Protein AF-0000000066778545 (afdb_homodimer)

Secondary structure (DSSP, 8-state):
-----------------HHHHHHHHHHHHHHH-GGG--HHHHHHHHT--HHHHHHHHSSHHHHHHHHHHHHHHHTS--HHHH--TTS-HHHHHHHHHHHHHHHHTS-GGG-S-HHHHHTTSS-HHHHHHHHHHHHHHHHHHHHHHHHH-GGGHHHHHHHHHHHHHHHHHHHHTT--HHHHHHHHHHHHHHHHHHS--/-----------------HHHHHHHHHHHHHHH-GGG--HHHHHHHHT--HHHHHHHHSSHHHHHHHHHHHHHHHTS--HHHH--TTS-HHHHHHHHHHHHHHHHTS-GGG-S-HHHHHTTSS-HHHHHHHHHHHHHHHHHHHHHHHHH-GGGHHHHHHHHHHHHHHHHHHHHTT--HHHHHHHHHHHHHHHHHHS--

Organism: Klebsiella pneumoniae subsp. pneumoniae (strain HS11286) (NCBI:txid1125630)

Sequence (394 aa):
MTTTKPGRTPGRPRQFDAEQAIETAQRLFHARGYDAVSVADLTHAFGINPPSFYAAFGNKLGLYTRVLQRYSQTGAIPIDALLRDDQPVAASLIAVLQEAARRYVADPAAAGCLVLEGVHCQDADARVAAGEWHAAARAKIQQYIARHRPQDALRVTDYMDTLMLGLSAKAREGDSLPRLLETVRLAGLALERILPAMTTTKPGRTPGRPRQFDAEQAIETAQRLFHARGYDAVSVADLTHAFGINPPSFYAAFGNKLGLYTRVLQRYSQTGAIPIDALLRDDQPVAASLIAVLQEAARRYVADPAAAGCLVLEGVHCQDADARVAAGEWHAAARAKIQQYIARHRPQDALRVTDYMDTLMLGLSAKAREGDSLPRLLETVRLAGLALERILPA

Radius of gyration: 25.62 Å; Cα contacts (8 Å, |Δi|>4): 502; chains: 2; bounding box: 105×80×67 Å

InterPro domains:
  IPR001647 DNA-binding HTH domain, TetR-type [PF00440] (22-65)
  IPR001647 DNA-binding HTH domain, TetR-type [PS50977] (15-75)
  IPR009057 Homedomain-like superfamily [SSF46689] (8-89)
  IPR023772 DNA-binding HTH domain, TetR-type, conserved site [PS01081] (33-63)
  IPR036271 Tetracyclin repressor-like, C-terminal domain superfamily [SSF48498] (88-188)

Foldseek 3Di:
DDPPPPPPPPPDDPPQDLVVLLVQVLLVCLQQNLVRADLVNSCVSSVHDSVVVCVRQVDSLSSLLVNLVVCCVPQDQPLVVLLDPVDFRLNSLLVSQLSLLCSQQVDLSRHADSLLRQCPDDDPSSNVSSVVVVVVSLVSQLVSCCVVPVVCSPVVSVLSSVLSSVSRVVSNVPDDSVVSNVVSVVSSVVSCVVRPD/DPPPPPPPPPPDPPPQDLVVLLVQVLLVCLQQNLVRADLVNSCVSSVHDSVVVCVRQVDSLSSLLVNLVVCCVPQDQPLVVLLDPVDFRLNSLLVSLLSLLCSQQVDLSRHADSLLRQCPDDDPSSNVSSVVVVVVSLVSQLVSCCVVPVVCSVVVSVLSSVLSSVSRVVSNVPDDSVVSNVVSVVSSVVSCVVRPD

Structure (mmCIF, N/CA/C/O backbone):
data_AF-0000000066778545-model_v1
#
loop_
_entity.id
_entity.type
_entity.pdbx_description
1 polymer 'Regulatory protein TetR'
#
loop_
_atom_site.group_PDB
_atom_site.id
_atom_site.type_symbol
_atom_site.label_atom_id
_atom_site.label_alt_id
_atom_site.label_comp_id
_atom_site.label_asym_id
_atom_site.label_entity_id
_atom_site.label_seq_id
_atom_site.pdbx_PDB_ins_code
_atom_site.Cartn_x
_atom_site.Cartn_y
_atom_site.Cartn_z
_atom_site.occupancy
_atom_site.B_iso_or_equiv
_atom_site.auth_seq_id
_atom_site.auth_comp_id
_atom_site.auth_asym_id
_atom_site.auth_atom_id
_atom_site.pdbx_PDB_model_num
ATOM 1 N N . MET A 1 1 ? 56.344 24.266 42.688 1 31.77 1 MET A N 1
ATOM 2 C CA . MET A 1 1 ? 54.906 24.375 42.562 1 31.77 1 MET A CA 1
ATOM 3 C C . MET A 1 1 ? 54.438 23.625 41.312 1 31.77 1 MET A C 1
ATOM 5 O O . MET A 1 1 ? 55.25 23.125 40.531 1 31.77 1 MET A O 1
ATOM 9 N N . THR A 1 2 ? 53.531 24.125 40.344 1 39.28 2 THR A N 1
ATOM 10 C CA . THR A 1 2 ? 52.312 23.766 39.625 1 39.28 2 THR A CA 1
ATOM 11 C C . THR A 1 2 ? 52.625 22.969 38.375 1 39.28 2 THR A C 1
ATOM 13 O O . THR A 1 2 ? 53.344 23.453 37.469 1 39.28 2 THR A O 1
ATOM 16 N N . THR A 1 3 ? 52.719 21.594 38.438 1 51.97 3 THR A N 1
ATOM 17 C CA . THR A 1 3 ? 52.75 20.719 37.25 1 51.97 3 THR A CA 1
ATOM 18 C C . THR A 1 3 ? 51.656 21.094 36.281 1 51.97 3 THR A C 1
ATOM 20 O O . THR A 1 3 ? 50.469 21.062 36.625 1 51.97 3 THR A O 1
ATOM 23 N N . THR A 1 4 ? 51.906 22.016 35.344 1 47.91 4 THR A N 1
ATOM 24 C CA . THR A 1 4 ? 50.969 22.391 34.281 1 47.91 4 THR A CA 1
ATOM 25 C C . THR A 1 4 ? 50.438 21.141 33.594 1 47.91 4 THR A C 1
ATOM 27 O O . THR A 1 4 ? 51.188 20.359 33 1 47.91 4 THR A O 1
ATOM 30 N N . LYS A 1 5 ? 49.219 20.625 34.031 1 51.81 5 LYS A N 1
ATOM 31 C CA . LYS A 1 5 ? 48.531 19.562 33.281 1 51.81 5 LYS A CA 1
ATOM 32 C C . LYS A 1 5 ? 48.5 19.859 31.797 1 51.81 5 LYS A C 1
ATOM 34 O O . LYS A 1 5 ? 48.156 20.969 31.375 1 51.81 5 LYS A O 1
ATOM 39 N N . PRO A 1 6 ? 49.312 19.188 30.953 1 48.88 6 PRO A N 1
ATOM 40 C CA . PRO A 1 6 ? 49.188 19.484 29.516 1 48.88 6 PRO A CA 1
ATOM 41 C C . PRO A 1 6 ? 47.719 19.594 29.062 1 48.88 6 PRO A C 1
ATOM 43 O O . PRO A 1 6 ? 46.875 18.844 29.516 1 48.88 6 PRO A O 1
ATOM 46 N N . GLY A 1 7 ? 47.188 20.781 28.859 1 47.47 7 GLY A N 1
ATOM 47 C CA . GLY A 1 7 ? 45.844 21.016 28.359 1 47.47 7 GLY A CA 1
ATOM 48 C C . GLY A 1 7 ? 45.438 20.062 27.234 1 47.47 7 GLY A C 1
ATOM 49 O O . GLY A 1 7 ? 46.281 19.734 26.391 1 47.47 7 GLY A O 1
ATOM 50 N N . ARG A 1 8 ? 44.562 19.078 27.453 1 50.25 8 ARG A N 1
ATOM 51 C CA . ARG A 1 8 ? 43.969 18.281 26.391 1 50.25 8 ARG A CA 1
ATOM 52 C C . ARG A 1 8 ? 43.75 19.109 25.141 1 50.25 8 ARG A C 1
ATOM 54 O O . ARG A 1 8 ? 43.125 20.172 25.203 1 50.25 8 ARG A O 1
ATOM 61 N N . THR A 1 9 ? 44.656 19.25 24.234 1 49.97 9 THR A N 1
ATOM 62 C CA . THR A 1 9 ? 44.344 19.875 22.953 1 49.97 9 THR A CA 1
ATOM 63 C C . THR A 1 9 ? 42.969 19.453 22.484 1 49.97 9 THR A C 1
ATOM 65 O O . THR A 1 9 ? 42.625 18.281 22.469 1 49.97 9 THR A O 1
ATOM 68 N N . PRO A 1 10 ? 41.938 20.281 22.609 1 47.59 10 PRO A N 1
ATOM 69 C CA . PRO A 1 10 ? 40.625 19.891 22.094 1 47.59 10 PRO A CA 1
ATOM 70 C C . PRO A 1 10 ? 40.719 19.156 20.75 1 47.59 10 PRO A C 1
ATOM 72 O O . PRO A 1 10 ? 41.438 19.578 19.859 1 47.59 10 PRO A O 1
ATOM 75 N N . GLY A 1 11 ? 40.75 17.906 20.719 1 45.66 11 GLY A N 1
ATOM 76 C CA . GLY A 1 11 ? 40.688 17.188 19.453 1 45.66 11 GLY A CA 1
ATOM 77 C C . GLY A 1 11 ? 39.781 17.875 18.422 1 45.66 11 GLY A C 1
ATOM 78 O O . GLY A 1 11 ? 39 18.75 18.781 1 45.66 11 GLY A O 1
ATOM 79 N N . ARG A 1 12 ? 40.25 18.047 17.109 1 50.31 12 ARG A N 1
ATOM 80 C CA . ARG A 1 12 ? 39.469 18.625 16.016 1 50.31 12 ARG A CA 1
ATOM 81 C C . ARG A 1 12 ? 38 18.219 16.141 1 50.31 12 ARG A C 1
ATOM 83 O O . ARG A 1 12 ? 37.688 17.062 16.391 1 50.31 12 ARG A O 1
ATOM 90 N N . PRO A 1 13 ? 37.062 19.125 16.312 1 55.06 13 PRO A N 1
ATOM 91 C CA . PRO A 1 13 ? 35.625 18.812 16.359 1 55.06 13 PRO A CA 1
ATOM 92 C C . PRO A 1 13 ? 35.219 17.75 15.336 1 55.06 13 PRO A C 1
ATOM 94 O O . PRO A 1 13 ? 35.812 17.672 14.258 1 55.06 13 PRO A O 1
ATOM 97 N N . ARG A 1 14 ? 34.781 16.656 15.664 1 56.56 14 ARG A N 1
ATOM 98 C CA . ARG A 1 14 ? 34.406 15.57 14.773 1 56.56 14 ARG A CA 1
ATOM 99 C C . ARG A 1 14 ? 33.719 16.109 13.523 1 56.56 14 ARG A C 1
ATOM 101 O O . ARG A 1 14 ? 32.75 16.875 13.609 1 56.56 14 ARG A O 1
ATOM 108 N N . GLN A 1 15 ? 34.5 16.344 12.406 1 69.5 15 GLN A N 1
ATOM 109 C CA . GLN A 1 15 ? 34.031 16.797 11.109 1 69.5 15 GLN A CA 1
ATOM 110 C C . GLN A 1 15 ? 32.75 16.047 10.703 1 69.5 15 GLN A C 1
ATOM 112 O O . GLN A 1 15 ? 32.625 14.836 10.938 1 69.5 15 GLN A O 1
ATOM 117 N N . PHE A 1 16 ? 31.781 16.797 10.461 1 80.69 16 PHE A N 1
ATOM 118 C CA . PHE A 1 16 ? 30.516 16.281 9.977 1 80.69 16 PHE A CA 1
ATOM 119 C C . PHE A 1 16 ? 30.734 15.242 8.883 1 80.69 16 PHE A C 1
ATOM 121 O O . PHE A 1 16 ? 31.453 15.5 7.91 1 80.69 16 PHE A O 1
ATOM 128 N N . ASP A 1 17 ? 30.344 13.984 9.125 1 91.25 17 ASP A N 1
ATOM 129 C CA . ASP A 1 17 ? 30.391 12.883 8.172 1 91.25 17 ASP A CA 1
ATOM 130 C C . ASP A 1 17 ? 29.078 12.758 7.398 1 91.25 17 ASP A C 1
ATOM 132 O O . ASP A 1 17 ? 28.109 12.219 7.914 1 91.25 17 ASP A O 1
ATOM 136 N N . ALA A 1 18 ? 29.109 13.211 6.195 1 92.06 18 ALA A N 1
ATOM 137 C CA . ALA A 1 18 ? 27.906 13.25 5.363 1 92.06 18 ALA A CA 1
ATOM 138 C C . ALA A 1 18 ? 27.344 11.852 5.152 1 92.06 18 ALA A C 1
ATOM 140 O O . ALA A 1 18 ? 26.125 11.672 5.109 1 92.06 18 ALA A O 1
ATOM 141 N N . GLU A 1 19 ? 28.219 10.875 5.047 1 94.12 19 GLU A N 1
ATOM 142 C CA . GLU A 1 19 ? 27.766 9.508 4.82 1 94.12 19 GLU A CA 1
ATOM 143 C C . GLU A 1 19 ? 27.031 8.961 6.043 1 94.12 19 GLU A C 1
ATOM 145 O O . GLU A 1 19 ? 26.016 8.266 5.914 1 94.12 19 GLU A O 1
ATOM 150 N N . GLN A 1 20 ? 27.547 9.242 7.152 1 95.38 20 GLN A N 1
ATOM 151 C CA . GLN A 1 20 ? 26.875 8.844 8.383 1 95.38 20 GLN A CA 1
ATOM 152 C C . GLN A 1 20 ? 25.531 9.539 8.531 1 95.38 20 GLN A C 1
ATOM 154 O O . GLN A 1 20 ? 24.578 8.945 9.016 1 95.38 20 GLN A O 1
ATOM 159 N N . ALA A 1 21 ? 25.516 10.789 8.156 1 96.94 21 ALA A N 1
ATOM 160 C CA . ALA A 1 21 ? 24.266 11.547 8.195 1 96.94 21 ALA A CA 1
ATOM 161 C C . ALA A 1 21 ? 23.219 10.938 7.273 1 96.94 21 ALA A C 1
ATOM 163 O O . ALA A 1 21 ? 22.047 10.828 7.637 1 96.94 21 ALA A O 1
ATOM 164 N N . ILE A 1 22 ? 23.672 10.5 6.102 1 97.69 22 ILE A N 1
ATOM 165 C CA . ILE A 1 22 ? 22.75 9.891 5.141 1 97.69 22 ILE A CA 1
ATOM 166 C C . ILE A 1 22 ? 22.203 8.586 5.703 1 97.69 22 ILE A C 1
ATOM 168 O O . ILE A 1 22 ? 21.016 8.289 5.562 1 97.69 22 ILE A O 1
ATOM 172 N N . GLU A 1 23 ? 23.062 7.82 6.348 1 96.62 23 GLU A N 1
ATOM 173 C CA . GLU A 1 23 ? 22.641 6.574 6.977 1 96.62 23 GLU A CA 1
ATOM 174 C C . GLU A 1 23 ? 21.578 6.84 8.055 1 96.62 23 GLU A C 1
ATOM 176 O O . GLU A 1 23 ? 20.562 6.148 8.117 1 96.62 23 GLU A O 1
ATOM 181 N N . THR A 1 24 ? 21.812 7.832 8.852 1 97.62 24 THR A N 1
ATOM 182 C CA . THR A 1 24 ? 20.875 8.219 9.898 1 97.62 24 THR A CA 1
ATOM 183 C C . THR A 1 24 ? 19.562 8.703 9.289 1 97.62 24 THR A C 1
ATOM 185 O O . THR A 1 24 ? 18.484 8.336 9.758 1 97.62 24 THR A O 1
ATOM 188 N N . ALA A 1 25 ? 19.672 9.516 8.242 1 98.44 25 ALA A N 1
ATOM 189 C CA . ALA A 1 25 ? 18.484 10.031 7.562 1 98.44 25 ALA A CA 1
ATOM 190 C C . ALA A 1 25 ? 17.656 8.898 6.957 1 98.44 25 ALA A C 1
ATOM 192 O O . ALA A 1 25 ? 16.438 8.938 6.969 1 98.44 25 ALA A O 1
ATOM 193 N N . GLN A 1 26 ? 18.359 7.926 6.414 1 97.81 26 GLN A N 1
ATOM 194 C CA . GLN A 1 26 ? 17.672 6.785 5.828 1 97.81 26 GLN A CA 1
ATOM 195 C C . GLN A 1 26 ? 16.766 6.105 6.855 1 97.81 26 GLN A C 1
ATOM 197 O O . GLN A 1 26 ? 15.617 5.785 6.562 1 97.81 26 GLN A O 1
ATOM 202 N N . ARG A 1 27 ? 17.266 5.926 8.031 1 96.75 27 ARG A N 1
ATOM 203 C CA . ARG A 1 27 ? 16.484 5.293 9.086 1 96.75 27 ARG A CA 1
ATOM 204 C C . ARG A 1 27 ? 15.281 6.152 9.461 1 96.75 27 ARG A C 1
ATOM 206 O O . ARG A 1 27 ? 14.172 5.633 9.641 1 96.75 27 ARG A O 1
ATOM 213 N N . LEU A 1 28 ? 15.492 7.461 9.531 1 97.88 28 LEU A N 1
ATOM 214 C CA . LEU A 1 28 ? 14.422 8.375 9.914 1 97.88 28 LEU A CA 1
ATOM 215 C C . LEU A 1 28 ? 13.336 8.414 8.844 1 97.88 28 LEU A C 1
ATOM 217 O O . LEU A 1 28 ? 12.148 8.242 9.148 1 97.88 28 LEU A O 1
ATOM 221 N N . PHE A 1 29 ? 13.758 8.578 7.547 1 98 29 PHE A N 1
ATOM 222 C CA . PHE A 1 29 ? 12.797 8.617 6.453 1 98 29 PHE A CA 1
ATOM 223 C C . PHE A 1 29 ? 12.07 7.285 6.324 1 98 29 PHE A C 1
ATOM 225 O O . PHE A 1 29 ? 10.867 7.25 6.035 1 98 29 PHE A O 1
ATOM 232 N N . HIS A 1 30 ? 12.797 6.242 6.527 1 97 30 HIS A N 1
ATOM 233 C CA . HIS A 1 30 ? 12.211 4.914 6.379 1 97 30 HIS A CA 1
ATOM 234 C C . HIS A 1 30 ? 11.211 4.629 7.496 1 97 30 HIS A C 1
ATOM 236 O O . HIS A 1 30 ? 10.148 4.059 7.254 1 97 30 HIS A O 1
ATOM 242 N N . ALA A 1 31 ? 11.469 5.012 8.703 1 96.25 31 ALA A N 1
ATOM 243 C CA . ALA A 1 31 ? 10.641 4.742 9.875 1 96.25 31 ALA A CA 1
ATOM 244 C C . ALA A 1 31 ? 9.398 5.629 9.883 1 96.25 31 ALA A C 1
ATOM 246 O O . ALA A 1 31 ? 8.289 5.152 10.125 1 96.25 31 ALA A O 1
ATOM 247 N N . ARG A 1 32 ? 9.602 6.918 9.516 1 95.19 32 ARG A N 1
ATOM 248 C CA . ARG A 1 32 ? 8.531 7.879 9.789 1 95.19 32 ARG A CA 1
ATOM 249 C C . ARG A 1 32 ? 7.883 8.352 8.492 1 95.19 32 ARG A C 1
ATOM 251 O O . ARG A 1 32 ? 6.762 8.875 8.508 1 95.19 32 ARG A O 1
ATOM 258 N N . GLY A 1 33 ? 8.625 8.133 7.406 1 95.88 33 GLY A N 1
ATOM 259 C CA . GLY A 1 33 ? 8.164 8.688 6.145 1 95.88 33 GLY A CA 1
ATOM 260 C C . GLY A 1 33 ? 8.688 10.094 5.891 1 95.88 33 GLY A C 1
ATOM 261 O O . GLY A 1 33 ? 8.961 10.836 6.832 1 95.88 33 GLY A O 1
ATOM 262 N N . TYR A 1 34 ? 8.75 10.492 4.695 1 97.31 34 TYR A N 1
ATOM 263 C CA . TYR A 1 34 ? 9.312 11.773 4.277 1 97.31 34 TYR A CA 1
ATOM 264 C C . TYR A 1 34 ? 8.562 12.938 4.922 1 97.31 34 TYR A C 1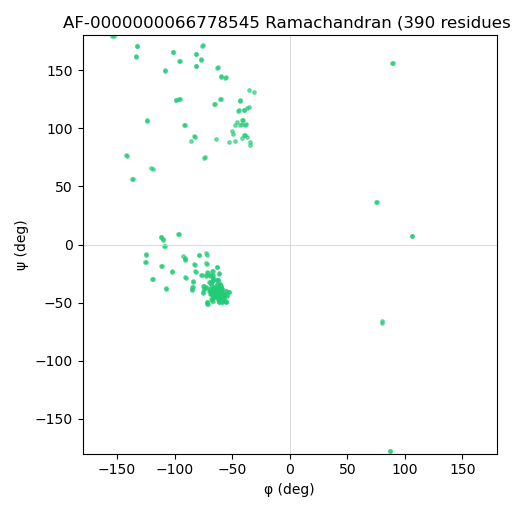
ATOM 266 O O . TYR A 1 34 ? 9.172 13.852 5.477 1 97.31 34 TYR A O 1
ATOM 274 N N . ASP A 1 35 ? 7.258 12.875 4.887 1 95.75 35 ASP A N 1
ATOM 275 C CA . ASP A 1 35 ? 6.422 14 5.309 1 95.75 35 ASP A CA 1
ATOM 276 C C . ASP A 1 35 ? 6.551 14.242 6.809 1 95.75 35 ASP A C 1
ATOM 278 O O . ASP A 1 35 ? 6.445 15.383 7.266 1 95.75 35 ASP A O 1
ATOM 282 N N . ALA A 1 36 ? 6.875 13.258 7.547 1 95.12 36 ALA A N 1
ATOM 283 C CA . ALA A 1 36 ? 6.867 13.359 9 1 95.12 36 ALA A CA 1
ATOM 284 C C . ALA A 1 36 ? 8.227 13.797 9.531 1 95.12 36 ALA A C 1
ATOM 286 O O . ALA A 1 36 ? 8.367 14.125 10.711 1 95.12 36 ALA A O 1
ATOM 287 N N . VAL A 1 37 ? 9.234 13.773 8.711 1 97.69 37 VAL A N 1
ATOM 288 C CA . VAL A 1 37 ? 10.586 14.148 9.125 1 97.69 37 VAL A CA 1
ATOM 289 C C . VAL A 1 37 ? 10.883 15.586 8.703 1 97.69 37 VAL A C 1
ATOM 291 O O . VAL A 1 37 ? 10.789 15.922 7.523 1 97.69 37 VAL A O 1
ATOM 294 N N . SER A 1 38 ? 11.258 16.438 9.656 1 97.62 38 SER A N 1
ATOM 295 C CA . SER A 1 38 ? 11.578 17.828 9.367 1 97.62 38 SER A CA 1
ATOM 296 C C . SER A 1 38 ? 13.086 18.047 9.32 1 97.62 38 SER A C 1
ATOM 298 O O . SER A 1 38 ? 13.859 17.188 9.742 1 97.62 38 SER A O 1
ATOM 300 N N . VAL A 1 39 ? 13.43 19.188 8.781 1 97.69 39 VAL A N 1
ATOM 301 C CA . VAL A 1 39 ? 14.844 19.562 8.805 1 97.69 39 VAL A CA 1
ATOM 302 C C . VAL A 1 39 ? 15.328 19.688 10.242 1 97.69 39 VAL A C 1
ATOM 304 O O . VAL A 1 39 ? 16.469 19.344 10.555 1 97.69 39 VAL A O 1
ATOM 307 N N . ALA A 1 40 ? 14.477 20.172 11.133 1 97.88 40 ALA A N 1
ATOM 308 C CA . ALA A 1 40 ? 14.812 20.25 12.555 1 97.88 40 ALA A CA 1
ATOM 309 C C . ALA A 1 40 ? 15.109 18.875 13.125 1 97.88 40 ALA A C 1
ATOM 311 O O . ALA A 1 40 ? 16.078 18.688 13.867 1 97.88 40 ALA A O 1
ATOM 312 N N . ASP A 1 41 ? 14.312 17.859 12.828 1 98.06 41 ASP A N 1
ATOM 313 C CA . ASP A 1 41 ? 14.547 16.484 13.242 1 98.06 41 ASP A CA 1
ATOM 314 C C . ASP A 1 41 ? 15.906 15.992 12.758 1 98.06 41 ASP A C 1
ATOM 316 O O . ASP A 1 41 ? 16.641 15.352 13.516 1 98.06 41 ASP A O 1
ATOM 320 N N . LEU A 1 42 ? 16.203 16.297 11.492 1 98.38 42 LEU A N 1
ATOM 321 C CA . LEU A 1 42 ? 17.422 15.82 10.852 1 98.38 42 LEU A CA 1
ATOM 322 C C . LEU A 1 42 ? 18.656 16.469 11.477 1 98.38 42 LEU A C 1
ATOM 324 O O . LEU A 1 42 ? 19.625 15.789 11.812 1 98.38 42 LEU A O 1
ATOM 328 N N . THR A 1 43 ? 18.578 17.766 11.633 1 97.62 43 THR A N 1
ATOM 329 C CA . THR A 1 43 ? 19.719 18.469 12.195 1 97.62 43 THR A CA 1
ATOM 330 C C . THR A 1 43 ? 19.969 18.031 13.641 1 97.62 43 THR A C 1
ATOM 332 O O . THR A 1 43 ? 21.109 17.906 14.07 1 97.62 43 THR A O 1
ATOM 335 N N . HIS A 1 44 ? 18.938 17.797 14.375 1 97.75 44 HIS A N 1
ATOM 336 C CA . HIS A 1 44 ? 19.062 17.297 15.734 1 97.75 44 HIS A CA 1
ATOM 337 C C . HIS A 1 44 ? 19.703 15.914 15.75 1 97.75 44 HIS A C 1
ATOM 339 O O . HIS A 1 44 ? 20.625 15.664 16.531 1 97.75 44 HIS A O 1
ATOM 345 N N . ALA A 1 45 ? 19.328 15.086 14.875 1 97.25 45 ALA A N 1
ATOM 346 C CA . ALA A 1 45 ? 19.844 13.719 14.805 1 97.25 45 ALA A CA 1
ATOM 347 C C . ALA A 1 45 ? 21.312 13.703 14.391 1 97.25 45 ALA A C 1
ATOM 349 O O . ALA A 1 45 ? 22.078 12.852 14.836 1 97.25 45 ALA A O 1
ATOM 350 N N . PHE A 1 46 ? 21.641 14.672 13.531 1 96.19 46 PHE A N 1
ATOM 351 C CA . PHE A 1 46 ? 23 14.734 13 1 96.19 46 PHE A CA 1
ATOM 352 C C . PHE A 1 46 ? 23.938 15.43 13.992 1 96.19 46 PHE A C 1
ATOM 354 O O . PHE A 1 46 ? 25.156 15.32 13.883 1 96.19 46 PHE A O 1
ATOM 361 N N . GLY A 1 47 ? 23.359 16.234 14.867 1 95.56 47 GLY A N 1
ATOM 362 C CA . GLY A 1 47 ? 24.156 17.062 15.758 1 95.56 47 GLY A CA 1
ATOM 363 C C . GLY A 1 47 ? 24.781 18.25 15.07 1 95.56 47 GLY A C 1
ATOM 364 O O . GLY A 1 47 ? 25.938 18.609 15.352 1 95.56 47 GLY A O 1
ATOM 365 N N . ILE A 1 48 ? 24.047 18.812 14.148 1 95.62 48 ILE A N 1
ATOM 366 C CA . ILE A 1 48 ? 24.562 19.969 13.43 1 95.62 48 ILE A CA 1
ATOM 367 C C . ILE A 1 48 ? 23.5 21.062 13.391 1 95.62 48 ILE A C 1
ATOM 369 O O . ILE A 1 48 ? 22.344 20.828 13.75 1 95.62 48 ILE A O 1
ATOM 373 N N . ASN A 1 49 ? 23.984 22.219 12.922 1 94.56 49 ASN A N 1
ATOM 374 C CA . ASN A 1 49 ? 23.062 23.328 12.789 1 94.56 49 ASN A CA 1
ATOM 375 C C . ASN A 1 49 ? 22.5 23.438 11.375 1 94.56 49 ASN A C 1
ATOM 377 O O . ASN A 1 49 ? 23.031 22.828 10.445 1 94.56 49 ASN A O 1
ATOM 381 N N . PRO A 1 50 ? 21.344 24.078 11.148 1 95.12 50 PRO A N 1
ATOM 382 C CA . PRO A 1 50 ? 20.672 24.156 9.852 1 95.12 50 PRO A CA 1
ATOM 383 C C . PRO A 1 50 ? 21.594 24.672 8.742 1 95.12 50 PRO A C 1
ATOM 385 O O . PRO A 1 50 ? 21.594 24.125 7.633 1 95.12 50 PRO A O 1
ATOM 388 N N . PRO A 1 51 ? 22.453 25.688 8.992 1 94.69 51 PRO A N 1
ATOM 389 C CA . PRO A 1 51 ? 23.344 26.125 7.91 1 94.69 51 PRO A CA 1
ATOM 390 C C . PRO A 1 51 ? 24.266 25.016 7.402 1 94.69 51 PRO A C 1
ATOM 392 O O . PRO A 1 51 ? 24.469 24.891 6.195 1 94.69 51 PRO A O 1
ATOM 395 N N . SER A 1 52 ? 24.766 24.266 8.273 1 94.69 52 SER A N 1
ATOM 396 C CA . SER A 1 52 ? 25.609 23.141 7.902 1 94.69 52 SER A CA 1
ATOM 397 C C . SER A 1 52 ? 24.812 22.109 7.082 1 94.69 52 SER A C 1
ATOM 399 O O . SER A 1 52 ? 25.359 21.531 6.137 1 94.69 52 SER A O 1
ATOM 401 N N . PHE A 1 53 ? 23.547 21.906 7.441 1 96.56 53 PHE A N 1
ATOM 402 C CA . PHE A 1 53 ? 22.672 21 6.719 1 96.56 53 PHE A CA 1
ATOM 403 C C . PHE A 1 53 ? 22.484 21.469 5.277 1 96.56 53 PHE A C 1
ATOM 405 O O . PHE A 1 53 ? 22.656 20.688 4.344 1 96.56 53 PHE A O 1
ATOM 412 N N . TYR A 1 54 ? 22.188 22.734 5.109 1 96.38 54 TYR A N 1
ATOM 413 C CA . TYR A 1 54 ? 21.906 23.266 3.781 1 96.38 54 TYR A CA 1
ATOM 414 C C . TYR A 1 54 ? 23.172 23.297 2.926 1 96.38 54 TYR A C 1
ATOM 416 O O . TYR A 1 54 ? 23.094 23.125 1.708 1 96.38 54 TYR A O 1
ATOM 424 N N . ALA A 1 55 ? 24.297 23.516 3.578 1 95.56 55 ALA A N 1
ATOM 425 C CA . ALA A 1 55 ? 25.578 23.5 2.857 1 95.56 55 ALA A CA 1
ATOM 426 C C . ALA A 1 55 ? 25.875 22.094 2.328 1 95.56 55 ALA A C 1
ATOM 428 O O . ALA A 1 55 ? 26.391 21.953 1.215 1 95.56 55 ALA A O 1
ATOM 429 N N . ALA A 1 56 ? 25.516 21.156 3.09 1 95.38 56 ALA A N 1
ATOM 430 C CA . ALA A 1 56 ? 25.875 19.781 2.77 1 95.38 56 ALA A CA 1
ATOM 431 C C . ALA A 1 56 ? 24.875 19.156 1.801 1 95.38 56 ALA A C 1
ATOM 433 O O . ALA A 1 56 ? 25.266 18.406 0.9 1 95.38 56 ALA A O 1
ATOM 434 N N . PHE A 1 57 ? 23.547 19.453 1.936 1 97.62 57 PHE A N 1
ATOM 435 C CA . PHE A 1 57 ? 22.547 18.656 1.222 1 97.62 57 PHE A CA 1
ATOM 436 C C . PHE A 1 57 ? 21.656 19.562 0.379 1 97.62 57 PHE A C 1
ATOM 438 O O . PHE A 1 57 ? 20.859 19.078 -0.423 1 97.62 57 PHE A O 1
ATOM 445 N N . GLY A 1 58 ? 21.781 20.875 0.543 1 97.31 58 GLY A N 1
ATOM 446 C CA . GLY A 1 58 ? 20.922 21.828 -0.149 1 97.31 58 GLY A CA 1
ATOM 447 C C . GLY A 1 58 ? 19.562 21.984 0.509 1 97.31 58 GLY A C 1
ATOM 448 O O . GLY A 1 58 ? 19.25 23.062 1.017 1 97.31 58 GLY A O 1
ATOM 449 N N . ASN A 1 59 ? 18.766 21.016 0.517 1 97.81 59 ASN A N 1
ATOM 450 C CA . ASN A 1 59 ? 17.453 20.969 1.148 1 97.81 59 ASN A CA 1
ATOM 451 C C . ASN A 1 59 ? 17.062 19.531 1.502 1 97.81 59 ASN A C 1
ATOM 453 O O . ASN A 1 59 ? 17.859 18.609 1.324 1 97.81 59 ASN A O 1
ATOM 457 N N . LYS A 1 60 ? 15.961 19.391 2.064 1 98.19 60 LYS A N 1
ATOM 458 C CA . LYS A 1 60 ? 15.477 18.078 2.5 1 98.19 60 LYS A CA 1
ATOM 459 C C . LYS A 1 60 ? 15.398 17.109 1.33 1 98.19 60 LYS A C 1
ATOM 461 O O . LYS A 1 60 ? 15.781 15.938 1.457 1 98.19 60 LYS A O 1
ATOM 466 N N . LEU A 1 61 ? 14.867 17.562 0.159 1 98.5 61 LEU A N 1
ATOM 467 C CA . LEU A 1 61 ? 14.766 16.734 -1.031 1 98.5 61 LEU A CA 1
ATOM 468 C C . LEU A 1 61 ? 16.141 16.266 -1.485 1 98.5 61 LEU A C 1
ATOM 470 O O . LEU A 1 61 ? 16.297 15.109 -1.909 1 98.5 61 LEU A O 1
ATOM 474 N N . GLY A 1 62 ? 17 17.188 -1.445 1 98.38 62 GLY A N 1
ATOM 475 C CA . GLY A 1 62 ? 18.359 16.797 -1.781 1 98.38 62 GLY A CA 1
ATOM 476 C C . GLY A 1 62 ? 18.891 15.664 -0.928 1 98.38 62 GLY A C 1
ATOM 477 O O . GLY A 1 62 ? 19.5 14.727 -1.445 1 98.38 62 GLY A O 1
ATOM 478 N N . LEU A 1 63 ? 18.766 15.727 0.38 1 98.56 63 LEU A N 1
ATOM 479 C CA . LEU A 1 63 ? 19.156 14.648 1.282 1 98.56 63 LEU A CA 1
ATOM 480 C C . LEU A 1 63 ? 18.359 13.383 0.977 1 98.56 63 LEU A C 1
ATOM 482 O O . LEU A 1 63 ? 18.938 12.289 0.933 1 98.56 63 LEU A O 1
ATOM 486 N N . TYR A 1 64 ? 17.078 13.492 0.752 1 98.75 64 TYR A N 1
ATOM 487 C CA . TYR A 1 64 ? 16.219 12.352 0.471 1 98.75 64 TYR A CA 1
ATOM 488 C C . TYR A 1 64 ? 16.688 11.602 -0.768 1 98.75 64 TYR A C 1
ATOM 490 O O . TYR A 1 64 ? 16.703 10.367 -0.786 1 98.75 64 TYR A O 1
ATOM 498 N N . THR A 1 65 ? 17.062 12.344 -1.808 1 98.44 65 THR A N 1
ATOM 499 C CA . THR A 1 65 ? 17.547 11.734 -3.037 1 98.44 65 THR A CA 1
ATOM 500 C C . THR A 1 65 ? 18.797 10.891 -2.762 1 98.44 65 THR A C 1
ATOM 502 O O . THR A 1 65 ? 18.938 9.797 -3.297 1 98.44 65 THR A O 1
ATOM 505 N N . ARG A 1 66 ? 19.609 11.398 -1.916 1 98 66 ARG A N 1
ATOM 506 C CA . ARG A 1 66 ? 20.812 10.648 -1.537 1 98 66 ARG A CA 1
ATOM 507 C C . ARG A 1 66 ? 20.438 9.414 -0.715 1 98 66 ARG A C 1
ATOM 509 O O . ARG A 1 66 ? 21.094 8.375 -0.828 1 98 66 ARG A O 1
ATOM 516 N N . VAL A 1 67 ? 19.5 9.523 0.115 1 98.31 67 VAL A N 1
ATOM 517 C CA . VAL A 1 67 ? 19 8.414 0.922 1 98.31 67 VAL A CA 1
ATOM 518 C C . VAL A 1 67 ? 18.453 7.32 0.012 1 98.31 67 VAL A C 1
ATOM 520 O O . VAL A 1 67 ? 18.766 6.137 0.197 1 98.31 67 VAL A O 1
ATOM 523 N N . LEU A 1 68 ? 17.641 7.676 -1.004 1 98.19 68 LEU A N 1
ATOM 524 C CA . LEU A 1 68 ? 17.094 6.715 -1.952 1 98.19 68 LEU A CA 1
ATOM 525 C C . LEU A 1 68 ? 18.219 6.008 -2.713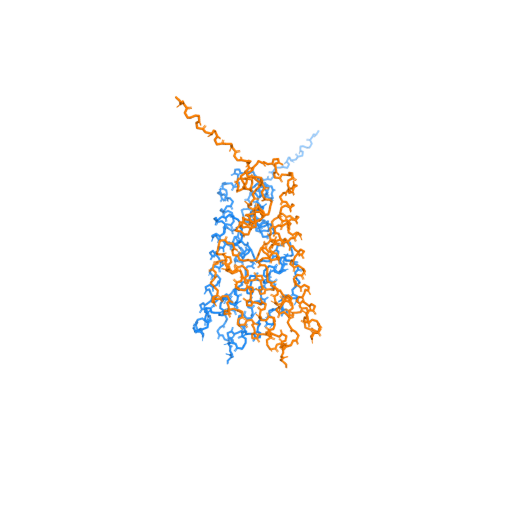 1 98.19 68 LEU A C 1
ATOM 527 O O . LEU A 1 68 ? 18.156 4.797 -2.943 1 98.19 68 LEU A O 1
ATOM 531 N N . GLN A 1 69 ? 19.188 6.766 -3.088 1 97.31 69 GLN A N 1
ATOM 532 C CA . GLN A 1 69 ? 20.344 6.184 -3.76 1 97.31 69 GLN A CA 1
ATOM 533 C C . GLN A 1 69 ? 21.047 5.176 -2.859 1 97.31 69 GLN A C 1
ATOM 535 O O . GLN A 1 69 ? 21.375 4.07 -3.295 1 97.31 69 GLN A O 1
ATOM 540 N N . ARG A 1 70 ? 21.266 5.574 -1.653 1 96.62 70 ARG A N 1
ATOM 541 C CA . ARG A 1 70 ? 21.906 4.672 -0.708 1 96.62 70 ARG A CA 1
ATOM 542 C C . ARG A 1 70 ? 21.078 3.416 -0.488 1 96.62 70 ARG A C 1
ATOM 544 O O . ARG A 1 70 ? 21.609 2.307 -0.448 1 96.62 70 ARG A O 1
ATOM 551 N N . TYR A 1 71 ? 19.797 3.584 -0.291 1 95.5 71 TYR A N 1
ATOM 552 C CA . TYR A 1 71 ? 18.875 2.467 -0.078 1 95.5 71 TYR A CA 1
ATOM 553 C C . TYR A 1 71 ? 18.969 1.462 -1.22 1 95.5 71 TYR A C 1
ATOM 555 O O . TYR A 1 71 ? 18.938 0.25 -0.993 1 95.5 71 TYR A O 1
ATOM 563 N N . SER A 1 72 ? 19.094 1.949 -2.426 1 92.31 72 SER A N 1
ATOM 564 C CA . SER A 1 72 ? 19.156 1.089 -3.602 1 92.31 72 SER A CA 1
ATOM 565 C C . SER A 1 72 ? 20.391 0.193 -3.555 1 92.31 72 SER A C 1
ATOM 567 O O . SER A 1 72 ? 20.422 -0.877 -4.164 1 92.31 72 SER A O 1
ATOM 569 N N . GLN A 1 73 ? 21.359 0.581 -2.76 1 88.88 73 GLN A N 1
ATOM 570 C CA . GLN A 1 73 ? 22.609 -0.15 -2.688 1 88.88 73 GLN A CA 1
ATOM 571 C C . GLN A 1 73 ? 22.672 -1.027 -1.441 1 88.88 73 GLN A C 1
ATOM 573 O O . GLN A 1 73 ? 23.406 -2.016 -1.404 1 88.88 73 GLN A O 1
ATOM 578 N N . THR A 1 74 ? 21.938 -0.725 -0.445 1 85.25 74 THR A N 1
ATOM 579 C CA . THR A 1 74 ? 22.141 -1.373 0.847 1 85.25 74 THR A CA 1
ATOM 580 C C . THR A 1 74 ? 20.875 -2.133 1.27 1 85.25 74 THR A C 1
ATOM 582 O O . THR A 1 74 ? 20.969 -3.104 2.025 1 85.25 74 THR A O 1
ATOM 585 N N . GLY A 1 75 ? 19.766 -1.685 0.866 1 81 75 GLY A N 1
ATOM 586 C CA . GLY A 1 75 ? 18.516 -2.205 1.411 1 81 75 GLY A CA 1
ATOM 587 C C . GLY A 1 75 ? 17.562 -2.715 0.344 1 81 75 GLY A C 1
ATOM 588 O O . GLY A 1 75 ? 16.672 -3.512 0.633 1 81 75 GLY A O 1
ATOM 589 N N . ALA A 1 76 ? 17.891 -2.318 -0.831 1 85.62 76 ALA A N 1
ATOM 590 C CA . ALA A 1 76 ? 16.969 -2.689 -1.907 1 85.62 76 ALA A CA 1
ATOM 591 C C . ALA A 1 76 ? 17.219 -4.121 -2.369 1 85.62 76 ALA A C 1
ATOM 593 O O . ALA A 1 76 ? 18.281 -4.688 -2.111 1 85.62 76 ALA A O 1
ATOM 594 N N . ILE A 1 77 ? 16.219 -4.691 -2.863 1 93.69 77 ILE A N 1
ATOM 595 C CA . ILE A 1 77 ? 16.281 -6.027 -3.445 1 93.69 77 ILE A CA 1
ATOM 596 C C . ILE A 1 77 ? 17.266 -6.047 -4.602 1 93.69 77 ILE A C 1
ATOM 598 O O . ILE A 1 77 ? 17.203 -5.195 -5.492 1 93.69 77 ILE A O 1
ATOM 602 N N . PRO A 1 78 ? 18.234 -6.926 -4.566 1 95.38 78 PRO A N 1
ATOM 603 C CA . PRO A 1 78 ? 19.125 -7.051 -5.719 1 95.38 78 PRO A CA 1
ATOM 604 C C . PRO A 1 78 ? 18.469 -7.742 -6.906 1 95.38 78 PRO A C 1
ATOM 606 O O . PRO A 1 78 ? 18.812 -8.883 -7.227 1 95.38 78 PRO A O 1
ATOM 609 N N . ILE A 1 79 ? 17.656 -7.125 -7.578 1 96.19 79 ILE A N 1
ATOM 610 C CA . ILE A 1 79 ? 16.797 -7.664 -8.617 1 96.19 79 ILE A CA 1
ATOM 611 C C . ILE A 1 79 ? 17.641 -8.297 -9.719 1 96.19 79 ILE A C 1
ATOM 613 O O . ILE A 1 79 ? 17.375 -9.43 -10.141 1 96.19 79 ILE A O 1
ATOM 617 N N . ASP A 1 80 ? 18.719 -7.641 -10.133 1 94.62 80 ASP A N 1
ATOM 618 C CA . ASP A 1 80 ? 19.547 -8.117 -11.234 1 94.62 80 ASP A CA 1
ATOM 619 C C . ASP A 1 80 ? 20.188 -9.461 -10.898 1 94.62 80 ASP A C 1
ATOM 621 O O . ASP A 1 80 ? 20.375 -10.305 -11.773 1 94.62 80 ASP A O 1
ATOM 625 N N . ALA A 1 81 ? 20.5 -9.609 -9.68 1 96.31 81 ALA A N 1
ATOM 626 C CA . ALA A 1 81 ? 21.156 -10.836 -9.25 1 96.31 81 ALA A CA 1
ATOM 627 C C . ALA A 1 81 ? 20.172 -11.984 -9.148 1 96.31 81 ALA A C 1
ATOM 629 O O . ALA A 1 81 ? 20.547 -13.156 -9.258 1 96.31 81 ALA A O 1
ATOM 630 N N . LEU A 1 82 ? 18.922 -11.742 -8.922 1 98.06 82 LEU A N 1
ATOM 631 C CA . LEU A 1 82 ? 17.922 -12.766 -8.68 1 98.06 82 LEU A CA 1
ATOM 632 C C . LEU A 1 82 ? 17.266 -13.211 -9.984 1 98.06 82 LEU A C 1
ATOM 634 O O . LEU A 1 82 ? 16.781 -14.344 -10.086 1 98.06 82 LEU A O 1
ATOM 638 N N . LEU A 1 83 ? 17.234 -12.281 -10.945 1 97.94 83 LEU A N 1
ATOM 639 C CA . LEU A 1 83 ? 16.672 -12.594 -12.25 1 97.94 83 LEU A CA 1
ATOM 640 C C . LEU A 1 83 ? 17.688 -13.305 -13.133 1 97.94 83 LEU A C 1
ATOM 642 O O . LEU A 1 83 ? 18.391 -12.664 -13.914 1 97.94 83 LEU A O 1
ATOM 646 N N . ARG A 1 84 ? 17.609 -14.609 -13.047 1 96.81 84 ARG A N 1
ATOM 647 C CA . ARG A 1 84 ? 18.625 -15.422 -13.688 1 96.81 84 ARG A CA 1
ATOM 648 C C . ARG A 1 84 ? 18.078 -16.125 -14.922 1 96.81 84 ARG A C 1
ATOM 650 O O . ARG A 1 84 ? 16.938 -16.594 -14.922 1 96.81 84 ARG A O 1
ATOM 657 N N . ASP A 1 85 ? 18.969 -16.375 -15.938 1 95.19 85 ASP A N 1
ATOM 658 C CA . ASP A 1 85 ? 18.531 -17 -17.188 1 95.19 85 ASP A CA 1
ATOM 659 C C . ASP A 1 85 ? 18.688 -18.516 -17.125 1 95.19 85 ASP A C 1
ATOM 661 O O . ASP A 1 85 ? 18.172 -19.234 -17.984 1 95.19 85 ASP A O 1
ATOM 665 N N . ASP A 1 86 ? 19.312 -19.016 -16.156 1 95.5 86 ASP A N 1
ATOM 666 C CA . ASP A 1 86 ? 19.609 -20.453 -16.078 1 95.5 86 ASP A CA 1
ATOM 667 C C . ASP A 1 86 ? 18.578 -21.172 -15.219 1 95.5 86 ASP A C 1
ATOM 669 O O . ASP A 1 86 ? 18.797 -22.312 -14.805 1 95.5 86 ASP A O 1
ATOM 673 N N . GLN A 1 87 ? 17.484 -20.562 -14.797 1 96.19 87 GLN A N 1
ATOM 674 C CA . GLN A 1 87 ? 16.375 -21.172 -14.07 1 96.19 87 GLN A CA 1
ATOM 675 C C . GLN A 1 87 ? 15.031 -20.75 -14.664 1 96.19 87 GLN A C 1
ATOM 677 O O . GLN A 1 87 ? 14.961 -19.781 -15.438 1 96.19 87 GLN A O 1
ATOM 682 N N . PRO A 1 88 ? 13.977 -21.516 -14.328 1 97.06 88 PRO A N 1
ATOM 683 C CA . PRO A 1 88 ? 12.664 -21.109 -14.828 1 97.06 88 PRO A CA 1
ATOM 684 C C . PRO A 1 88 ? 12.297 -19.688 -14.438 1 97.06 88 PRO A C 1
ATOM 686 O O . PRO A 1 88 ? 12.617 -19.234 -13.328 1 97.06 88 PRO A O 1
ATOM 689 N N . VAL A 1 89 ? 11.617 -18.938 -15.297 1 98.19 89 VAL A N 1
ATOM 690 C CA . VAL A 1 89 ? 11.234 -17.547 -15.102 1 98.19 89 VAL A CA 1
ATOM 691 C C . VAL A 1 89 ? 10.461 -17.391 -13.797 1 98.19 89 VAL A C 1
ATOM 693 O O . VAL A 1 89 ? 10.75 -16.5 -12.992 1 98.19 89 VAL A O 1
ATOM 696 N N . ALA A 1 90 ? 9.531 -18.312 -13.539 1 98.5 90 ALA A N 1
ATOM 697 C CA . ALA A 1 90 ? 8.719 -18.25 -12.328 1 98.5 90 ALA A CA 1
ATOM 698 C C . ALA A 1 90 ? 9.594 -18.344 -11.078 1 98.5 90 ALA A C 1
ATOM 700 O O . ALA A 1 90 ? 9.344 -17.641 -10.094 1 98.5 90 ALA A O 1
ATOM 701 N N . ALA A 1 91 ? 10.586 -19.188 -11.102 1 98.5 91 ALA A N 1
ATOM 702 C CA . ALA A 1 91 ? 11.469 -19.375 -9.953 1 98.5 91 ALA A CA 1
ATOM 703 C C . ALA A 1 91 ? 12.227 -18.078 -9.633 1 98.5 91 ALA A C 1
ATOM 705 O O . ALA A 1 91 ? 12.398 -17.734 -8.461 1 98.5 91 ALA A O 1
ATOM 706 N N . SER A 1 92 ? 12.703 -17.375 -10.656 1 98.62 92 SER A N 1
ATOM 707 C CA . SER A 1 92 ? 13.391 -16.094 -10.469 1 98.62 92 SER A CA 1
ATOM 708 C C . SER A 1 92 ? 12.453 -15.047 -9.875 1 98.62 92 SER A C 1
ATOM 710 O O . SER A 1 92 ? 12.844 -14.312 -8.961 1 98.62 92 SER A O 1
ATOM 712 N N . LEU A 1 93 ? 11.258 -14.984 -10.367 1 98.88 93 LEU A N 1
ATOM 713 C CA . LEU A 1 93 ? 10.289 -14 -9.883 1 98.88 93 LEU A CA 1
ATOM 714 C C . LEU A 1 93 ? 9.891 -14.305 -8.445 1 98.88 93 LEU A C 1
ATOM 716 O O . LEU A 1 93 ? 9.758 -13.383 -7.629 1 98.88 93 LEU A O 1
ATOM 720 N N . ILE A 1 94 ? 9.711 -15.555 -8.148 1 98.88 94 ILE A N 1
ATOM 721 C CA . ILE A 1 94 ? 9.391 -15.969 -6.785 1 98.88 94 ILE A CA 1
ATOM 722 C C . ILE A 1 94 ? 10.539 -15.594 -5.852 1 98.88 94 ILE A C 1
ATOM 724 O O . ILE A 1 94 ? 10.312 -15.125 -4.734 1 98.88 94 ILE A O 1
ATOM 728 N N . ALA A 1 95 ? 11.789 -15.734 -6.285 1 98.81 95 ALA A N 1
ATOM 729 C CA . ALA A 1 95 ? 12.961 -15.352 -5.496 1 98.81 95 ALA A CA 1
ATOM 730 C C . ALA A 1 95 ? 12.945 -13.859 -5.191 1 98.81 95 ALA A C 1
ATOM 732 O O . ALA A 1 95 ? 13.312 -13.438 -4.09 1 98.81 95 ALA A O 1
ATOM 733 N N . VAL A 1 96 ? 12.516 -13.055 -6.141 1 98.81 96 VAL A N 1
ATOM 734 C CA . VAL A 1 96 ? 12.398 -11.617 -5.934 1 98.81 96 VAL A CA 1
ATOM 735 C C . VAL A 1 96 ? 11.383 -11.336 -4.832 1 98.81 96 VAL A C 1
ATOM 737 O O . VAL A 1 96 ? 11.648 -10.547 -3.92 1 98.81 96 VAL A O 1
ATOM 740 N N . LEU A 1 97 ? 10.25 -11.992 -4.875 1 98.94 97 LEU A N 1
ATOM 741 C CA . LEU A 1 97 ? 9.219 -11.789 -3.869 1 98.94 97 LEU A CA 1
ATOM 742 C C . LEU A 1 97 ? 9.688 -12.258 -2.498 1 98.94 97 LEU A C 1
ATOM 744 O O . LEU A 1 97 ? 9.391 -11.625 -1.482 1 98.94 97 LEU A O 1
ATOM 748 N N . GLN A 1 98 ? 10.375 -13.375 -2.484 1 98.94 98 GLN A N 1
ATOM 749 C CA . GLN A 1 98 ? 10.914 -13.883 -1.228 1 98.94 98 GLN A CA 1
ATOM 750 C C . GLN A 1 98 ? 11.914 -12.898 -0.621 1 98.94 98 GLN A C 1
ATOM 752 O O . GLN A 1 98 ? 11.883 -12.641 0.584 1 98.94 98 GLN A O 1
ATOM 757 N N . GLU A 1 99 ? 12.781 -12.383 -1.423 1 98.69 99 GLU A N 1
ATOM 758 C CA . GLU A 1 99 ? 13.742 -11.406 -0.937 1 98.69 99 GLU A CA 1
ATOM 759 C C . GLU A 1 99 ? 13.047 -10.125 -0.48 1 98.69 99 GLU A C 1
ATOM 761 O O . GLU A 1 99 ? 13.453 -9.508 0.505 1 98.69 99 GLU A O 1
ATOM 766 N N . ALA A 1 100 ? 12 -9.711 -1.197 1 98.44 100 ALA A N 1
ATOM 767 C CA . ALA A 1 100 ? 11.188 -8.586 -0.748 1 98.44 100 ALA A CA 1
ATOM 768 C C . ALA A 1 100 ? 10.656 -8.82 0.66 1 98.44 100 ALA A C 1
ATOM 770 O O . ALA A 1 100 ? 10.812 -7.98 1.545 1 98.44 100 ALA A O 1
ATOM 771 N N . ALA A 1 101 ? 10.078 -10.016 0.848 1 98.75 101 ALA A N 1
ATOM 772 C CA . ALA A 1 101 ? 9.539 -10.352 2.162 1 98.75 101 ALA A CA 1
ATOM 773 C C . ALA A 1 101 ? 10.609 -10.25 3.24 1 98.75 101 ALA A C 1
ATOM 775 O O . ALA A 1 101 ? 10.375 -9.672 4.309 1 98.75 101 ALA A O 1
ATOM 776 N N . ARG A 1 102 ? 11.773 -10.742 2.945 1 98.5 102 ARG A N 1
ATOM 777 C CA . ARG A 1 102 ? 12.867 -10.742 3.914 1 98.5 102 ARG A CA 1
ATOM 778 C C . ARG A 1 102 ? 13.32 -9.312 4.215 1 98.5 102 ARG A C 1
ATOM 780 O O . ARG A 1 102 ? 13.477 -8.945 5.383 1 98.5 102 ARG A O 1
ATOM 787 N N . ARG A 1 103 ? 13.484 -8.523 3.254 1 97.62 103 ARG A N 1
ATOM 788 C CA . ARG A 1 103 ? 14.023 -7.18 3.42 1 97.62 103 ARG A CA 1
ATOM 789 C C . ARG A 1 103 ? 12.992 -6.246 4.043 1 97.62 103 ARG A C 1
ATOM 791 O O . ARG A 1 103 ? 13.344 -5.363 4.832 1 97.62 103 ARG A O 1
ATOM 798 N N . TYR A 1 104 ? 11.781 -6.453 3.68 1 98.06 104 TYR A N 1
ATOM 799 C CA . TYR A 1 104 ? 10.742 -5.539 4.145 1 98.06 104 TYR A CA 1
ATOM 800 C C . TYR A 1 104 ? 10.539 -5.66 5.648 1 98.06 104 TYR A C 1
ATOM 802 O O . TYR A 1 104 ? 10.062 -4.727 6.293 1 98.06 104 TYR A O 1
ATOM 810 N N . VAL A 1 105 ? 10.93 -6.816 6.215 1 97.94 105 VAL A N 1
ATOM 811 C CA . VAL A 1 105 ? 10.703 -6.988 7.645 1 97.94 105 VAL A CA 1
ATOM 812 C C . VAL A 1 105 ? 12.039 -6.973 8.391 1 97.94 105 VAL A C 1
ATOM 814 O O . VAL A 1 105 ? 12.094 -7.262 9.586 1 97.94 105 VAL A O 1
ATOM 817 N N . ALA A 1 106 ? 13.141 -6.723 7.734 1 96.19 106 ALA A N 1
ATOM 818 C CA . ALA A 1 106 ? 14.492 -6.852 8.289 1 96.19 106 ALA A CA 1
ATOM 819 C C . ALA A 1 106 ? 14.68 -5.922 9.484 1 96.19 106 ALA A C 1
ATOM 821 O O . ALA A 1 106 ? 15.352 -6.277 10.453 1 96.19 106 ALA A O 1
ATOM 822 N N . ASP A 1 107 ? 14.094 -4.754 9.477 1 95.12 107 ASP A N 1
ATOM 823 C CA . ASP A 1 107 ? 14.102 -3.791 10.57 1 95.12 107 ASP A CA 1
ATOM 824 C C . ASP A 1 107 ? 12.68 -3.416 10.984 1 95.12 107 ASP A C 1
ATOM 826 O O . ASP A 1 107 ? 12.016 -2.623 10.312 1 95.12 107 ASP A O 1
ATOM 830 N N . PRO A 1 108 ? 12.258 -3.895 12.086 1 94.19 108 PRO A N 1
ATOM 831 C CA . PRO A 1 108 ? 10.875 -3.643 12.508 1 94.19 108 PRO A CA 1
ATOM 832 C C . PRO A 1 108 ? 10.578 -2.156 12.695 1 94.19 108 PRO A C 1
ATOM 834 O O . PRO A 1 108 ? 9.43 -1.73 12.562 1 94.19 108 PRO A O 1
ATOM 837 N N . ALA A 1 109 ? 11.562 -1.357 12.977 1 94.56 109 ALA A N 1
ATOM 838 C CA . ALA A 1 109 ? 11.367 0.074 13.195 1 94.56 109 ALA A CA 1
ATOM 839 C C . ALA A 1 109 ? 11.305 0.824 11.867 1 94.56 109 ALA A C 1
ATOM 841 O O . ALA A 1 109 ? 10.867 1.979 11.82 1 94.56 109 ALA A O 1
ATOM 842 N N . ALA A 1 110 ? 11.766 0.203 10.844 1 95.56 110 ALA A N 1
ATOM 843 C CA . ALA A 1 110 ? 11.758 0.751 9.484 1 95.56 110 ALA A CA 1
ATOM 844 C C . ALA A 1 110 ? 11.32 -0.301 8.477 1 95.56 110 ALA A C 1
ATOM 846 O O . ALA A 1 110 ? 12.031 -0.577 7.508 1 95.56 110 ALA A O 1
ATOM 847 N N . ALA A 1 111 ? 10.141 -0.855 8.719 1 96.88 111 ALA A N 1
ATOM 848 C CA . ALA A 1 111 ? 9.617 -1.948 7.902 1 96.88 111 ALA A CA 1
ATOM 849 C C . ALA A 1 111 ? 9.078 -1.43 6.574 1 96.88 111 ALA A C 1
ATOM 851 O O . ALA A 1 111 ? 8.82 -0.233 6.426 1 96.88 111 ALA A O 1
ATOM 852 N N . GLY A 1 112 ? 8.984 -2.318 5.625 1 97.31 112 GLY A N 1
ATOM 853 C CA . GLY A 1 112 ? 8.508 -1.982 4.293 1 97.31 112 GLY A CA 1
ATOM 854 C C . GLY A 1 112 ? 9.609 -1.491 3.373 1 97.31 112 GLY A C 1
ATOM 855 O O . GLY A 1 112 ? 10.789 -1.516 3.738 1 97.31 112 GLY A O 1
ATOM 856 N N . CYS A 1 113 ? 9.25 -1.16 2.268 1 97.88 113 CYS A N 1
ATOM 857 C CA . CYS A 1 113 ? 10.18 -0.666 1.261 1 97.88 113 CYS A CA 1
ATOM 858 C C . CYS A 1 113 ? 10.219 0.858 1.256 1 97.88 113 CYS A C 1
ATOM 860 O O . CYS A 1 113 ? 9.195 1.51 1.05 1 97.88 113 CYS A O 1
ATOM 862 N N . LEU A 1 114 ? 11.352 1.438 1.401 1 97.75 114 LEU A N 1
ATOM 863 C CA . LEU A 1 114 ? 11.508 2.889 1.438 1 97.75 114 LEU A CA 1
ATOM 864 C C . LEU A 1 114 ? 10.992 3.521 0.15 1 97.75 114 LEU A C 1
ATOM 866 O O . LEU A 1 114 ? 10.328 4.562 0.184 1 97.75 114 LEU A O 1
ATOM 870 N N . VAL A 1 115 ? 11.234 2.867 -0.959 1 97.75 115 VAL A N 1
ATOM 871 C CA . VAL A 1 115 ? 10.852 3.371 -2.273 1 97.75 115 VAL A CA 1
ATOM 872 C C . VAL A 1 115 ? 9.336 3.291 -2.436 1 97.75 115 VAL A C 1
ATOM 874 O O . VAL A 1 115 ? 8.68 4.293 -2.738 1 97.75 115 VAL A O 1
ATOM 877 N N . LEU A 1 116 ? 8.727 2.141 -2.178 1 97.25 116 LEU A N 1
ATOM 878 C CA . LEU A 1 116 ? 7.293 1.951 -2.379 1 97.25 116 LEU A CA 1
ATOM 879 C C . LEU A 1 116 ? 6.488 2.838 -1.434 1 97.25 116 LEU A C 1
ATOM 881 O O . LEU A 1 116 ? 5.473 3.414 -1.829 1 97.25 116 LEU A O 1
ATOM 885 N N . GLU A 1 117 ? 6.988 2.951 -0.224 1 95.88 117 GLU A N 1
ATOM 886 C CA . GLU A 1 117 ? 6.297 3.789 0.75 1 95.88 117 GLU A CA 1
ATOM 887 C C . GLU A 1 117 ? 6.477 5.27 0.429 1 95.88 117 GLU A C 1
ATOM 889 O O . GLU A 1 117 ? 5.609 6.09 0.746 1 95.88 117 GLU A O 1
ATOM 894 N N . GLY A 1 118 ? 7.59 5.625 -0.245 1 96 118 GLY A N 1
ATOM 895 C CA . GLY A 1 118 ? 7.852 6.996 -0.65 1 96 118 GLY A CA 1
ATOM 896 C C . GLY A 1 118 ? 6.953 7.469 -1.777 1 96 118 GLY A C 1
ATOM 897 O O . GLY A 1 118 ? 6.68 8.664 -1.901 1 96 118 GLY A O 1
ATOM 898 N N . VAL A 1 119 ? 6.438 6.586 -2.555 1 94.31 119 VAL A N 1
ATOM 899 C CA . VAL A 1 119 ? 5.578 6.93 -3.682 1 94.31 119 VAL A CA 1
ATOM 900 C C . VAL A 1 119 ? 4.219 7.398 -3.17 1 94.31 119 VAL A C 1
ATOM 902 O O . VAL A 1 119 ? 3.43 7.977 -3.924 1 94.31 119 VAL A O 1
ATOM 905 N N . HIS A 1 120 ? 3.98 7.254 -1.897 1 87.12 120 HIS A N 1
ATOM 906 C CA . HIS A 1 120 ? 2.68 7.582 -1.326 1 87.12 120 HIS A CA 1
ATOM 907 C C . HIS A 1 120 ? 2.768 8.805 -0.418 1 87.12 120 HIS A C 1
ATOM 909 O O . HIS A 1 120 ? 1.797 9.148 0.26 1 87.12 120 HIS A O 1
ATOM 915 N N . CYS A 1 121 ? 3.908 9.422 -0.407 1 91.19 121 CYS A N 1
ATOM 916 C CA . CYS A 1 121 ? 4.016 10.57 0.485 1 91.19 121 CYS A CA 1
ATOM 917 C C . CYS A 1 121 ? 3.285 11.773 -0.089 1 91.19 121 CYS A C 1
ATOM 919 O O . CYS A 1 121 ? 2.797 11.734 -1.219 1 91.19 121 CYS A O 1
ATOM 921 N N . GLN A 1 122 ? 3.139 12.82 0.626 1 91.12 122 GLN A N 1
ATOM 922 C CA . GLN A 1 122 ? 2.363 13.992 0.228 1 91.12 122 GLN A CA 1
ATOM 923 C C . GLN A 1 122 ? 3.197 14.938 -0.628 1 91.12 122 GLN A C 1
ATOM 925 O O . GLN A 1 122 ? 2.676 15.578 -1.545 1 91.12 122 GLN A O 1
ATOM 930 N N . ASP A 1 123 ? 4.465 15.055 -0.316 1 95.25 123 ASP A N 1
ATOM 931 C CA . ASP A 1 123 ? 5.352 15.945 -1.058 1 95.25 123 ASP A CA 1
ATOM 932 C C . ASP A 1 123 ? 5.523 15.477 -2.5 1 95.25 123 ASP A C 1
ATOM 934 O O . ASP A 1 123 ? 6.004 14.367 -2.744 1 95.25 123 ASP A O 1
ATOM 938 N N . ALA A 1 124 ? 5.176 16.281 -3.436 1 94.94 124 ALA A N 1
ATOM 939 C CA . ALA A 1 124 ? 5.148 15.906 -4.844 1 94.94 124 ALA A CA 1
ATOM 940 C C . ALA A 1 124 ? 6.547 15.586 -5.355 1 94.94 124 ALA A C 1
ATOM 942 O O . ALA A 1 124 ? 6.738 14.633 -6.113 1 94.94 124 ALA A O 1
ATOM 943 N N . ASP A 1 125 ? 7.48 16.406 -4.98 1 97.62 125 ASP A N 1
ATOM 944 C CA . ASP A 1 125 ? 8.844 16.203 -5.453 1 97.62 125 ASP A CA 1
ATOM 945 C C . ASP A 1 125 ? 9.43 14.914 -4.883 1 97.62 125 ASP A C 1
ATOM 947 O O . ASP A 1 125 ? 10.141 14.188 -5.582 1 97.62 125 ASP A O 1
ATOM 951 N N . ALA A 1 126 ? 9.156 14.648 -3.611 1 97.88 126 ALA A N 1
ATOM 952 C CA . ALA A 1 126 ? 9.602 13.406 -2.992 1 97.88 126 ALA A CA 1
ATOM 953 C C . ALA A 1 126 ? 8.961 12.195 -3.664 1 97.88 126 ALA A C 1
ATOM 955 O O . ALA A 1 126 ? 9.609 11.172 -3.869 1 97.88 126 ALA A O 1
ATOM 956 N N . ARG A 1 127 ? 7.691 12.312 -4.035 1 96.69 127 ARG A N 1
ATOM 957 C CA . ARG A 1 127 ? 6.992 11.234 -4.73 1 96.69 127 ARG A CA 1
ATOM 958 C C . ARG A 1 127 ? 7.652 10.93 -6.07 1 96.69 127 ARG A C 1
ATOM 960 O O . ARG A 1 127 ? 7.812 9.766 -6.438 1 96.69 127 ARG A O 1
ATOM 967 N N . VAL A 1 128 ? 7.984 11.961 -6.77 1 97.62 128 VAL A N 1
ATOM 968 C CA . VAL A 1 128 ? 8.625 11.797 -8.07 1 97.62 128 VAL A CA 1
ATOM 969 C C . VAL A 1 128 ? 9.969 11.102 -7.902 1 97.62 128 VAL A C 1
ATOM 971 O O . VAL A 1 128 ? 10.297 10.18 -8.648 1 97.62 128 VAL A O 1
ATOM 974 N N . ALA A 1 129 ? 10.727 11.531 -6.898 1 98.06 129 ALA A N 1
ATOM 975 C CA . ALA A 1 129 ? 12.039 10.938 -6.648 1 98.06 129 ALA A CA 1
ATOM 976 C C . ALA A 1 129 ? 11.922 9.453 -6.332 1 98.06 129 ALA A C 1
ATOM 978 O O . ALA A 1 129 ? 12.617 8.625 -6.922 1 98.06 129 ALA A O 1
ATOM 979 N N . ALA A 1 130 ? 11.055 9.062 -5.43 1 98.06 130 ALA A N 1
ATOM 980 C CA . ALA A 1 130 ? 10.828 7.66 -5.102 1 98.06 130 ALA A CA 1
ATOM 981 C C . ALA A 1 130 ? 10.266 6.898 -6.297 1 98.06 130 ALA A C 1
ATOM 983 O O . ALA A 1 130 ? 10.633 5.746 -6.539 1 98.06 130 ALA A O 1
ATOM 984 N N . GLY A 1 131 ? 9.406 7.566 -7.031 1 97.81 131 GLY A N 1
ATOM 985 C CA . GLY A 1 131 ? 8.766 6.977 -8.195 1 97.81 131 GLY A CA 1
ATOM 986 C C . GLY A 1 131 ? 9.75 6.562 -9.273 1 97.81 131 GLY A C 1
ATOM 987 O O . GLY A 1 131 ? 9.531 5.57 -9.969 1 97.81 131 GLY A O 1
ATOM 988 N N . GLU A 1 132 ? 10.758 7.328 -9.422 1 97.62 132 GLU A N 1
ATOM 989 C CA . GLU A 1 132 ? 11.781 7 -10.406 1 97.62 132 GLU A CA 1
ATOM 990 C C . GLU A 1 132 ? 12.484 5.691 -10.062 1 97.62 132 GLU A C 1
ATOM 992 O O . GLU A 1 132 ? 12.766 4.875 -10.938 1 97.62 132 GLU A O 1
ATOM 997 N N . TRP A 1 133 ? 12.75 5.512 -8.836 1 97.25 133 TRP A N 1
ATOM 998 C CA . TRP A 1 133 ? 13.367 4.266 -8.398 1 97.25 133 TRP A CA 1
ATOM 999 C C . TRP A 1 133 ? 12.398 3.1 -8.531 1 97.25 133 TRP A C 1
ATOM 1001 O O . TRP A 1 133 ? 12.781 2.01 -8.961 1 97.25 133 TRP A O 1
ATOM 1011 N N . HIS A 1 134 ? 11.156 3.316 -8.156 1 97.81 134 HIS A N 1
ATOM 1012 C CA . HIS A 1 134 ? 10.125 2.303 -8.328 1 97.81 134 HIS A CA 1
ATOM 1013 C C . HIS A 1 134 ? 9.992 1.898 -9.797 1 97.81 134 HIS A C 1
ATOM 1015 O O . HIS A 1 134 ? 9.969 0.708 -10.117 1 97.81 134 HIS A O 1
ATOM 1021 N N . ALA A 1 135 ? 9.961 2.867 -10.664 1 97.75 135 ALA A N 1
ATOM 1022 C CA . ALA A 1 135 ? 9.812 2.621 -12.094 1 97.75 135 ALA A CA 1
ATOM 1023 C C . ALA A 1 135 ? 11.008 1.846 -12.641 1 97.75 135 ALA A C 1
ATOM 1025 O O . ALA A 1 135 ? 10.852 0.975 -13.5 1 97.75 135 ALA A O 1
ATOM 1026 N N . ALA A 1 136 ? 12.172 2.166 -12.18 1 97.25 136 ALA A N 1
ATOM 1027 C CA . ALA A 1 136 ? 13.383 1.479 -12.641 1 97.25 136 ALA A CA 1
ATOM 1028 C C . ALA A 1 136 ? 13.359 0.006 -12.242 1 97.25 136 ALA A C 1
ATOM 1030 O O . ALA A 1 136 ? 13.711 -0.866 -13.039 1 97.25 136 ALA A O 1
ATOM 1031 N N . ALA A 1 137 ? 12.961 -0.285 -10.992 1 97.31 137 ALA A N 1
ATOM 1032 C CA . ALA A 1 137 ? 12.852 -1.667 -10.531 1 97.31 137 ALA A CA 1
ATOM 1033 C C . ALA A 1 137 ? 11.812 -2.438 -11.336 1 97.31 137 ALA A C 1
ATOM 1035 O O . ALA A 1 137 ? 12.062 -3.566 -11.766 1 97.31 137 ALA A O 1
ATOM 1036 N N . ARG A 1 138 ? 10.68 -1.828 -11.547 1 98 138 ARG A N 1
ATOM 1037 C CA . ARG A 1 138 ? 9.609 -2.436 -12.336 1 98 138 ARG A CA 1
ATOM 1038 C C . ARG A 1 138 ? 10.078 -2.717 -13.758 1 98 138 ARG A C 1
ATOM 1040 O O . ARG A 1 138 ? 9.766 -3.77 -14.32 1 98 138 ARG A O 1
ATOM 1047 N N . ALA A 1 139 ? 10.789 -1.773 -14.336 1 98.31 139 ALA A N 1
ATOM 1048 C CA . ALA A 1 139 ? 11.281 -1.925 -15.703 1 98.31 139 ALA A CA 1
ATOM 1049 C C . ALA A 1 139 ? 12.234 -3.111 -15.812 1 98.31 139 ALA A C 1
ATOM 1051 O O . ALA A 1 139 ? 12.203 -3.852 -16.797 1 98.31 139 ALA A O 1
ATOM 1052 N N . LYS A 1 140 ? 13.086 -3.277 -14.82 1 97.94 140 LYS A N 1
ATOM 1053 C CA . LYS A 1 140 ? 14 -4.418 -14.82 1 97.94 140 LYS A CA 1
ATOM 1054 C C . LYS A 1 140 ? 13.234 -5.734 -14.828 1 97.94 140 LYS A C 1
ATOM 1056 O O . LYS A 1 140 ? 13.555 -6.645 -15.594 1 97.94 140 LYS A O 1
ATOM 1061 N N . ILE A 1 141 ? 12.227 -5.836 -14.016 1 98.62 141 ILE A N 1
ATOM 1062 C CA . ILE A 1 141 ? 11.422 -7.047 -13.922 1 98.62 141 ILE A CA 1
ATOM 1063 C C . ILE A 1 141 ? 10.688 -7.285 -15.242 1 98.62 141 ILE A C 1
ATOM 1065 O O . ILE A 1 141 ? 10.711 -8.398 -15.781 1 98.62 141 ILE A O 1
ATOM 1069 N N . GLN A 1 142 ? 10.141 -6.23 -15.758 1 98.81 142 GLN A N 1
ATOM 1070 C CA . GLN A 1 142 ? 9.367 -6.355 -16.984 1 98.81 142 GLN A CA 1
ATOM 1071 C C . GLN A 1 142 ? 10.25 -6.773 -18.156 1 98.81 142 GLN A C 1
ATOM 1073 O O . GLN A 1 142 ? 9.859 -7.609 -18.969 1 98.81 142 GLN A O 1
ATOM 1078 N N . GLN A 1 143 ? 11.406 -6.141 -18.25 1 98.5 143 GLN A N 1
ATOM 1079 C CA . GLN A 1 143 ? 12.336 -6.465 -19.328 1 98.5 143 GLN A CA 1
ATOM 1080 C C . GLN A 1 143 ? 12.789 -7.918 -19.25 1 98.5 143 GLN A C 1
ATOM 1082 O O . GLN A 1 143 ? 12.906 -8.594 -20.266 1 98.5 143 GLN A O 1
ATOM 1087 N N . TYR A 1 144 ? 13.062 -8.367 -18.094 1 98.62 144 TYR A N 1
ATOM 1088 C CA . TYR A 1 144 ? 13.445 -9.766 -17.906 1 98.62 144 TYR A CA 1
ATOM 1089 C C . TYR A 1 144 ? 12.344 -10.703 -18.391 1 98.62 144 TYR A C 1
ATOM 1091 O O . TYR A 1 144 ? 12.609 -11.641 -19.141 1 98.62 144 TYR A O 1
ATOM 1099 N N . ILE A 1 145 ? 11.078 -10.461 -17.953 1 98.56 145 ILE A N 1
ATOM 1100 C CA . ILE A 1 145 ? 9.969 -11.312 -18.344 1 98.56 145 ILE A CA 1
ATOM 1101 C C . ILE A 1 145 ? 9.773 -11.25 -19.859 1 98.56 145 ILE A C 1
ATOM 1103 O O . ILE A 1 145 ? 9.539 -12.273 -20.5 1 98.56 145 ILE A O 1
ATOM 1107 N N . ALA A 1 146 ? 9.906 -10.047 -20.438 1 98.25 146 ALA A N 1
ATOM 1108 C CA . ALA A 1 146 ? 9.688 -9.828 -21.859 1 98.25 146 ALA A CA 1
ATOM 1109 C C . ALA A 1 146 ? 10.688 -10.625 -22.703 1 98.25 146 ALA A C 1
ATOM 1111 O O . ALA A 1 146 ? 10.367 -11.078 -23.797 1 98.25 146 ALA A O 1
ATOM 1112 N N . ARG A 1 147 ? 11.891 -10.859 -22.188 1 97.31 147 ARG A N 1
ATOM 1113 C CA . ARG A 1 147 ? 12.914 -11.617 -22.891 1 97.31 147 ARG A CA 1
ATOM 1114 C C . ARG A 1 147 ? 12.531 -13.094 -22.984 1 97.31 147 ARG A C 1
ATOM 1116 O O . ARG A 1 147 ? 12.914 -13.781 -23.938 1 97.31 147 ARG A O 1
ATOM 1123 N N . HIS A 1 148 ? 11.773 -13.562 -22.094 1 96.69 148 HIS A N 1
ATOM 1124 C CA . HIS A 1 148 ? 11.453 -14.984 -22.031 1 96.69 148 HIS A CA 1
ATOM 1125 C C . HIS A 1 148 ? 10.016 -15.25 -22.469 1 96.69 148 HIS A C 1
ATOM 1127 O O . HIS A 1 148 ? 9.734 -16.281 -23.094 1 96.69 148 HIS A O 1
ATOM 1133 N N . ARG A 1 149 ? 9.156 -14.305 -22.062 1 96.88 149 ARG A N 1
ATOM 1134 C CA . ARG A 1 149 ? 7.719 -14.406 -22.328 1 96.88 149 ARG A CA 1
ATOM 1135 C C . ARG A 1 149 ? 7.125 -13.047 -22.656 1 96.88 149 ARG A C 1
ATOM 1137 O O . ARG A 1 149 ? 6.344 -12.492 -21.891 1 96.88 149 ARG A O 1
ATOM 1144 N N . PRO A 1 150 ? 7.324 -12.547 -23.859 1 97.25 150 PRO A N 1
ATOM 1145 C CA . PRO A 1 150 ? 6.938 -11.172 -24.203 1 97.25 150 PRO A CA 1
ATOM 1146 C C . PRO A 1 150 ? 5.438 -10.93 -24.047 1 97.25 150 PRO A C 1
ATOM 1148 O O . PRO A 1 150 ? 5.027 -9.836 -23.641 1 97.25 150 PRO A O 1
ATOM 1151 N N . GLN A 1 151 ? 4.582 -11.938 -24.312 1 97 151 GLN A N 1
ATOM 1152 C CA . GLN A 1 151 ? 3.137 -11.75 -24.281 1 97 151 GLN A CA 1
ATOM 1153 C C . GLN A 1 151 ? 2.627 -11.594 -22.859 1 97 151 GLN A C 1
ATOM 1155 O O . GLN A 1 151 ? 1.521 -11.094 -22.641 1 97 151 GLN A O 1
ATOM 1160 N N . ASP A 1 152 ? 3.463 -12 -21.875 1 98 152 ASP A N 1
ATOM 1161 C CA . ASP A 1 152 ? 3.039 -11.984 -20.484 1 98 152 ASP A CA 1
ATOM 1162 C C . ASP A 1 152 ? 3.74 -10.867 -19.703 1 98 152 ASP A C 1
ATOM 1164 O O . ASP A 1 152 ? 3.467 -10.664 -18.516 1 98 152 ASP A O 1
ATOM 1168 N N . ALA A 1 153 ? 4.578 -10.141 -20.312 1 98.5 153 ALA A N 1
ATOM 1169 C CA . ALA A 1 153 ? 5.504 -9.242 -19.625 1 98.5 153 ALA A CA 1
ATOM 1170 C C . ALA A 1 153 ? 4.754 -8.219 -18.781 1 98.5 153 ALA A C 1
ATOM 1172 O O . ALA A 1 153 ? 5.035 -8.062 -17.578 1 98.5 153 ALA A O 1
ATOM 1173 N N . LEU A 1 154 ? 3.746 -7.578 -19.359 1 98.25 154 LEU A N 1
ATOM 1174 C CA . LEU A 1 154 ? 3.053 -6.504 -18.672 1 98.25 154 LEU A CA 1
ATOM 1175 C C . LEU A 1 154 ? 2.195 -7.059 -17.531 1 98.25 154 LEU A C 1
ATOM 1177 O O . LEU A 1 154 ? 2.281 -6.586 -16.391 1 98.25 154 LEU A O 1
ATOM 1181 N N . ARG A 1 155 ? 1.377 -8.078 -17.781 1 98.19 155 ARG A N 1
ATOM 1182 C CA . ARG A 1 155 ? 0.44 -8.586 -16.781 1 98.19 155 ARG A CA 1
ATOM 1183 C C . ARG A 1 155 ? 1.181 -9.219 -15.609 1 98.19 155 ARG A C 1
ATOM 1185 O O . ARG A 1 155 ? 0.768 -9.078 -14.461 1 98.19 155 ARG A O 1
ATOM 1192 N N . VAL A 1 156 ? 2.295 -9.914 -15.914 1 98.88 156 VAL A N 1
ATOM 1193 C CA . VAL A 1 156 ? 3.049 -10.547 -14.836 1 98.88 156 VAL A CA 1
ATOM 1194 C C . VAL A 1 156 ? 3.791 -9.477 -14.031 1 98.88 156 VAL A C 1
ATOM 1196 O O . VAL A 1 156 ? 3.896 -9.578 -12.805 1 98.88 156 VAL A O 1
ATOM 1199 N N . THR A 1 157 ? 4.301 -8.445 -14.672 1 98.88 157 THR A N 1
ATOM 1200 C CA . THR A 1 157 ? 4.941 -7.336 -13.969 1 98.88 157 THR A CA 1
ATOM 1201 C C . THR A 1 157 ? 3.955 -6.645 -13.039 1 98.88 157 THR A C 1
ATOM 1203 O O . THR A 1 157 ? 4.285 -6.34 -11.891 1 98.88 157 THR A O 1
ATOM 1206 N N . ASP A 1 158 ? 2.736 -6.371 -13.492 1 98.88 158 ASP A N 1
ATOM 1207 C CA . ASP A 1 158 ? 1.703 -5.75 -12.664 1 98.88 158 ASP A CA 1
ATOM 1208 C C . ASP A 1 158 ? 1.396 -6.609 -11.438 1 98.88 158 ASP A C 1
ATOM 1210 O O . ASP A 1 158 ? 1.225 -6.082 -10.336 1 98.88 158 ASP A O 1
ATOM 1214 N N . TYR A 1 159 ? 1.324 -7.934 -11.672 1 98.94 159 TYR A N 1
ATOM 1215 C CA . TYR A 1 159 ? 1.083 -8.875 -10.578 1 98.94 159 TYR A CA 1
ATOM 1216 C C . TYR A 1 159 ? 2.201 -8.805 -9.547 1 98.94 159 TYR A C 1
ATOM 1218 O O . TYR A 1 159 ? 1.942 -8.68 -8.352 1 98.94 159 TYR A O 1
ATOM 1226 N N . MET A 1 160 ? 3.484 -8.797 -10.023 1 98.88 160 MET A N 1
ATOM 1227 C CA . MET A 1 160 ? 4.656 -8.688 -9.156 1 98.88 160 MET A CA 1
ATOM 1228 C C . MET A 1 160 ? 4.613 -7.391 -8.352 1 98.88 160 MET A C 1
ATOM 1230 O O . MET A 1 160 ? 4.805 -7.406 -7.133 1 98.88 160 MET A O 1
ATOM 1234 N N . ASP A 1 161 ? 4.34 -6.359 -9.039 1 98.88 161 ASP A N 1
ATOM 1235 C CA . ASP A 1 161 ? 4.336 -5.035 -8.422 1 98.88 161 ASP A CA 1
ATOM 1236 C C . ASP A 1 161 ? 3.236 -4.922 -7.371 1 98.88 161 ASP A C 1
ATOM 1238 O O . ASP A 1 161 ? 3.469 -4.41 -6.277 1 98.88 161 ASP A O 1
ATOM 1242 N N . THR A 1 162 ? 2.057 -5.402 -7.695 1 98.88 162 THR A N 1
ATOM 1243 C CA . THR A 1 162 ? 0.938 -5.402 -6.758 1 98.88 162 THR A CA 1
ATOM 1244 C C . THR A 1 162 ? 1.299 -6.164 -5.488 1 98.88 162 THR A C 1
ATOM 1246 O O . THR A 1 162 ? 1.05 -5.684 -4.379 1 98.88 162 THR A O 1
ATOM 1249 N N . LEU A 1 163 ? 1.913 -7.289 -5.66 1 98.94 163 LEU A N 1
ATOM 1250 C CA . LEU A 1 163 ? 2.301 -8.109 -4.52 1 98.94 163 LEU A CA 1
ATOM 1251 C C . LEU A 1 163 ? 3.361 -7.402 -3.68 1 98.94 163 LEU A C 1
ATOM 1253 O O . LEU A 1 163 ? 3.287 -7.406 -2.447 1 98.94 163 LEU A O 1
ATOM 1257 N N . MET A 1 164 ? 4.352 -6.789 -4.312 1 98.81 164 MET A N 1
ATOM 1258 C CA . MET A 1 164 ? 5.418 -6.117 -3.576 1 98.81 164 MET A CA 1
ATOM 1259 C C . MET A 1 164 ? 4.871 -4.926 -2.795 1 98.81 164 MET A C 1
ATOM 1261 O O . MET A 1 164 ? 5.262 -4.695 -1.649 1 98.81 164 MET A O 1
ATOM 1265 N N . LEU A 1 165 ? 3.967 -4.211 -3.426 1 98.62 165 LEU A N 1
ATOM 1266 C CA . LEU A 1 165 ? 3.293 -3.125 -2.721 1 98.62 165 LEU A CA 1
ATOM 1267 C C . LEU A 1 165 ? 2.551 -3.65 -1.496 1 98.62 165 LEU A C 1
ATOM 1269 O O . LEU A 1 165 ? 2.662 -3.088 -0.406 1 98.62 165 LEU A O 1
ATOM 1273 N N . GLY A 1 166 ? 1.818 -4.707 -1.682 1 98.81 166 GLY A N 1
ATOM 1274 C CA . GLY A 1 166 ? 1.086 -5.309 -0.578 1 98.81 166 GLY A CA 1
ATOM 1275 C C . GLY A 1 166 ? 1.989 -5.855 0.51 1 98.81 166 GLY A C 1
ATOM 1276 O O . GLY A 1 166 ? 1.715 -5.684 1.699 1 98.81 166 GLY A O 1
ATOM 1277 N N . LEU A 1 167 ? 3.064 -6.547 0.112 1 98.88 167 LEU A N 1
ATOM 1278 C CA . LEU A 1 167 ? 4.012 -7.09 1.078 1 98.88 167 LEU A CA 1
ATOM 1279 C C . LEU A 1 167 ? 4.648 -5.973 1.899 1 98.88 167 LEU A C 1
ATOM 1281 O O . LEU A 1 167 ? 4.852 -6.121 3.107 1 98.88 167 LEU A O 1
ATOM 1285 N N . SER A 1 168 ? 4.984 -4.891 1.225 1 98.44 168 SER A N 1
ATOM 1286 C CA . SER A 1 168 ? 5.543 -3.746 1.934 1 98.44 168 SER A CA 1
ATOM 1287 C C . SER A 1 168 ? 4.57 -3.215 2.98 1 98.44 168 SER A C 1
ATOM 1289 O O . SER A 1 168 ? 4.949 -2.984 4.129 1 98.44 168 SER A O 1
ATOM 1291 N N . ALA A 1 169 ? 3.354 -3.047 2.594 1 97.81 169 ALA A N 1
ATOM 1292 C CA . ALA A 1 169 ? 2.33 -2.545 3.506 1 97.81 169 ALA A CA 1
ATOM 1293 C C . ALA A 1 169 ? 2.113 -3.508 4.668 1 97.81 169 ALA A C 1
ATOM 1295 O O . ALA A 1 169 ? 1.99 -3.084 5.82 1 97.81 169 ALA A O 1
ATOM 1296 N N . LYS A 1 170 ? 2.064 -4.785 4.379 1 98.44 170 LYS A N 1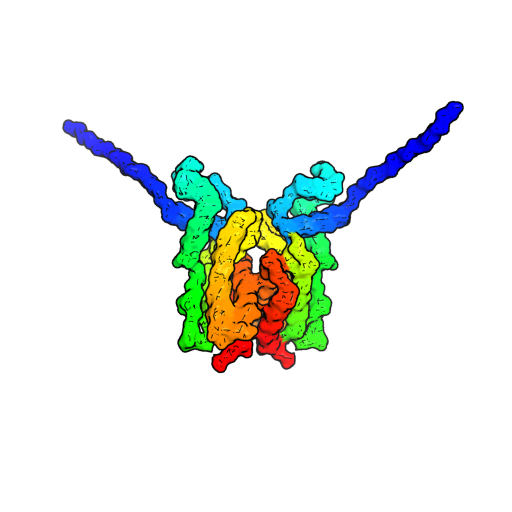
ATOM 1297 C CA . LYS A 1 170 ? 1.874 -5.785 5.426 1 98.44 170 LYS A CA 1
ATOM 1298 C C . LYS A 1 170 ? 3.041 -5.777 6.41 1 98.44 170 LYS A C 1
ATOM 1300 O O . LYS A 1 170 ? 2.844 -5.941 7.613 1 98.44 170 LYS A O 1
ATOM 1305 N N . ALA A 1 171 ? 4.219 -5.656 5.902 1 98.31 171 ALA A N 1
ATOM 1306 C CA . ALA A 1 171 ? 5.383 -5.547 6.773 1 98.31 171 ALA A CA 1
ATOM 1307 C C . ALA A 1 171 ? 5.246 -4.359 7.723 1 98.31 171 ALA A C 1
ATOM 1309 O O . ALA A 1 171 ? 5.543 -4.473 8.914 1 98.31 171 ALA A O 1
ATOM 1310 N N . ARG A 1 172 ? 4.777 -3.236 7.23 1 96.38 172 ARG A N 1
ATOM 1311 C CA . ARG A 1 172 ? 4.602 -2.043 8.055 1 96.38 172 ARG A CA 1
ATOM 1312 C C . ARG A 1 172 ? 3.521 -2.258 9.109 1 96.38 172 ARG A C 1
ATOM 1314 O O . ARG A 1 172 ? 3.561 -1.649 10.18 1 96.38 172 ARG A O 1
ATOM 1321 N N . GLU A 1 173 ? 2.6 -3.115 8.742 1 95.69 173 GLU A N 1
ATOM 1322 C CA . GLU A 1 173 ? 1.532 -3.426 9.688 1 95.69 173 GLU A CA 1
ATOM 1323 C C . GLU A 1 173 ? 2.008 -4.414 10.75 1 95.69 173 GLU A C 1
ATOM 1325 O O . GLU A 1 173 ? 1.264 -4.746 11.68 1 95.69 173 GLU A O 1
ATOM 1330 N N . GLY A 1 174 ? 3.227 -4.969 10.547 1 96.56 174 GLY A N 1
ATOM 1331 C CA . GLY A 1 174 ? 3.816 -5.777 11.602 1 96.56 174 GLY A CA 1
ATOM 1332 C C . GLY A 1 174 ? 3.787 -7.266 11.297 1 96.56 174 GLY A C 1
ATOM 1333 O O . GLY A 1 174 ? 4.086 -8.086 12.172 1 96.56 174 GLY A O 1
ATOM 1334 N N . ASP A 1 175 ? 3.391 -7.648 10.102 1 98 175 ASP A N 1
ATOM 1335 C CA . ASP A 1 175 ? 3.416 -9.07 9.766 1 98 175 ASP A CA 1
ATOM 1336 C C . ASP A 1 175 ? 4.828 -9.633 9.883 1 98 175 ASP A C 1
ATOM 1338 O O . ASP A 1 175 ? 5.801 -8.969 9.516 1 98 175 ASP A O 1
ATOM 1342 N N . SER A 1 176 ? 4.906 -10.875 10.32 1 98.44 176 SER A N 1
ATOM 1343 C CA . SER A 1 176 ? 6.191 -11.555 10.469 1 98.44 176 SER A CA 1
ATOM 1344 C C . SER A 1 176 ? 6.68 -12.109 9.133 1 98.44 176 SER A C 1
ATOM 1346 O O . SER A 1 176 ? 5.91 -12.211 8.18 1 98.44 176 SER A O 1
ATOM 1348 N N . LEU A 1 177 ? 7.969 -12.43 9.141 1 98.62 177 LEU A N 1
ATOM 1349 C CA . LEU A 1 177 ? 8.562 -12.984 7.926 1 98.62 177 LEU A CA 1
ATOM 1350 C C . LEU A 1 177 ? 7.848 -14.266 7.512 1 98.62 177 LEU A C 1
ATOM 1352 O O . LEU A 1 177 ? 7.477 -14.43 6.348 1 98.62 177 LEU A O 1
ATOM 1356 N N . PRO A 1 178 ? 7.547 -15.234 8.383 1 98.75 178 PRO A N 1
ATOM 1357 C CA . PRO A 1 178 ? 6.859 -16.453 7.953 1 98.75 178 PRO A CA 1
ATOM 1358 C C . PRO A 1 178 ? 5.496 -16.172 7.324 1 98.75 178 PRO A C 1
ATOM 1360 O O . PRO A 1 178 ? 5.117 -16.828 6.352 1 98.75 178 PRO A O 1
ATOM 1363 N N . ARG A 1 179 ? 4.789 -15.203 7.832 1 98.44 179 ARG A N 1
ATOM 1364 C CA . ARG A 1 179 ? 3.484 -14.867 7.266 1 98.44 179 ARG A CA 1
ATOM 1365 C C . ARG A 1 179 ? 3.629 -14.305 5.855 1 98.44 179 ARG A C 1
ATOM 1367 O O . ARG A 1 179 ? 2.879 -14.68 4.953 1 98.44 179 ARG A O 1
ATOM 1374 N N . LEU A 1 180 ? 4.602 -13.438 5.672 1 98.88 180 LEU A N 1
ATOM 1375 C CA . LEU A 1 180 ? 4.82 -12.875 4.344 1 98.88 180 LEU A CA 1
ATOM 1376 C C . LEU A 1 180 ? 5.258 -13.953 3.361 1 98.88 180 LEU A C 1
ATOM 1378 O O . LEU A 1 180 ? 4.828 -13.953 2.205 1 98.88 180 LEU A O 1
ATOM 1382 N N . LEU A 1 181 ? 6.121 -14.844 3.85 1 98.94 181 LEU A N 1
ATOM 1383 C CA . LEU A 1 181 ? 6.621 -15.898 2.971 1 98.94 181 LEU A CA 1
ATOM 1384 C C . LEU A 1 181 ? 5.5 -16.859 2.57 1 98.94 181 LEU A C 1
ATOM 1386 O O . LEU A 1 181 ? 5.5 -17.375 1.458 1 98.94 181 LEU A O 1
ATOM 1390 N N . GLU A 1 182 ? 4.535 -17.031 3.449 1 98.75 182 GLU A N 1
ATOM 1391 C CA . GLU A 1 182 ? 3.379 -17.828 3.074 1 98.75 182 GLU A CA 1
ATOM 1392 C C . GLU A 1 182 ? 2.572 -17.156 1.967 1 98.75 182 GLU A C 1
ATOM 1394 O O . GLU A 1 182 ? 2.086 -17.828 1.052 1 98.75 182 GLU A O 1
ATOM 1399 N N . THR A 1 183 ? 2.428 -15.875 2.037 1 98.88 183 THR A N 1
ATOM 1400 C CA . THR A 1 183 ? 1.783 -15.117 0.969 1 98.88 183 THR A CA 1
ATOM 1401 C C . THR A 1 183 ? 2.547 -15.273 -0.343 1 98.88 183 THR A C 1
ATOM 1403 O O . THR A 1 183 ? 1.943 -15.484 -1.396 1 98.88 183 THR A O 1
ATOM 1406 N N . VAL A 1 184 ? 3.85 -15.188 -0.242 1 98.94 184 VAL A N 1
ATOM 1407 C CA . VAL A 1 184 ? 4.691 -15.352 -1.424 1 98.94 184 VAL A CA 1
ATOM 1408 C C . VAL A 1 184 ? 4.516 -16.75 -2.002 1 98.94 184 VAL A C 1
ATOM 1410 O O . VAL A 1 184 ? 4.48 -16.922 -3.221 1 98.94 184 VAL A O 1
ATOM 1413 N N . ARG A 1 185 ? 4.438 -17.766 -1.129 1 98.81 185 ARG A N 1
ATOM 1414 C CA . ARG A 1 185 ? 4.23 -19.125 -1.583 1 98.81 185 ARG A CA 1
ATOM 1415 C C . ARG A 1 185 ? 2.939 -19.25 -2.387 1 98.81 185 ARG A C 1
ATOM 1417 O O . ARG A 1 185 ? 2.93 -19.844 -3.467 1 98.81 185 ARG A O 1
ATOM 1424 N N . LEU A 1 186 ? 1.885 -18.672 -1.896 1 98.69 186 LEU A N 1
ATOM 1425 C CA . LEU A 1 186 ? 0.612 -18.703 -2.609 1 98.69 186 LEU A CA 1
ATOM 1426 C C . LEU A 1 186 ? 0.706 -17.953 -3.928 1 98.69 186 LEU A C 1
ATOM 1428 O O . LEU A 1 186 ? 0.23 -18.422 -4.961 1 98.69 186 LEU A O 1
ATOM 1432 N N . ALA A 1 187 ? 1.337 -16.766 -3.922 1 98.88 187 ALA A N 1
ATOM 1433 C CA . ALA A 1 187 ? 1.523 -15.984 -5.141 1 98.88 187 ALA A CA 1
ATOM 1434 C C . ALA A 1 187 ? 2.316 -16.766 -6.184 1 98.88 187 ALA A C 1
ATOM 1436 O O . ALA A 1 187 ? 2.064 -16.641 -7.383 1 98.88 187 ALA A O 1
ATOM 1437 N N . GLY A 1 188 ? 3.266 -17.531 -5.656 1 98.81 188 GLY A N 1
ATOM 1438 C CA . GLY A 1 188 ? 4.113 -18.328 -6.531 1 98.81 188 GLY A CA 1
ATOM 1439 C C . GLY A 1 188 ? 3.344 -19.375 -7.312 1 98.81 188 GLY A C 1
ATOM 1440 O O . GLY A 1 188 ? 3.723 -19.719 -8.438 1 98.81 188 GLY A O 1
ATOM 1441 N N . LEU A 1 189 ? 2.248 -19.906 -6.773 1 98.5 189 LEU A N 1
ATOM 1442 C CA . LEU A 1 189 ? 1.426 -20.891 -7.469 1 98.5 189 LEU A CA 1
ATOM 1443 C C . LEU A 1 189 ? 0.886 -20.312 -8.773 1 98.5 189 LEU A C 1
ATOM 1445 O O . LEU A 1 189 ? 0.847 -21 -9.797 1 98.5 189 LEU A O 1
ATOM 1449 N N . ALA A 1 190 ? 0.481 -19.062 -8.742 1 98.5 190 ALA A N 1
ATOM 1450 C CA . ALA A 1 190 ? -0.001 -18.391 -9.953 1 98.5 190 ALA A CA 1
ATOM 1451 C C . ALA A 1 190 ? 1.125 -18.219 -10.969 1 98.5 190 ALA A C 1
ATOM 1453 O O . ALA A 1 190 ? 0.936 -18.453 -12.164 1 98.5 190 ALA A O 1
ATOM 1454 N N . LEU A 1 191 ? 2.311 -17.766 -10.461 1 98.62 191 LEU A N 1
ATOM 1455 C CA . LEU A 1 191 ? 3.455 -17.562 -11.336 1 98.62 191 LEU A CA 1
ATOM 1456 C C . LEU A 1 191 ? 3.852 -18.859 -12.031 1 98.62 191 LEU A C 1
ATOM 1458 O O . LEU A 1 191 ? 4.137 -18.875 -13.227 1 98.62 191 LEU A O 1
ATOM 1462 N N . GLU A 1 192 ? 3.828 -19.953 -11.289 1 98 192 GLU A N 1
ATOM 1463 C CA . GLU A 1 192 ? 4.199 -21.25 -11.852 1 98 192 GLU A CA 1
ATOM 1464 C C . GLU A 1 192 ? 3.184 -21.703 -12.891 1 98 192 GLU A C 1
ATOM 1466 O O . GLU A 1 192 ? 3.543 -22.359 -13.867 1 98 192 GLU A O 1
ATOM 1471 N N . ARG A 1 193 ? 1.989 -21.344 -12.703 1 96.94 193 ARG A N 1
ATOM 1472 C CA . ARG A 1 193 ? 0.935 -21.734 -13.641 1 96.94 193 ARG A CA 1
ATOM 1473 C C . ARG A 1 193 ? 1.021 -20.922 -14.93 1 96.94 193 ARG A C 1
ATOM 1475 O O . ARG A 1 193 ? 0.816 -21.469 -16.016 1 96.94 193 ARG A O 1
ATOM 1482 N N . ILE A 1 194 ? 1.326 -19.688 -14.859 1 96.38 194 ILE A N 1
ATOM 1483 C CA . ILE A 1 194 ? 1.307 -18.797 -16.016 1 96.38 194 ILE A CA 1
ATOM 1484 C C . ILE A 1 194 ? 2.623 -18.922 -16.781 1 96.38 194 ILE A C 1
ATOM 1486 O O . ILE A 1 194 ? 2.658 -18.734 -18 1 96.38 194 ILE A O 1
ATOM 1490 N N . LEU A 1 195 ? 3.672 -19.203 -16.016 1 96.31 195 LEU A N 1
ATOM 1491 C CA . LEU A 1 195 ? 5.008 -19.297 -16.594 1 96.31 195 LEU A CA 1
ATOM 1492 C C . LEU A 1 195 ? 5.594 -20.688 -16.359 1 96.31 195 LEU A C 1
ATOM 1494 O O . LEU A 1 195 ? 6.609 -20.844 -15.68 1 96.31 195 LEU A O 1
ATOM 1498 N N . PRO A 1 196 ? 4.945 -21.625 -16.984 1 89.75 196 PRO A N 1
ATOM 1499 C CA . PRO A 1 196 ? 5.477 -22.984 -16.797 1 89.75 196 PRO A CA 1
ATOM 1500 C C . PRO A 1 196 ? 6.898 -23.141 -17.344 1 89.75 196 PRO A C 1
ATOM 1502 O O . PRO A 1 196 ? 7.293 -22.422 -18.266 1 89.75 196 PRO A O 1
ATOM 1505 N N . ALA A 1 197 ? 7.609 -24.094 -16.688 1 85.88 197 ALA A N 1
ATOM 1506 C CA . ALA A 1 197 ? 9 -24.344 -17.078 1 85.88 197 ALA A CA 1
ATOM 1507 C C . ALA A 1 197 ? 9.086 -24.891 -18.5 1 85.88 197 ALA A C 1
ATOM 1509 O O . ALA A 1 197 ? 8.172 -25.578 -18.953 1 85.88 197 ALA A O 1
ATOM 1510 N N . MET B 1 1 ? -50 54.812 -7.945 1 37.47 1 MET B N 1
ATOM 1511 C CA . MET B 1 1 ? -50.062 53.469 -7.367 1 37.47 1 MET B CA 1
ATOM 1512 C C . MET B 1 1 ? -48.719 52.781 -7.441 1 37.47 1 MET B C 1
ATOM 1514 O O . MET B 1 1 ? -48.25 52.438 -8.523 1 37.47 1 MET B O 1
ATOM 1518 N N . THR B 1 2 ? -47.75 53.156 -6.555 1 40.97 2 THR B N 1
ATOM 1519 C CA . THR B 1 2 ? -46.375 52.656 -6.445 1 40.97 2 THR B CA 1
ATOM 1520 C C . THR B 1 2 ? -46.375 51.156 -6.07 1 40.97 2 THR B C 1
ATOM 1522 O O . THR B 1 2 ? -46.938 50.781 -5.051 1 40.97 2 THR B O 1
ATOM 1525 N N . THR B 1 3 ? -46.375 50.219 -7.051 1 49.03 3 THR B N 1
ATOM 1526 C CA . THR B 1 3 ? -46.219 48.781 -6.836 1 49.03 3 THR B CA 1
ATOM 1527 C C . THR B 1 3 ? -44.969 48.5 -5.996 1 49.03 3 THR B C 1
ATOM 1529 O O . THR B 1 3 ? -43.844 48.844 -6.402 1 49.03 3 THR B O 1
ATOM 1532 N N . THR B 1 4 ? -45.094 48.5 -4.664 1 48.03 4 THR B N 1
ATOM 1533 C CA . THR B 1 4 ? -44.062 48.031 -3.744 1 48.03 4 THR B CA 1
ATOM 1534 C C . THR B 1 4 ? -43.562 46.656 -4.145 1 48.03 4 THR B C 1
ATOM 1536 O O . THR B 1 4 ? -44.375 45.719 -4.234 1 48.03 4 THR B O 1
ATOM 1539 N N . LYS B 1 5 ? -42.438 46.562 -4.848 1 52.97 5 LYS B N 1
ATOM 1540 C CA . LYS B 1 5 ? -41.812 45.25 -5.117 1 52.97 5 LYS B CA 1
ATOM 1541 C C . LYS B 1 5 ? -41.719 44.406 -3.85 1 52.97 5 LYS B C 1
ATOM 1543 O O . LYS B 1 5 ? -41.281 44.906 -2.807 1 52.97 5 LYS B O 1
ATOM 1548 N N . PRO B 1 6 ? -42.594 43.375 -3.625 1 48.41 6 PRO B N 1
ATOM 1549 C CA . PRO B 1 6 ? -42.406 42.531 -2.432 1 48.41 6 PRO B CA 1
ATOM 1550 C C . PRO B 1 6 ? -40.938 42.188 -2.162 1 48.41 6 PRO B C 1
ATOM 1552 O O . PRO B 1 6 ? -40.188 41.969 -3.1 1 48.41 6 PRO B O 1
ATOM 1555 N N . GLY B 1 7 ? -40.312 42.812 -1.198 1 48.19 7 GLY B N 1
ATOM 1556 C CA . GLY B 1 7 ? -38.969 42.469 -0.777 1 48.19 7 GLY B CA 1
ATOM 1557 C C . GLY B 1 7 ? -38.719 40.969 -0.708 1 48.19 7 GLY B C 1
ATOM 1558 O O . GLY B 1 7 ? -39.594 40.219 -0.306 1 48.19 7 GLY B O 1
ATOM 1559 N N . ARG B 1 8 ? -37.969 40.375 -1.607 1 50.88 8 ARG B N 1
ATOM 1560 C CA . ARG B 1 8 ? -37.5 39 -1.501 1 50.88 8 ARG B CA 1
ATOM 1561 C C . ARG B 1 8 ? -37.219 38.625 -0.053 1 50.88 8 ARG B C 1
ATOM 1563 O O . ARG B 1 8 ? -36.438 39.312 0.618 1 50.88 8 ARG B O 1
ATOM 1570 N N . THR B 1 9 ? -38.125 38.188 0.747 1 50.12 9 THR B N 1
ATOM 1571 C CA . THR B 1 9 ? -37.781 37.625 2.047 1 50.12 9 THR B CA 1
ATOM 1572 C C . THR B 1 9 ? -36.5 36.812 1.962 1 50.12 9 THR B C 1
ATOM 1574 O O . THR B 1 9 ? -36.375 35.938 1.086 1 50.12 9 THR B O 1
ATOM 1577 N N . PRO B 1 10 ? -35.375 37.281 2.406 1 47.75 10 PRO B N 1
ATOM 1578 C CA . PRO B 1 10 ? -34.156 36.469 2.373 1 47.75 10 PRO B CA 1
ATOM 1579 C C . PRO B 1 10 ? -34.438 35 2.787 1 47.75 10 PRO B C 1
ATOM 1581 O O . PRO B 1 10 ? -35.156 34.781 3.768 1 47.75 10 PRO B O 1
ATOM 1584 N N . GLY B 1 11 ? -34.719 34.156 1.929 1 45.88 11 GLY B N 1
ATOM 1585 C CA . GLY B 1 11 ? -34.812 32.75 2.281 1 45.88 11 GLY B CA 1
ATOM 1586 C C . GLY B 1 11 ? -33.906 32.312 3.398 1 45.88 11 GLY B C 1
ATOM 1587 O O . GLY B 1 11 ? -32.938 33.031 3.723 1 45.88 11 GLY B O 1
ATOM 1588 N N . ARG B 1 12 ? -34.375 31.562 4.48 1 50.25 12 ARG B N 1
ATOM 1589 C CA . ARG B 1 12 ? -33.594 31.047 5.578 1 50.25 12 ARG B CA 1
ATOM 1590 C C . ARG B 1 12 ? -32.219 30.594 5.086 1 50.25 12 ARG B C 1
ATOM 1592 O O . ARG B 1 12 ? -32.094 29.953 4.043 1 50.25 12 ARG B O 1
ATOM 1599 N N . PRO B 1 13 ? -31.109 31.172 5.535 1 55.09 13 PRO B N 1
ATOM 1600 C CA . PRO B 1 13 ? -29.75 30.75 5.152 1 55.09 13 PRO B CA 1
ATOM 1601 C C . PRO B 1 13 ? -29.609 29.234 5.074 1 55.09 13 PRO B C 1
ATOM 1603 O O . PRO B 1 13 ? -30.281 28.516 5.82 1 55.09 13 PRO B O 1
ATOM 1606 N N . ARG B 1 14 ? -29.359 28.672 4.023 1 56.34 14 ARG B N 1
ATOM 1607 C CA . ARG B 1 14 ? -29.234 27.234 3.82 1 56.34 14 ARG B CA 1
ATOM 1608 C C . ARG B 1 14 ? -28.562 26.562 5.016 1 56.34 14 ARG B C 1
ATOM 1610 O O . ARG B 1 14 ? -27.469 26.984 5.434 1 56.34 14 ARG B O 1
ATOM 1617 N N . GLN B 1 15 ? -29.359 26.062 6.004 1 69.31 15 GLN B N 1
ATOM 1618 C CA . GLN B 1 15 ? -28.891 25.328 7.18 1 69.31 15 GLN B CA 1
ATOM 1619 C C . GLN B 1 15 ? -27.828 24.312 6.809 1 69.31 15 GLN B C 1
ATOM 1621 O O . GLN B 1 15 ? -27.906 23.656 5.762 1 69.31 15 GLN B O 1
ATOM 1626 N N . PHE B 1 16 ? -26.766 24.453 7.449 1 80.69 16 PHE B N 1
ATOM 1627 C CA . PHE B 1 16 ? -25.641 23.531 7.309 1 80.69 16 PHE B CA 1
ATOM 1628 C C . PHE B 1 16 ? -26.125 22.094 7.32 1 80.69 16 PHE B C 1
ATOM 1630 O O . PHE B 1 16 ? -26.875 21.688 8.219 1 80.69 16 PHE B O 1
ATOM 1637 N N . ASP B 1 17 ? -25.969 21.375 6.207 1 91.19 17 ASP B N 1
ATOM 1638 C CA . ASP B 1 17 ? -26.297 19.969 6.055 1 91.19 17 ASP B CA 1
ATOM 1639 C C . ASP B 1 17 ? -25.094 19.078 6.387 1 91.19 17 ASP B C 1
ATOM 1641 O O . ASP B 1 17 ? -24.188 18.922 5.566 1 91.19 17 ASP B O 1
ATOM 1645 N N . ALA B 1 18 ? -25.125 18.5 7.535 1 92.12 18 ALA B N 1
ATOM 1646 C CA . ALA B 1 18 ? -24 17.703 8.039 1 92.12 18 ALA B CA 1
ATOM 1647 C C . ALA B 1 18 ? -23.719 16.531 7.113 1 92.12 18 ALA B C 1
ATOM 1649 O O . ALA B 1 18 ? -22.547 16.156 6.922 1 92.12 18 ALA B O 1
ATOM 1650 N N . GLU B 1 19 ? -24.766 15.969 6.551 1 94.12 19 GLU B N 1
ATOM 1651 C CA . GLU B 1 19 ? -24.578 14.812 5.672 1 94.12 19 GLU B CA 1
ATOM 1652 C C . GLU B 1 19 ? -23.875 15.211 4.383 1 94.12 19 GLU B C 1
ATOM 1654 O O . GLU B 1 19 ? -23.016 14.477 3.891 1 94.12 19 GLU B O 1
ATOM 1659 N N . GLN B 1 20 ? -24.234 16.312 3.883 1 95.31 20 GLN B N 1
ATOM 1660 C CA . GLN B 1 20 ? -23.547 16.812 2.699 1 95.31 20 GLN B CA 1
ATOM 1661 C C . GLN B 1 20 ? -22.094 17.141 3.004 1 95.31 20 GLN B C 1
ATOM 1663 O O . GLN B 1 20 ? -21.219 16.922 2.164 1 95.31 20 GLN B O 1
ATOM 1668 N N . ALA B 1 21 ? -21.875 17.688 4.164 1 96.94 21 ALA B N 1
ATOM 1669 C CA . ALA B 1 21 ? -20.516 17.984 4.59 1 96.94 21 ALA B CA 1
ATOM 1670 C C . ALA B 1 21 ? -19.672 16.719 4.688 1 96.94 21 ALA B C 1
ATOM 1672 O O . ALA B 1 21 ? -18.516 16.703 4.273 1 96.94 21 ALA B O 1
ATOM 1673 N N . ILE B 1 22 ? -20.281 15.672 5.207 1 97.69 22 ILE B N 1
ATOM 1674 C CA . ILE B 1 22 ? -19.578 14.398 5.348 1 97.69 22 ILE B CA 1
ATOM 1675 C C . ILE B 1 22 ? -19.234 13.852 3.965 1 97.69 22 ILE B C 1
ATOM 1677 O O . ILE B 1 22 ? -18.125 13.336 3.752 1 97.69 22 ILE B O 1
ATOM 1681 N N . GLU B 1 23 ? -20.172 13.961 3.039 1 96.56 23 GLU B N 1
ATOM 1682 C CA . GLU B 1 23 ? -19.922 13.523 1.671 1 96.56 23 GLU B CA 1
ATOM 1683 C C . GLU B 1 23 ? -18.75 14.289 1.049 1 96.56 23 GLU B C 1
ATOM 1685 O O . GLU B 1 23 ? -17.875 13.695 0.422 1 96.56 23 GLU B O 1
ATOM 1690 N N . THR B 1 24 ? -18.734 15.57 1.237 1 97.62 24 THR B N 1
ATOM 1691 C CA . THR B 1 24 ? -17.656 16.422 0.732 1 97.62 24 THR B CA 1
ATOM 1692 C C . THR B 1 24 ? -16.328 16.062 1.396 1 97.62 24 THR B C 1
ATOM 1694 O O . THR B 1 24 ? -15.297 15.969 0.726 1 97.62 24 THR B O 1
ATOM 1697 N N . ALA B 1 25 ? -16.375 15.852 2.709 1 98.44 25 ALA B N 1
ATOM 1698 C CA . ALA B 1 25 ? -15.18 15.484 3.455 1 98.44 25 ALA B CA 1
ATOM 1699 C C . ALA B 1 25 ? -14.617 14.148 2.975 1 98.44 25 ALA B C 1
ATOM 1701 O O . ALA B 1 25 ? -13.406 13.961 2.9 1 98.44 25 ALA B O 1
ATOM 1702 N N . GLN B 1 26 ? -15.523 13.234 2.693 1 97.75 26 GLN B N 1
ATOM 1703 C CA . GLN B 1 26 ? -15.094 11.93 2.203 1 97.75 26 GLN B CA 1
ATOM 1704 C C . GLN B 1 26 ? -14.25 12.062 0.937 1 97.75 26 GLN B C 1
ATOM 1706 O O . GLN B 1 26 ? -13.203 11.43 0.812 1 97.75 26 GLN B O 1
ATOM 1711 N N . ARG B 1 27 ? -14.68 12.891 0.051 1 96.75 27 ARG B N 1
ATOM 1712 C CA . ARG B 1 27 ? -13.945 13.102 -1.188 1 96.75 27 ARG B CA 1
ATOM 1713 C C . ARG B 1 27 ? -12.578 13.719 -0.913 1 96.75 27 ARG B C 1
ATOM 1715 O O . ARG B 1 27 ? -11.57 13.305 -1.496 1 96.75 27 ARG B O 1
ATOM 1722 N N . LEU B 1 28 ? -12.539 14.68 0.001 1 97.88 28 LEU B N 1
ATOM 1723 C CA . LEU B 1 28 ? -11.297 15.367 0.324 1 97.88 28 LEU B CA 1
ATOM 1724 C C . LEU B 1 28 ? -10.305 14.422 0.995 1 97.88 28 LEU B C 1
ATOM 1726 O O . LEU B 1 28 ? -9.156 14.312 0.57 1 97.88 28 LEU B O 1
ATOM 1730 N N . PHE B 1 29 ? -10.789 13.664 2.025 1 98 29 PHE B N 1
ATOM 1731 C CA . PHE B 1 29 ? -9.93 12.719 2.723 1 98 29 PHE B CA 1
ATOM 1732 C C . PHE B 1 29 ? -9.461 11.609 1.781 1 98 29 PHE B C 1
ATOM 1734 O O . PHE B 1 29 ? -8.32 11.156 1.862 1 98 29 PHE B O 1
ATOM 1741 N N . HIS B 1 30 ? -10.359 11.195 0.94 1 97 30 HIS B N 1
ATOM 1742 C CA . HIS B 1 30 ? -10.039 10.109 0.026 1 97 30 HIS B CA 1
ATOM 1743 C C . HIS B 1 30 ? -9.016 10.547 -1.021 1 97 30 HIS B C 1
ATOM 1745 O O . HIS B 1 30 ? -8.102 9.797 -1.357 1 97 30 HIS B O 1
ATOM 1751 N N . ALA B 1 31 ? -9.109 11.734 -1.536 1 96.19 31 ALA B N 1
ATOM 1752 C CA . ALA B 1 31 ? -8.25 12.258 -2.594 1 96.19 31 ALA B CA 1
ATOM 1753 C C . ALA B 1 31 ? -6.875 12.633 -2.051 1 96.19 31 ALA B C 1
ATOM 1755 O O . ALA B 1 31 ? -5.852 12.297 -2.656 1 96.19 31 ALA B O 1
ATOM 1756 N N . ARG B 1 32 ? -6.859 13.242 -0.839 1 95.19 32 ARG B N 1
ATOM 1757 C CA . ARG B 1 32 ? -5.625 13.891 -0.408 1 95.19 32 ARG B CA 1
ATOM 1758 C C . ARG B 1 32 ? -5 13.148 0.77 1 95.19 32 ARG B C 1
ATOM 1760 O O . ARG B 1 32 ? -3.812 13.312 1.056 1 95.19 32 ARG B O 1
ATOM 1767 N N . GLY B 1 33 ? -5.855 12.328 1.406 1 95.88 33 GLY B N 1
ATOM 1768 C CA . GLY B 1 33 ? -5.406 11.703 2.639 1 95.88 33 GLY B CA 1
ATOM 1769 C C . GLY B 1 33 ? -5.688 12.539 3.871 1 95.88 33 GLY B C 1
ATOM 1770 O O . GLY B 1 33 ? -5.75 13.766 3.793 1 95.88 33 GLY B O 1
ATOM 1771 N N . TYR B 1 34 ? -5.77 11.938 4.98 1 97.25 34 TYR B N 1
ATOM 1772 C CA . TYR B 1 34 ? -6.117 12.578 6.242 1 97.25 34 TYR B CA 1
ATOM 1773 C C . TYR B 1 34 ? -5.117 13.68 6.59 1 97.25 34 TYR B C 1
ATOM 1775 O O . TYR B 1 34 ? -5.512 14.797 6.93 1 97.25 34 TYR B O 1
ATOM 1783 N N . ASP B 1 35 ? -3.863 13.383 6.469 1 95.75 35 ASP B N 1
ATOM 1784 C CA . ASP B 1 35 ? -2.807 14.273 6.93 1 95.75 35 ASP B CA 1
ATOM 1785 C C . ASP B 1 35 ? -2.771 15.555 6.102 1 95.75 35 ASP B C 1
ATOM 1787 O O . ASP B 1 35 ? -2.432 16.625 6.617 1 95.75 35 ASP B O 1
ATOM 1791 N N . ALA B 1 36 ? -3.207 15.508 4.906 1 95.12 36 ALA B N 1
ATOM 1792 C CA . ALA B 1 36 ? -3.064 16.641 3.986 1 95.12 36 ALA B CA 1
ATOM 1793 C C . ALA B 1 36 ? -4.277 17.562 4.059 1 95.12 36 ALA B C 1
ATOM 1795 O O . ALA B 1 36 ? -4.258 18.656 3.512 1 95.12 36 ALA B O 1
ATOM 1796 N N . VAL B 1 37 ? -5.336 17.125 4.672 1 97.69 37 VAL B N 1
ATOM 1797 C CA . VAL B 1 37 ? -6.559 17.922 4.766 1 97.69 37 VAL B CA 1
ATOM 1798 C C . VAL B 1 37 ? -6.625 18.609 6.121 1 97.69 37 VAL B C 1
ATOM 1800 O O . VAL B 1 37 ? -6.566 17.953 7.164 1 97.69 37 VAL B O 1
ATOM 1803 N N . SER B 1 38 ? -6.762 19.938 6.129 1 97.62 38 SER B N 1
ATOM 1804 C CA . SER B 1 38 ? -6.852 20.703 7.367 1 97.62 38 SER B CA 1
ATOM 1805 C C . SER B 1 38 ? -8.297 21.078 7.676 1 97.62 38 SER B C 1
ATOM 1807 O O . SER B 1 38 ? -9.172 20.969 6.82 1 97.62 38 SER B O 1
ATOM 1809 N N . VAL B 1 39 ? -8.477 21.5 8.898 1 97.69 39 VAL B N 1
ATOM 1810 C CA . VAL B 1 39 ? -9.789 22.016 9.273 1 97.69 39 VAL B CA 1
ATOM 1811 C C . VAL B 1 39 ? -10.125 23.25 8.422 1 97.69 39 VAL B C 1
ATOM 1813 O O . VAL B 1 39 ? -11.281 23.438 8.047 1 97.69 39 VAL B O 1
ATOM 1816 N N . ALA B 1 40 ? -9.133 24.062 8.102 1 97.88 40 ALA B N 1
ATOM 1817 C CA . ALA B 1 40 ? -9.336 25.203 7.223 1 97.88 40 ALA B CA 1
ATOM 1818 C C . ALA B 1 40 ? -9.828 24.766 5.848 1 97.88 40 ALA B C 1
ATOM 1820 O O . ALA B 1 40 ? -10.758 25.359 5.289 1 97.88 40 ALA B O 1
ATOM 1821 N N . ASP B 1 41 ? -9.25 23.734 5.25 1 98.06 41 ASP B N 1
ATOM 1822 C CA . ASP B 1 41 ? -9.695 23.172 3.979 1 98.06 41 ASP B CA 1
ATOM 1823 C C . ASP B 1 41 ? -11.156 22.75 4.055 1 98.06 41 ASP B C 1
ATOM 1825 O O . ASP B 1 41 ? -11.938 23 3.133 1 98.06 41 ASP B O 1
ATOM 1829 N N . LEU B 1 42 ? -11.484 22.078 5.172 1 98.38 42 LEU B N 1
ATOM 1830 C CA . LEU B 1 42 ? -12.82 21.516 5.355 1 98.38 42 LEU B CA 1
ATOM 1831 C C . LEU B 1 42 ? -13.859 22.625 5.508 1 98.38 42 LEU B C 1
ATOM 1833 O O . LEU B 1 42 ? -14.906 22.594 4.852 1 98.38 42 LEU B O 1
ATOM 1837 N N . THR B 1 43 ? -13.547 23.562 6.324 1 97.62 43 THR B N 1
ATOM 1838 C CA . THR B 1 43 ? -14.5 24.656 6.543 1 97.62 43 THR B CA 1
ATOM 1839 C C . THR B 1 43 ? -14.695 25.469 5.262 1 97.62 43 THR B C 1
ATOM 1841 O O . THR B 1 43 ? -15.812 25.906 4.965 1 97.62 43 THR B O 1
ATOM 1844 N N . HIS B 1 44 ? -13.664 25.672 4.523 1 97.75 44 HIS B N 1
ATOM 1845 C CA . HIS B 1 44 ? -13.766 26.344 3.234 1 97.75 44 HIS B CA 1
ATOM 1846 C C . HIS B 1 44 ? -14.648 25.562 2.273 1 97.75 44 HIS B C 1
ATOM 1848 O O . HIS B 1 44 ? -15.531 26.125 1.629 1 97.75 44 HIS B O 1
ATOM 1854 N N . ALA B 1 45 ? -14.5 24.297 2.227 1 97.25 45 ALA B N 1
ATOM 1855 C CA . ALA B 1 45 ? -15.258 23.453 1.315 1 97.25 45 ALA B CA 1
ATOM 1856 C C . ALA B 1 45 ? -16.734 23.406 1.701 1 97.25 45 ALA B C 1
ATOM 1858 O O . ALA B 1 45 ? -17.609 23.312 0.834 1 97.25 45 ALA B O 1
ATOM 1859 N N . PHE B 1 46 ? -16.953 23.469 3.016 1 96.19 46 PHE B N 1
ATOM 1860 C CA . PHE B 1 46 ? -18.312 23.375 3.525 1 96.19 46 PHE B CA 1
ATOM 1861 C C . PHE B 1 46 ? -19.031 24.719 3.434 1 96.19 46 PHE B C 1
ATOM 1863 O O . PHE B 1 46 ? -20.25 24.797 3.523 1 96.19 46 PHE B O 1
ATOM 1870 N N . GLY B 1 47 ? -18.25 25.797 3.396 1 95.56 47 GLY B N 1
ATOM 1871 C CA . GLY B 1 47 ? -18.812 27.125 3.453 1 95.56 47 GLY B CA 1
ATOM 1872 C C . GLY B 1 47 ? -19.266 27.531 4.844 1 95.56 47 GLY B C 1
ATOM 1873 O O . GLY B 1 47 ? -20.312 28.172 5.004 1 95.56 47 GLY B O 1
ATOM 1874 N N . ILE B 1 48 ? -18.516 27.094 5.805 1 95.56 48 ILE B N 1
ATOM 1875 C CA . ILE B 1 48 ? -18.875 27.422 7.184 1 95.56 48 ILE B CA 1
ATOM 1876 C C . ILE B 1 48 ? -17.641 27.922 7.926 1 95.56 48 ILE B C 1
ATOM 1878 O O . ILE B 1 48 ? -16.516 27.828 7.426 1 95.56 48 ILE B O 1
ATOM 1882 N N . ASN B 1 49 ? -17.938 28.422 9.125 1 94.62 49 ASN B N 1
ATOM 1883 C CA . ASN B 1 49 ? -16.844 28.906 9.961 1 94.62 49 ASN B CA 1
ATOM 1884 C C . ASN B 1 49 ? -16.391 27.828 10.953 1 94.62 49 ASN B C 1
ATOM 1886 O O . ASN B 1 49 ? -17.094 26.844 11.172 1 94.62 49 ASN B O 1
ATOM 1890 N N . PRO B 1 50 ? -15.172 27.891 11.484 1 95.12 50 PRO B N 1
ATOM 1891 C CA . PRO B 1 50 ? -14.602 26.875 12.375 1 95.12 50 PRO B CA 1
ATOM 1892 C C . PRO B 1 50 ? -15.5 26.562 13.57 1 95.12 50 PRO B C 1
ATOM 1894 O O . PRO B 1 50 ? -15.688 25.406 13.93 1 95.12 50 PRO B O 1
ATOM 1897 N N . PRO B 1 51 ? -16.141 27.578 14.211 1 94.62 51 PRO B N 1
ATOM 1898 C CA . PRO B 1 51 ? -17.016 27.234 15.336 1 94.62 51 PRO B CA 1
ATOM 1899 C C . PRO B 1 51 ? -18.156 26.312 14.945 1 94.62 51 PRO B C 1
ATOM 1901 O O . PRO B 1 51 ? -18.484 25.375 15.688 1 94.62 51 PRO B O 1
ATOM 1904 N N . SER B 1 52 ? -18.719 26.531 13.844 1 94.62 52 SER B N 1
ATOM 1905 C CA . SER B 1 52 ? -19.766 25.672 13.336 1 94.62 52 SER B CA 1
ATOM 1906 C C . SER B 1 52 ? -19.25 24.25 13.086 1 94.62 52 SER B C 1
ATOM 1908 O O . SER B 1 52 ? -19.953 23.281 13.344 1 94.62 52 SER B O 1
ATOM 1910 N N . PHE B 1 53 ? -18.016 24.156 12.594 1 96.56 53 PHE B N 1
ATOM 1911 C CA . PHE B 1 53 ? -17.375 22.875 12.352 1 96.56 53 PHE B CA 1
ATOM 1912 C C . PHE B 1 53 ? -17.219 22.094 13.656 1 96.56 53 PHE B C 1
ATOM 1914 O O . PHE B 1 53 ? -17.609 20.922 13.734 1 96.56 53 PHE B O 1
ATOM 1921 N N . TYR B 1 54 ? -16.719 22.75 14.664 1 96.44 54 TYR B N 1
ATOM 1922 C CA . TYR B 1 54 ? -16.438 22.094 15.938 1 96.44 54 TYR B CA 1
ATOM 1923 C C . TYR B 1 54 ? -17.734 21.719 16.641 1 96.44 54 TYR B C 1
ATOM 1925 O O . TYR B 1 54 ? -17.812 20.688 17.328 1 96.44 54 TYR B O 1
ATOM 1933 N N . ALA B 1 55 ? -18.766 22.547 16.438 1 95.56 55 ALA B N 1
ATOM 1934 C CA . ALA B 1 55 ? -20.078 22.234 17.016 1 95.56 55 ALA B CA 1
ATOM 1935 C C . ALA B 1 55 ? -20.672 20.969 16.391 1 95.56 55 ALA B C 1
ATOM 1937 O O . ALA B 1 55 ? -21.281 20.156 17.078 1 95.56 55 ALA B O 1
ATOM 1938 N N . ALA B 1 56 ? -20.422 20.844 15.156 1 95.38 56 ALA B N 1
ATOM 1939 C CA . ALA B 1 56 ? -21.047 19.766 14.398 1 95.38 56 ALA B CA 1
ATOM 1940 C C . ALA B 1 56 ? -20.25 18.469 14.531 1 95.38 56 ALA B C 1
ATOM 1942 O O . ALA B 1 56 ? -20.828 17.375 14.625 1 95.38 56 ALA B O 1
ATOM 1943 N N . PHE B 1 57 ? -18.875 18.5 14.539 1 97.62 57 PHE B N 1
ATOM 1944 C CA . PHE B 1 57 ? -18.094 17.281 14.383 1 97.62 57 PHE B CA 1
ATOM 1945 C C . PHE B 1 57 ? -17.125 17.109 15.539 1 97.62 57 PHE B C 1
ATOM 1947 O O . PHE B 1 57 ? -16.484 16.062 15.664 1 97.62 57 PHE B O 1
ATOM 1954 N N . GLY B 1 58 ? -17.016 18.141 16.391 1 97.25 58 GLY B N 1
ATOM 1955 C CA . GLY B 1 58 ? -16.047 18.109 17.469 1 97.25 58 GLY B CA 1
ATOM 1956 C C . GLY B 1 58 ? -14.633 18.453 17.031 1 97.25 58 GLY B C 1
ATOM 1957 O O . GLY B 1 58 ? -14.086 19.469 17.438 1 97.25 58 GLY B O 1
ATOM 1958 N N . ASN B 1 59 ? -14.031 17.656 16.281 1 97.81 59 ASN B N 1
ATOM 1959 C CA . ASN B 1 59 ? -12.703 17.844 15.703 1 97.81 59 ASN B CA 1
ATOM 1960 C C . ASN B 1 59 ? -12.555 17.094 14.391 1 97.81 59 ASN B C 1
ATOM 1962 O O . ASN B 1 59 ? -13.508 16.484 13.898 1 97.81 59 ASN B O 1
ATOM 1966 N N . LYS B 1 60 ? -11.453 17.203 13.805 1 98.19 60 LYS B N 1
ATOM 1967 C CA . LYS B 1 60 ? -11.18 16.562 12.516 1 98.19 60 LYS B CA 1
ATOM 1968 C C . LYS B 1 60 ? -11.367 15.055 12.602 1 98.19 6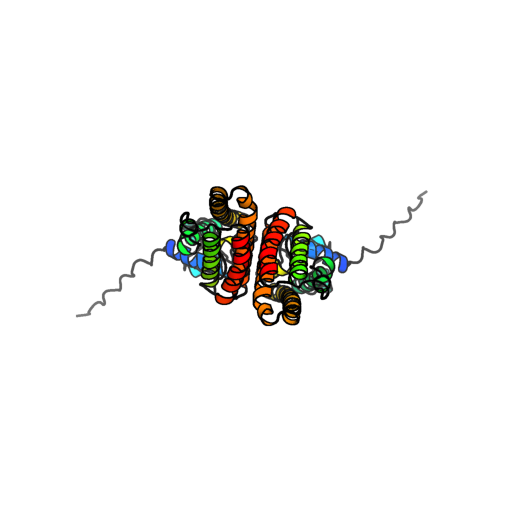0 LYS B C 1
ATOM 1970 O O . LYS B 1 60 ? -11.945 14.445 11.695 1 98.19 60 LYS B O 1
ATOM 1975 N N . LEU B 1 61 ? -10.852 14.414 13.703 1 98.44 61 LEU B N 1
ATOM 1976 C CA . LEU B 1 61 ? -11 12.977 13.891 1 98.44 61 LEU B CA 1
ATOM 1977 C C . LEU B 1 61 ? -12.469 12.578 13.961 1 98.44 61 LEU B C 1
ATOM 1979 O O . LEU B 1 61 ? -12.867 11.539 13.43 1 98.44 61 LEU B O 1
ATOM 1983 N N . GLY B 1 62 ? -13.141 13.367 14.672 1 98.38 62 GLY B N 1
ATOM 1984 C CA . GLY B 1 62 ? -14.57 13.117 14.734 1 98.38 62 GLY B CA 1
ATOM 1985 C C . GLY B 1 62 ? -15.227 13.086 13.367 1 98.38 62 GLY B C 1
ATOM 1986 O O . GLY B 1 62 ? -16.031 12.195 13.078 1 98.38 62 GLY B O 1
ATOM 1987 N N . LEU B 1 63 ? -15 14.062 12.516 1 98.56 63 LEU B N 1
ATOM 1988 C CA . LEU B 1 63 ? -15.492 14.078 11.141 1 98.56 63 LEU B CA 1
ATOM 1989 C C . LEU B 1 63 ? -14.977 12.875 10.367 1 98.56 63 LEU B C 1
ATOM 1991 O O . LEU B 1 63 ? -15.727 12.219 9.641 1 98.56 63 LEU B O 1
ATOM 1995 N N . TYR B 1 64 ? -13.711 12.555 10.5 1 98.69 64 TYR B N 1
ATOM 1996 C CA . TYR B 1 64 ? -13.094 11.438 9.789 1 98.69 64 TYR B CA 1
ATOM 1997 C C . TYR B 1 64 ? -13.789 10.125 10.125 1 98.69 64 TYR B C 1
ATOM 1999 O O . TYR B 1 64 ? -14.023 9.297 9.242 1 98.69 64 TYR B O 1
ATOM 2007 N N . THR B 1 65 ? -14.102 9.922 11.398 1 98.38 65 THR B N 1
ATOM 2008 C CA . THR B 1 65 ? -14.789 8.711 11.828 1 98.38 65 THR B CA 1
ATOM 2009 C C . THR B 1 65 ? -16.141 8.578 11.125 1 98.38 65 THR B C 1
ATOM 2011 O O . THR B 1 65 ? -16.516 7.488 10.703 1 98.38 65 THR B O 1
ATOM 2014 N N . ARG B 1 66 ? -16.781 9.68 10.977 1 98 66 ARG B N 1
ATOM 2015 C CA . ARG B 1 66 ? -18.047 9.672 10.273 1 98 66 ARG B CA 1
ATOM 2016 C C . ARG B 1 66 ? -17.859 9.391 8.789 1 98 66 ARG B C 1
ATOM 2018 O O . ARG B 1 66 ? -18.688 8.742 8.156 1 98 66 ARG B O 1
ATOM 2025 N N . VAL B 1 67 ? -16.844 9.898 8.234 1 98.31 67 VAL B N 1
ATOM 2026 C CA . VAL B 1 67 ? -16.484 9.664 6.836 1 98.31 67 VAL B CA 1
ATOM 2027 C C . VAL B 1 67 ? -16.219 8.18 6.613 1 98.31 67 VAL B C 1
ATOM 2029 O O . VAL B 1 67 ? -16.719 7.586 5.648 1 98.31 67 VAL B O 1
ATOM 2032 N N . LEU B 1 68 ? -15.445 7.527 7.5 1 98.19 68 LEU B N 1
ATOM 2033 C CA . LEU B 1 68 ? -15.164 6.102 7.398 1 98.19 68 LEU B CA 1
ATOM 2034 C C . LEU B 1 68 ? -16.453 5.285 7.488 1 98.19 68 LEU B C 1
ATOM 2036 O O . LEU B 1 68 ? -16.609 4.305 6.758 1 98.19 68 LEU B O 1
ATOM 2040 N N . GLN B 1 69 ? -17.281 5.684 8.375 1 97.25 69 GLN B N 1
ATOM 2041 C CA . GLN B 1 69 ? -18.578 5.023 8.5 1 97.25 69 GLN B CA 1
ATOM 2042 C C . GLN B 1 69 ? -19.391 5.137 7.211 1 97.25 69 GLN B C 1
ATOM 2044 O O . GLN B 1 69 ? -19.938 4.148 6.727 1 97.25 69 GLN B O 1
ATOM 2049 N N . ARG B 1 70 ? -19.422 6.324 6.691 1 96.56 70 ARG B N 1
ATOM 2050 C CA . ARG B 1 70 ? -20.156 6.531 5.441 1 96.56 70 ARG B CA 1
ATOM 2051 C C . ARG B 1 70 ? -19.531 5.711 4.312 1 96.56 70 ARG B C 1
ATOM 2053 O O . ARG B 1 70 ? -20.266 5.105 3.52 1 96.56 70 ARG B O 1
ATOM 2060 N N . TYR B 1 71 ? -18.25 5.73 4.203 1 95.5 71 TYR B N 1
ATOM 2061 C CA . TYR B 1 71 ? -17.531 4.984 3.172 1 95.5 71 TYR B CA 1
ATOM 2062 C C . TYR B 1 71 ? -17.891 3.504 3.223 1 95.5 71 TYR B C 1
ATOM 2064 O O . TYR B 1 71 ? -18.062 2.861 2.184 1 95.5 71 TYR B O 1
ATOM 2072 N N . SER B 1 72 ? -18.016 2.965 4.402 1 92.31 72 SER B N 1
ATOM 2073 C CA . SER B 1 72 ? -18.328 1.553 4.582 1 92.31 72 SER B CA 1
ATOM 2074 C C . SER B 1 72 ? -19.703 1.221 4 1 92.31 72 SER B C 1
ATOM 2076 O O . SER B 1 72 ? -19.969 0.074 3.631 1 92.31 72 SER B O 1
ATOM 2078 N N . GLN B 1 73 ? -20.5 2.23 3.816 1 88.69 73 GLN B N 1
ATOM 2079 C CA . GLN B 1 73 ? -21.875 2.027 3.336 1 88.69 73 GLN B CA 1
ATOM 2080 C C . GLN B 1 73 ? -21.984 2.365 1.854 1 88.69 73 GLN B C 1
ATOM 2082 O O . GLN B 1 73 ? -22.875 1.868 1.166 1 88.69 73 GLN B O 1
ATOM 2087 N N . THR B 1 74 ? -21.141 3.16 1.34 1 84.94 74 THR B N 1
ATOM 2088 C CA . THR B 1 74 ? -21.344 3.709 0.004 1 84.94 74 THR B CA 1
ATOM 2089 C C . THR B 1 74 ? -20.219 3.291 -0.935 1 84.94 74 THR B C 1
ATOM 2091 O O . THR B 1 74 ? -20.406 3.215 -2.15 1 84.94 74 THR B O 1
ATOM 2094 N N . GLY B 1 75 ? -19.078 3.088 -0.426 1 80.62 75 GLY B N 1
ATOM 2095 C CA . GLY B 1 75 ? -17.906 2.92 -1.271 1 80.62 75 GLY B CA 1
ATOM 2096 C C . GLY B 1 75 ? -17.141 1.634 -0.996 1 80.62 75 GLY B C 1
ATOM 2097 O O . GLY B 1 75 ? -16.391 1.158 -1.845 1 80.62 75 GLY B O 1
ATOM 2098 N N . ALA B 1 76 ? -17.484 1.095 0.116 1 85.62 76 ALA B N 1
ATOM 2099 C CA . ALA B 1 76 ? -16.734 -0.099 0.502 1 85.62 76 ALA B CA 1
ATOM 2100 C C . ALA B 1 76 ? -17.266 -1.338 -0.205 1 85.62 76 ALA B C 1
ATOM 2102 O O . ALA B 1 76 ? -18.391 -1.331 -0.709 1 85.62 76 ALA B O 1
ATOM 2103 N N . ILE B 1 77 ? -16.438 -2.264 -0.36 1 93.69 77 ILE B N 1
ATOM 2104 C CA . ILE B 1 77 ? -16.781 -3.561 -0.937 1 93.69 77 ILE B CA 1
ATOM 2105 C C . ILE B 1 77 ? -17.844 -4.238 -0.084 1 93.69 77 ILE B C 1
ATOM 2107 O O . ILE B 1 77 ? -17.703 -4.336 1.138 1 93.69 77 ILE B O 1
ATOM 2111 N N . PRO B 1 78 ? -18.938 -4.625 -0.675 1 95.44 78 PRO B N 1
ATOM 2112 C CA . PRO B 1 78 ? -19.938 -5.383 0.087 1 95.44 78 PRO B CA 1
ATOM 2113 C C . PRO B 1 78 ? -19.516 -6.828 0.339 1 95.44 78 PRO B C 1
ATOM 2115 O O . PRO B 1 78 ? -20.078 -7.754 -0.245 1 95.44 78 PRO B O 1
ATOM 2118 N N . ILE B 1 79 ? -18.656 -7.055 1.178 1 96.25 79 ILE B N 1
ATOM 2119 C CA . ILE B 1 79 ? -17.984 -8.328 1.422 1 96.25 79 ILE B CA 1
ATOM 2120 C C . ILE B 1 79 ? -19.016 -9.398 1.773 1 96.25 79 ILE B C 1
ATOM 2122 O O . ILE B 1 79 ? -19 -10.5 1.22 1 96.25 79 ILE B O 1
ATOM 2126 N N . ASP B 1 80 ? -20 -9.062 2.625 1 94.62 80 ASP B N 1
ATOM 2127 C CA . ASP B 1 80 ? -20.984 -10.031 3.092 1 94.62 80 ASP B CA 1
ATOM 2128 C C . ASP B 1 80 ? -21.828 -10.555 1.933 1 94.62 80 ASP B C 1
ATOM 2130 O O . ASP B 1 80 ? -22.234 -11.719 1.927 1 94.62 80 ASP B O 1
ATOM 2134 N N . ALA B 1 81 ? -22.062 -9.711 1.02 1 96.38 81 ALA B N 1
ATOM 2135 C CA . ALA B 1 81 ? -22.891 -10.086 -0.117 1 96.38 81 ALA B CA 1
ATOM 2136 C C . ALA B 1 81 ? -22.109 -10.953 -1.104 1 96.38 81 ALA B C 1
ATOM 2138 O O . ALA B 1 81 ? -22.703 -11.742 -1.846 1 96.38 81 ALA B O 1
ATOM 2139 N N . LEU B 1 82 ? -20.828 -10.852 -1.178 1 98.06 82 LEU B N 1
ATOM 2140 C CA . LEU B 1 82 ? -20 -11.531 -2.166 1 98.06 82 LEU B CA 1
ATOM 2141 C C . LEU B 1 82 ? -19.547 -12.898 -1.652 1 98.06 82 LEU B C 1
ATOM 2143 O O . LEU B 1 82 ? -19.281 -13.805 -2.441 1 98.06 82 LEU B O 1
ATOM 2147 N N . LEU B 1 83 ? -19.438 -12.977 -0.326 1 98 83 LEU B N 1
ATOM 2148 C CA . LEU B 1 83 ? -19.047 -14.242 0.292 1 98 83 LEU B CA 1
ATOM 2149 C C . LEU B 1 83 ? -20.25 -15.164 0.456 1 98 83 LEU B C 1
ATOM 2151 O O . LEU B 1 83 ? -20.875 -15.18 1.514 1 98 83 LEU B O 1
ATOM 2155 N N . ARG B 1 84 ? -20.391 -15.984 -0.565 1 96.81 84 ARG B N 1
ATOM 2156 C CA . ARG B 1 84 ? -21.578 -16.812 -0.637 1 96.81 84 ARG B CA 1
ATOM 2157 C C . ARG B 1 84 ? -21.266 -18.266 -0.353 1 96.81 84 ARG B C 1
ATOM 2159 O O . ARG B 1 84 ? -20.219 -18.781 -0.784 1 96.81 84 ARG B O 1
ATOM 2166 N N . ASP B 1 85 ? -22.25 -19.016 0.232 1 95.19 85 ASP B N 1
ATOM 2167 C CA . ASP B 1 85 ? -22.047 -20.406 0.597 1 95.19 85 ASP B CA 1
ATOM 2168 C C . ASP B 1 85 ? -22.453 -21.344 -0.538 1 95.19 85 ASP B C 1
ATOM 2170 O O . ASP B 1 85 ? -22.141 -22.531 -0.519 1 95.19 85 ASP B O 1
ATOM 2174 N N . ASP B 1 86 ? -23.094 -20.859 -1.514 1 95.5 86 ASP B N 1
ATOM 2175 C CA . ASP B 1 86 ? -23.625 -21.703 -2.584 1 95.5 86 ASP B CA 1
ATOM 2176 C C . ASP B 1 86 ? -22.672 -21.734 -3.779 1 95.5 86 ASP B C 1
ATOM 2178 O O . ASP B 1 86 ? -23.062 -22.156 -4.871 1 95.5 86 ASP B O 1
ATOM 2182 N N . GLN B 1 87 ? -21.469 -21.219 -3.713 1 96.19 87 GLN B N 1
ATOM 2183 C CA . GLN B 1 87 ? -20.438 -21.281 -4.738 1 96.19 87 GLN B CA 1
ATOM 2184 C C . GLN B 1 87 ? -19.078 -21.672 -4.137 1 96.19 87 GLN B C 1
ATOM 2186 O O . GLN B 1 87 ? -18.906 -21.625 -2.918 1 96.19 87 GLN B O 1
ATOM 2191 N N . PRO B 1 88 ? -18.172 -22.125 -5.016 1 97.06 88 PRO B N 1
ATOM 2192 C CA . PRO B 1 88 ? -16.844 -22.453 -4.488 1 97.06 88 PRO B CA 1
ATOM 2193 C C . PRO B 1 88 ? -16.203 -21.297 -3.738 1 97.06 88 PRO B C 1
ATOM 2195 O O . PRO B 1 88 ? -16.344 -20.141 -4.145 1 97.06 88 PRO B O 1
ATOM 2198 N N . VAL B 1 89 ? -15.461 -21.547 -2.664 1 98.19 89 VAL B N 1
ATOM 2199 C CA . VAL B 1 89 ? -14.82 -20.562 -1.812 1 98.19 89 VAL B CA 1
ATOM 2200 C C . VAL B 1 89 ? -13.93 -19.641 -2.656 1 98.19 89 VAL B C 1
ATOM 2202 O O . VAL B 1 89 ? -13.984 -18.422 -2.527 1 98.19 89 VAL B O 1
ATOM 2205 N N . ALA B 1 90 ? -13.156 -20.234 -3.568 1 98.5 90 ALA B N 1
ATOM 2206 C CA . ALA B 1 90 ? -12.258 -19.469 -4.418 1 98.5 90 ALA B CA 1
ATOM 2207 C C . ALA B 1 90 ? -13.031 -18.453 -5.262 1 98.5 90 ALA B C 1
ATOM 2209 O O . ALA B 1 90 ? -12.586 -17.312 -5.441 1 98.5 90 ALA B O 1
ATOM 2210 N N . ALA B 1 91 ? -14.164 -18.859 -5.793 1 98.5 91 ALA B N 1
ATOM 2211 C CA . ALA B 1 91 ? -14.977 -17.969 -6.633 1 98.5 91 ALA B CA 1
ATOM 2212 C C . ALA B 1 91 ? -15.453 -16.75 -5.852 1 98.5 91 ALA B C 1
ATOM 2214 O O . ALA B 1 91 ? -15.469 -15.641 -6.375 1 98.5 91 ALA B O 1
ATOM 2215 N N . SER B 1 92 ? -15.875 -16.938 -4.602 1 98.62 92 SER B N 1
ATOM 2216 C CA . SER B 1 92 ? -16.312 -15.844 -3.744 1 98.62 92 SER B CA 1
ATOM 2217 C C . SER B 1 92 ? -15.156 -14.883 -3.459 1 98.62 92 SER B C 1
ATOM 2219 O O . SER B 1 92 ? -15.336 -13.664 -3.506 1 98.62 92 SER B O 1
ATOM 2221 N N . LEU B 1 93 ? -14.008 -15.414 -3.154 1 98.81 93 LEU B N 1
ATOM 2222 C CA . LEU B 1 93 ? -12.844 -14.586 -2.844 1 98.81 93 LEU B CA 1
ATOM 2223 C C . LEU B 1 93 ? -12.391 -13.805 -4.074 1 98.81 93 LEU B C 1
ATOM 2225 O O . LEU B 1 93 ? -12.031 -12.633 -3.971 1 98.81 93 LEU B O 1
ATOM 2229 N N . ILE B 1 94 ? -12.414 -14.445 -5.211 1 98.88 94 ILE B N 1
ATOM 2230 C CA . ILE B 1 94 ? -12.07 -13.781 -6.461 1 98.88 94 ILE B CA 1
ATOM 2231 C C . ILE B 1 94 ? -13.055 -12.648 -6.73 1 98.88 94 ILE B C 1
ATOM 2233 O O . ILE B 1 94 ? -12.656 -11.562 -7.168 1 98.88 94 ILE B O 1
ATOM 2237 N N . ALA B 1 95 ? -14.344 -12.844 -6.445 1 98.81 95 ALA B N 1
ATOM 2238 C CA . ALA B 1 95 ? -15.352 -11.805 -6.609 1 98.81 95 ALA B CA 1
ATOM 2239 C C . ALA B 1 95 ? -15.047 -10.594 -5.727 1 98.81 95 ALA B C 1
ATOM 2241 O O . ALA B 1 95 ? -15.25 -9.453 -6.141 1 98.81 95 ALA B O 1
ATOM 2242 N N . VAL B 1 96 ? -14.555 -10.836 -4.531 1 98.81 96 VAL B N 1
ATOM 2243 C CA . VAL B 1 96 ? -14.172 -9.758 -3.635 1 98.81 96 VAL B CA 1
ATOM 2244 C C . VAL B 1 96 ? -13.031 -8.945 -4.258 1 98.81 96 VAL B C 1
ATOM 2246 O O . VAL B 1 96 ? -13.078 -7.715 -4.281 1 98.81 96 VAL B O 1
ATOM 2249 N N . LEU B 1 97 ? -12.047 -9.617 -4.793 1 98.94 97 LEU B N 1
ATOM 2250 C CA . LEU B 1 97 ? -10.914 -8.938 -5.406 1 98.94 97 LEU B CA 1
ATOM 2251 C C . LEU B 1 97 ? -11.352 -8.164 -6.645 1 98.94 97 LEU B C 1
ATOM 2253 O O . LEU B 1 97 ? -10.867 -7.059 -6.898 1 98.94 97 LEU B O 1
ATOM 2257 N N . GLN B 1 98 ? -12.234 -8.766 -7.414 1 98.94 98 GLN B N 1
ATOM 2258 C CA . GLN B 1 98 ? -12.758 -8.086 -8.594 1 98.94 98 GLN B CA 1
ATOM 2259 C C . GLN B 1 98 ? -13.508 -6.816 -8.211 1 98.94 98 GLN B C 1
ATOM 2261 O O . GLN B 1 98 ? -13.336 -5.773 -8.844 1 98.94 98 GLN B O 1
ATOM 2266 N N . GLU B 1 99 ? -14.32 -6.902 -7.223 1 98.69 99 GLU B N 1
ATOM 2267 C CA . GLU B 1 99 ? -15.055 -5.727 -6.762 1 98.69 99 GLU B CA 1
ATOM 2268 C C . GLU B 1 99 ? -14.109 -4.672 -6.195 1 98.69 99 GLU B C 1
ATOM 2270 O O . GLU B 1 99 ? -14.32 -3.473 -6.387 1 98.69 99 GLU B O 1
ATOM 2275 N N . ALA B 1 100 ? -13.062 -5.109 -5.488 1 98.44 100 ALA B N 1
ATOM 2276 C CA . ALA B 1 100 ? -12.031 -4.184 -5.039 1 98.44 100 ALA B CA 1
ATOM 2277 C C . ALA B 1 100 ? -11.438 -3.41 -6.215 1 98.44 100 ALA B C 1
ATOM 2279 O O . ALA B 1 100 ? -11.375 -2.178 -6.188 1 98.44 100 ALA B O 1
ATOM 2280 N N . ALA B 1 101 ? -11.078 -4.164 -7.25 1 98.75 101 ALA B N 1
ATOM 2281 C CA . ALA B 1 101 ? -10.5 -3.525 -8.43 1 98.75 101 ALA B CA 1
ATOM 2282 C C . ALA B 1 101 ? -11.453 -2.479 -9.008 1 98.75 101 ALA B C 1
ATOM 2284 O O . ALA B 1 101 ? -11.039 -1.364 -9.328 1 98.75 101 ALA B O 1
ATOM 2285 N N . ARG B 1 102 ? -12.711 -2.814 -9.086 1 98.5 102 ARG B N 1
ATOM 2286 C CA . ARG B 1 102 ? -13.703 -1.91 -9.648 1 98.5 102 ARG B CA 1
ATOM 2287 C C . ARG B 1 102 ? -13.867 -0.666 -8.789 1 98.5 102 ARG B C 1
ATOM 2289 O O . ARG B 1 102 ? -13.867 0.457 -9.297 1 98.5 102 ARG B O 1
ATOM 2296 N N . ARG B 1 103 ? -13.953 -0.812 -7.543 1 97.62 103 ARG B N 1
ATOM 2297 C CA . ARG B 1 103 ? -14.234 0.296 -6.637 1 97.62 103 ARG B CA 1
ATOM 2298 C C . ARG B 1 103 ? -13 1.183 -6.461 1 97.62 103 ARG B C 1
ATOM 2300 O O . ARG B 1 103 ? -13.125 2.40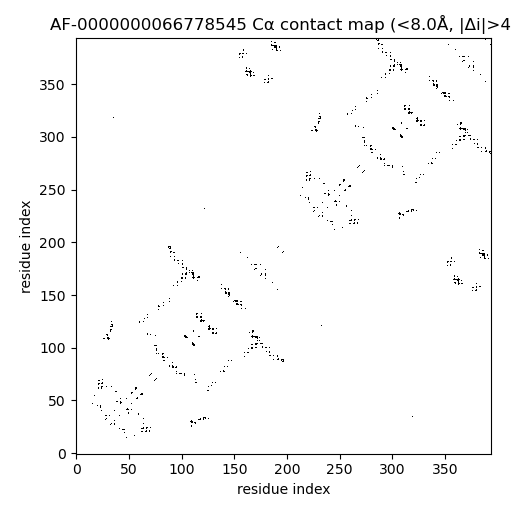2 -6.332 1 97.62 103 ARG B O 1
ATOM 2307 N N . TYR B 1 104 ? -11.883 0.563 -6.453 1 98.06 104 TYR B N 1
ATOM 2308 C CA . TYR B 1 104 ? -10.664 1.316 -6.188 1 98.06 104 TYR B CA 1
ATOM 2309 C C . TYR B 1 104 ? -10.367 2.295 -7.316 1 98.06 104 TYR B C 1
ATOM 2311 O O . TYR B 1 104 ? -9.688 3.303 -7.109 1 98.06 104 TYR B O 1
ATOM 2319 N N . VAL B 1 105 ? -10.914 2.02 -8.516 1 97.94 105 VAL B N 1
ATOM 2320 C CA . VAL B 1 105 ? -10.609 2.904 -9.633 1 97.94 105 VAL B CA 1
ATOM 2321 C C . VAL B 1 105 ? -11.852 3.703 -10.016 1 97.94 105 VAL B C 1
ATOM 2323 O O . VAL B 1 105 ? -11.852 4.402 -11.031 1 97.94 105 VAL B O 1
ATOM 2326 N N . ALA B 1 106 ? -12.938 3.592 -9.312 1 96.12 106 ALA B N 1
ATOM 2327 C CA . ALA B 1 106 ? -14.234 4.156 -9.68 1 96.12 106 ALA B CA 1
ATOM 2328 C C . ALA B 1 106 ? -14.156 5.676 -9.797 1 96.12 106 ALA B C 1
ATOM 2330 O O . ALA B 1 106 ? -14.805 6.27 -10.664 1 96.12 106 ALA B O 1
ATOM 2331 N N . ASP B 1 107 ? -13.375 6.328 -8.984 1 95.12 107 ASP B N 1
ATOM 2332 C CA . ASP B 1 107 ? -13.117 7.762 -9.023 1 95.12 107 ASP B CA 1
ATOM 2333 C C . ASP B 1 107 ? -11.625 8.055 -9.141 1 95.12 107 ASP B C 1
ATOM 2335 O O . ASP B 1 107 ? -10.891 7.957 -8.156 1 95.12 107 ASP B O 1
ATOM 2339 N N . PRO B 1 108 ? -11.211 8.477 -10.273 1 94.19 108 PRO B N 1
ATOM 2340 C CA . PRO B 1 108 ? -9.781 8.703 -10.477 1 94.19 108 PRO B CA 1
ATOM 2341 C C . PRO B 1 108 ? -9.211 9.773 -9.547 1 94.19 108 PRO B C 1
ATOM 2343 O O . PRO B 1 108 ? -8.016 9.75 -9.227 1 94.19 108 PRO B O 1
ATOM 2346 N N . ALA B 1 109 ? -10.016 10.68 -9.07 1 94.56 109 ALA B N 1
ATOM 2347 C CA . ALA B 1 109 ? -9.547 11.742 -8.188 1 94.56 109 ALA B CA 1
ATOM 2348 C C . ALA B 1 109 ? -9.461 11.258 -6.742 1 94.56 109 ALA B C 1
ATOM 2350 O O . ALA B 1 109 ? -8.836 11.906 -5.902 1 94.56 109 ALA B O 1
ATOM 2351 N N . ALA B 1 110 ? -10.102 10.172 -6.469 1 95.5 110 ALA B N 1
ATOM 2352 C CA . ALA B 1 110 ? -10.102 9.547 -5.152 1 95.5 110 ALA B CA 1
ATOM 2353 C C . ALA B 1 110 ? -9.938 8.031 -5.266 1 95.5 110 ALA B C 1
ATOM 2355 O O . ALA B 1 110 ? -10.766 7.27 -4.762 1 95.5 110 ALA B O 1
ATOM 2356 N N . ALA B 1 111 ? -8.859 7.641 -5.922 1 96.88 111 ALA B N 1
ATOM 2357 C CA . ALA B 1 111 ? -8.602 6.227 -6.207 1 96.88 111 ALA B CA 1
ATOM 2358 C C . ALA B 1 111 ? -8.086 5.504 -4.969 1 96.88 111 ALA B C 1
ATOM 2360 O O . ALA B 1 111 ? -7.625 6.137 -4.02 1 96.88 111 ALA B O 1
ATOM 2361 N N . GLY B 1 112 ? -8.234 4.207 -4.98 1 97.31 112 GLY B N 1
ATOM 2362 C CA . GLY B 1 112 ? -7.816 3.367 -3.871 1 97.31 112 GLY B CA 1
ATOM 2363 C C . GLY B 1 112 ? -8.883 3.217 -2.805 1 97.31 112 GLY B C 1
ATOM 2364 O O . GLY B 1 112 ? -10.016 3.68 -2.98 1 97.31 112 GLY B O 1
ATOM 2365 N N . CYS B 1 113 ? -8.555 2.566 -1.837 1 97.88 113 CYS B N 1
ATOM 2366 C CA . CYS B 1 113 ? -9.461 2.326 -0.719 1 97.88 113 CYS B CA 1
ATOM 2367 C C . CYS B 1 113 ? -9.227 3.33 0.402 1 97.88 113 CYS B C 1
ATOM 2369 O O . CYS B 1 113 ? -8.117 3.422 0.937 1 97.88 113 CYS B O 1
ATOM 2371 N N . LEU B 1 114 ? -10.219 4.027 0.819 1 97.81 114 LEU B N 1
ATOM 2372 C CA . LEU B 1 114 ? -10.102 5.039 1.864 1 97.81 114 LEU B CA 1
ATOM 2373 C C . LEU B 1 114 ? -9.586 4.422 3.16 1 97.81 114 LEU B C 1
ATOM 2375 O O . LEU B 1 114 ? -8.742 5.012 3.84 1 97.81 114 LEU B O 1
ATOM 2379 N N . VAL B 1 115 ? -10.031 3.23 3.457 1 97.75 115 VAL B N 1
ATOM 2380 C CA . VAL B 1 115 ? -9.664 2.535 4.688 1 97.75 115 VAL B CA 1
ATOM 2381 C C . VAL B 1 115 ? -8.203 2.092 4.617 1 97.75 115 VAL B C 1
ATOM 2383 O O . VAL B 1 115 ? -7.41 2.416 5.5 1 97.75 115 VAL B O 1
ATOM 2386 N N . LEU B 1 116 ? -7.801 1.412 3.562 1 97.25 116 LEU B N 1
ATOM 2387 C CA . LEU B 1 116 ? -6.445 0.885 3.443 1 97.25 116 LEU B CA 1
ATOM 2388 C C . LEU B 1 116 ? -5.426 2.016 3.383 1 97.25 116 LEU B C 1
ATOM 2390 O O . LEU B 1 116 ? -4.355 1.928 3.99 1 97.25 116 LEU B O 1
ATOM 2394 N N . GLU B 1 117 ? -5.797 3.059 2.676 1 95.81 117 GLU B N 1
ATOM 2395 C CA . GLU B 1 117 ? -4.891 4.199 2.568 1 95.81 117 GLU B CA 1
ATOM 2396 C C . GLU B 1 117 ? -4.824 4.977 3.879 1 95.81 117 GLU B C 1
ATOM 2398 O O . GLU B 1 117 ? -3.807 5.598 4.188 1 95.81 117 GLU B O 1
ATOM 2403 N N . GLY B 1 118 ? -5.91 4.906 4.688 1 96 118 GLY B N 1
ATOM 2404 C CA . GLY B 1 118 ? -5.953 5.566 5.984 1 96 118 GLY B CA 1
ATOM 2405 C C . GLY B 1 118 ? -5.07 4.898 7.023 1 96 118 GLY B C 1
ATOM 2406 O O . GLY B 1 118 ? -4.602 5.547 7.961 1 96 118 GLY B O 1
ATOM 2407 N N . VAL B 1 119 ? -4.777 3.656 6.867 1 94.19 119 VAL B N 1
ATOM 2408 C CA . VAL B 1 119 ? -3.959 2.91 7.816 1 94.19 119 VAL B CA 1
ATOM 2409 C C . VAL B 1 119 ? -2.5 3.344 7.691 1 94.19 119 VAL B C 1
ATOM 2411 O O . VAL B 1 119 ? -1.676 3.025 8.555 1 94.19 119 VAL B O 1
ATOM 2414 N N . HIS B 1 120 ? -2.193 4.148 6.711 1 86.94 120 HIS B N 1
ATOM 2415 C CA . HIS B 1 120 ? -0.816 4.551 6.449 1 86.94 120 HIS B CA 1
ATOM 2416 C C . HIS B 1 120 ? -0.609 6.031 6.746 1 86.94 120 HIS B C 1
ATOM 2418 O O . HIS B 1 120 ? 0.459 6.582 6.469 1 86.94 120 HIS B O 1
ATOM 2424 N N . CYS B 1 121 ? -1.619 6.645 7.285 1 91.12 121 CYS B N 1
ATOM 2425 C CA . CYS B 1 121 ? -1.45 8.07 7.531 1 91.12 121 CYS B CA 1
ATOM 2426 C C . CYS B 1 121 ? -0.565 8.312 8.75 1 91.12 121 CYS B C 1
ATOM 2428 O O . CYS B 1 121 ? -0.193 7.371 9.445 1 91.12 121 CYS B O 1
ATOM 2430 N N . GLN B 1 122 ? -0.171 9.492 9.008 1 90.94 122 GLN B N 1
ATOM 2431 C CA . GLN B 1 122 ? 0.766 9.836 10.07 1 90.94 122 GLN B CA 1
ATOM 2432 C C . GLN B 1 122 ? 0.046 9.992 11.406 1 90.94 122 GLN B C 1
ATOM 2434 O O . GLN B 1 122 ? 0.597 9.656 12.461 1 90.94 122 GLN B O 1
ATOM 2439 N N . ASP B 1 123 ? -1.146 10.523 11.375 1 95.19 123 ASP B N 1
ATOM 2440 C CA . ASP B 1 123 ? -1.914 10.734 12.594 1 95.19 123 ASP B CA 1
ATOM 2441 C C . ASP B 1 123 ? -2.285 9.398 13.25 1 95.19 123 ASP B C 1
ATOM 2443 O O . ASP B 1 123 ? -2.982 8.578 12.641 1 95.19 123 ASP B O 1
ATOM 2447 N N . ALA B 1 124 ? -1.873 9.188 14.445 1 94.94 124 ALA B N 1
ATOM 2448 C CA . ALA B 1 124 ? -2.025 7.898 15.117 1 94.94 124 ALA B CA 1
ATOM 2449 C C . ALA B 1 124 ? -3.498 7.57 15.344 1 94.94 124 ALA B C 1
ATOM 2451 O O . ALA B 1 124 ? -3.918 6.422 15.18 1 94.94 124 ALA B O 1
ATOM 2452 N N . ASP B 1 125 ? -4.227 8.57 15.773 1 97.62 125 ASP B N 1
ATOM 2453 C CA . ASP B 1 125 ? -5.641 8.328 16.047 1 97.62 125 ASP B CA 1
ATOM 2454 C C . ASP B 1 125 ? -6.402 8 14.766 1 97.62 125 ASP B C 1
ATOM 2456 O O . ASP B 1 125 ? -7.281 7.137 14.766 1 97.62 125 ASP B O 1
ATOM 2460 N N . ALA B 1 126 ? -6.078 8.703 13.688 1 97.88 126 ALA B N 1
ATOM 2461 C CA . ALA B 1 126 ? -6.691 8.414 12.391 1 97.88 126 ALA B CA 1
ATOM 2462 C C . ALA B 1 126 ? -6.332 7.016 11.914 1 97.88 126 ALA B C 1
ATOM 2464 O O . ALA B 1 126 ? -7.172 6.305 11.359 1 97.88 126 ALA B O 1
ATOM 2465 N N . ARG B 1 127 ? -5.109 6.59 12.148 1 96.69 127 ARG B N 1
ATOM 2466 C CA . ARG B 1 127 ? -4.672 5.246 11.781 1 96.69 127 ARG B CA 1
ATOM 2467 C C . ARG B 1 127 ? -5.477 4.188 12.523 1 96.69 127 ARG B C 1
ATOM 2469 O O . ARG B 1 127 ? -5.879 3.18 11.938 1 96.69 127 ARG B O 1
ATOM 2476 N N . VAL B 1 128 ? -5.668 4.414 13.781 1 97.62 128 VAL B N 1
ATOM 2477 C CA . VAL B 1 128 ? -6.426 3.471 14.602 1 97.62 128 VAL B CA 1
ATOM 2478 C C . VAL B 1 128 ? -7.859 3.379 14.086 1 97.62 128 VAL B C 1
ATOM 2480 O O . VAL B 1 128 ? -8.406 2.283 13.945 1 97.62 128 VAL B O 1
ATOM 2483 N N . ALA B 1 129 ? -8.438 4.527 13.773 1 98.06 129 ALA B N 1
ATOM 2484 C CA . ALA B 1 129 ? -9.812 4.555 13.273 1 98.06 129 ALA B CA 1
ATOM 2485 C C . ALA B 1 129 ? -9.945 3.785 11.969 1 98.06 129 ALA B C 1
ATOM 2487 O O . ALA B 1 129 ? -10.828 2.936 11.82 1 98.06 129 ALA B O 1
ATOM 2488 N N . ALA B 1 130 ? -9.094 4.027 11 1 98.06 130 ALA B N 1
ATOM 2489 C CA . ALA B 1 130 ? -9.102 3.299 9.734 1 98.06 130 ALA B CA 1
ATOM 2490 C C . ALA B 1 130 ? -8.781 1.822 9.945 1 98.06 130 ALA B C 1
ATOM 2492 O O . ALA B 1 130 ? -9.375 0.953 9.297 1 98.06 130 ALA B O 1
ATOM 2493 N N . GLY B 1 131 ? -7.879 1.575 10.867 1 97.75 131 GLY B N 1
ATOM 2494 C CA . GLY B 1 131 ? -7.445 0.222 11.172 1 97.75 131 GLY B CA 1
ATOM 2495 C C . GLY B 1 131 ? -8.57 -0.659 11.688 1 97.75 131 GLY B C 1
ATOM 2496 O O . GLY B 1 131 ? -8.586 -1.864 11.43 1 97.75 131 GLY B O 1
ATOM 2497 N N . GLU B 1 132 ? -9.43 -0.077 12.422 1 97.62 132 GLU B N 1
ATOM 2498 C CA . GLU B 1 132 ? -10.578 -0.827 12.938 1 97.62 132 GLU B CA 1
ATOM 2499 C C . GLU B 1 132 ? -11.469 -1.312 11.797 1 97.62 132 GLU B C 1
ATOM 2501 O O . GLU B 1 132 ? -11.969 -2.439 11.828 1 97.62 132 GLU B O 1
ATOM 2506 N N . TRP B 1 133 ? -11.672 -0.499 10.859 1 97.25 133 TRP B N 1
ATOM 2507 C CA . TRP B 1 133 ? -12.461 -0.892 9.695 1 97.25 133 TRP B CA 1
ATOM 2508 C C . TRP B 1 133 ? -11.727 -1.936 8.859 1 97.25 133 TRP B C 1
ATOM 2510 O O . TRP B 1 133 ? -12.336 -2.902 8.391 1 97.25 133 TRP B O 1
ATOM 2520 N N . HIS B 1 134 ? -10.445 -1.743 8.672 1 97.75 134 HIS B N 1
ATOM 2521 C CA . HIS B 1 134 ? -9.633 -2.727 7.973 1 97.75 134 HIS B CA 1
ATOM 2522 C C . HIS B 1 134 ? -9.688 -4.082 8.664 1 97.75 134 HIS B C 1
ATOM 2524 O O . HIS B 1 134 ? -9.906 -5.109 8.016 1 97.75 134 HIS B O 1
ATOM 2530 N N . ALA B 1 135 ? -9.547 -4.082 9.961 1 97.75 135 ALA B N 1
ATOM 2531 C CA . ALA B 1 135 ? -9.57 -5.312 10.742 1 97.75 135 ALA B CA 1
ATOM 2532 C C . ALA B 1 135 ? -10.922 -6.008 10.641 1 97.75 135 ALA B C 1
ATOM 2534 O O . ALA B 1 135 ? -10.992 -7.238 10.586 1 97.75 135 ALA B O 1
ATOM 2535 N N . ALA B 1 136 ? -11.969 -5.254 10.656 1 97.25 136 ALA B N 1
ATOM 2536 C CA . ALA B 1 136 ? -13.312 -5.824 10.562 1 97.25 136 ALA B CA 1
ATOM 2537 C C . ALA B 1 136 ? -13.516 -6.512 9.219 1 97.25 136 ALA B C 1
ATOM 2539 O O . ALA B 1 136 ? -14.086 -7.605 9.148 1 97.25 136 ALA B O 1
ATOM 2540 N N . ALA B 1 137 ? -13.086 -5.867 8.125 1 97.31 137 ALA B N 1
ATOM 2541 C CA . ALA B 1 137 ? -13.195 -6.461 6.793 1 97.31 137 ALA B CA 1
ATOM 2542 C C . ALA B 1 137 ? -12.375 -7.746 6.699 1 97.31 137 ALA B C 1
ATOM 2544 O O . ALA B 1 137 ? -12.859 -8.758 6.188 1 97.31 137 ALA B O 1
ATOM 2545 N N . ARG B 1 138 ? -11.164 -7.691 7.195 1 98 138 ARG B N 1
ATOM 2546 C CA . ARG B 1 138 ? -10.289 -8.859 7.203 1 98 138 ARG B CA 1
ATOM 2547 C C . ARG B 1 138 ? -10.906 -10 8 1 98 138 ARG B C 1
ATOM 2549 O O . ARG B 1 138 ? -10.836 -11.164 7.594 1 98 138 ARG B O 1
ATOM 2556 N N . ALA B 1 139 ? -11.492 -9.672 9.133 1 98.31 139 ALA B N 1
ATOM 2557 C CA . ALA B 1 139 ? -12.109 -10.68 9.992 1 98.31 139 ALA B CA 1
ATOM 2558 C C . ALA B 1 139 ? -13.266 -11.367 9.281 1 98.31 139 ALA B C 1
ATOM 2560 O O . ALA B 1 139 ? -13.453 -12.586 9.406 1 98.31 139 ALA B O 1
ATOM 2561 N N . LYS B 1 140 ? -14.055 -10.609 8.555 1 97.94 140 LYS B N 1
ATOM 2562 C CA . LYS B 1 140 ? -15.156 -11.188 7.789 1 97.94 140 LYS B CA 1
ATOM 2563 C C . LYS B 1 140 ? -14.641 -12.203 6.773 1 97.94 140 LYS B C 1
ATOM 2565 O O . LYS B 1 140 ? -15.188 -13.305 6.66 1 97.94 140 LYS B O 1
ATOM 2570 N N . ILE B 1 141 ? -13.617 -11.867 6.07 1 98.62 141 ILE B N 1
ATOM 2571 C CA . ILE B 1 141 ? -13.039 -12.742 5.055 1 98.62 141 ILE B CA 1
ATOM 2572 C C . ILE B 1 141 ? -12.469 -13.992 5.723 1 98.62 141 ILE B C 1
ATOM 2574 O O . ILE B 1 141 ? -12.734 -15.109 5.281 1 98.62 141 ILE B O 1
ATOM 2578 N N . GLN B 1 142 ?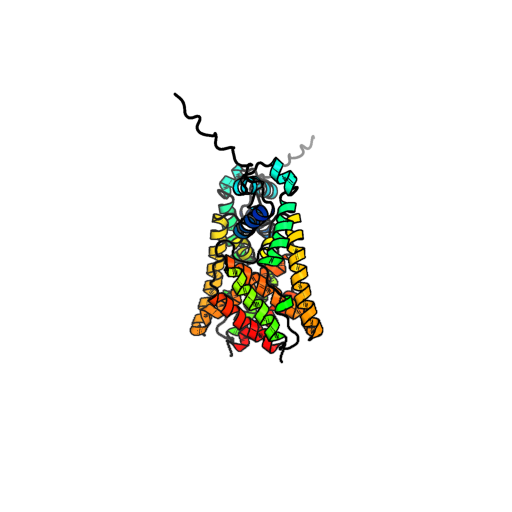 -11.766 -13.773 6.805 1 98.81 142 GLN B N 1
ATOM 2579 C CA . GLN B 1 142 ? -11.125 -14.891 7.488 1 98.81 142 GLN B CA 1
ATOM 2580 C C . GLN B 1 142 ? -12.164 -15.859 8.055 1 98.81 142 GLN B C 1
ATOM 2582 O O . GLN B 1 142 ? -12 -17.078 7.965 1 98.81 142 GLN B O 1
ATOM 2587 N N . GLN B 1 143 ? -13.188 -15.305 8.664 1 98.5 143 GLN B N 1
ATOM 2588 C CA . GLN B 1 143 ? -14.242 -16.125 9.234 1 98.5 143 GLN B CA 1
ATOM 2589 C C . GLN B 1 143 ? -14.938 -16.953 8.156 1 98.5 143 GLN B C 1
ATOM 2591 O O . GLN B 1 143 ? -15.258 -18.125 8.367 1 98.5 143 GLN B O 1
ATOM 2596 N N . TYR B 1 144 ? -15.203 -16.359 7.06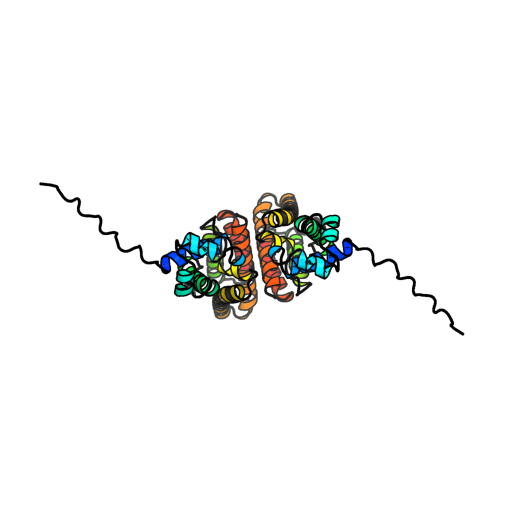6 1 98.62 144 TYR B N 1
ATOM 2597 C CA . TYR B 1 144 ? -15.812 -17.078 5.945 1 98.62 144 TYR B CA 1
ATOM 2598 C C . TYR B 1 144 ? -14.945 -18.25 5.504 1 98.62 144 TYR B C 1
ATOM 2600 O O . TYR B 1 144 ? -15.43 -19.375 5.352 1 98.62 144 TYR B O 1
ATOM 2608 N N . ILE B 1 145 ? -13.617 -17.984 5.293 1 98.56 145 ILE B N 1
ATOM 2609 C CA . ILE B 1 145 ? -12.711 -19.047 4.848 1 98.56 145 ILE B CA 1
ATOM 2610 C C . ILE B 1 145 ? -12.633 -20.141 5.906 1 98.56 145 ILE B C 1
ATOM 2612 O O . ILE B 1 145 ? -12.641 -21.328 5.582 1 98.56 145 ILE B O 1
ATOM 2616 N N . ALA B 1 146 ? -12.586 -19.734 7.188 1 98.25 146 ALA B N 1
ATOM 2617 C CA . ALA B 1 146 ? -12.445 -20.672 8.297 1 98.25 146 ALA B CA 1
ATOM 2618 C C . ALA B 1 146 ? -13.633 -21.625 8.359 1 98.25 146 ALA B C 1
ATOM 2620 O O . ALA B 1 146 ? -13.484 -22.797 8.75 1 98.25 146 ALA B O 1
ATOM 2621 N N . ARG B 1 147 ? -14.82 -21.188 7.945 1 97.31 147 ARG B N 1
ATOM 2622 C CA . ARG B 1 147 ? -16.016 -22.031 7.949 1 97.31 147 ARG B CA 1
ATOM 2623 C C . ARG B 1 147 ? -15.914 -23.141 6.906 1 97.31 147 ARG B C 1
ATOM 2625 O O . ARG B 1 147 ? -16.484 -24.219 7.078 1 97.31 147 ARG B O 1
ATOM 2632 N N . HIS B 1 148 ? -15.188 -22.938 5.902 1 96.75 148 HIS B N 1
ATOM 2633 C CA . HIS B 1 148 ? -15.125 -23.891 4.797 1 96.75 148 HIS B CA 1
ATOM 2634 C C . HIS B 1 148 ? -13.797 -24.641 4.797 1 96.75 148 HIS B C 1
ATOM 2636 O O . HIS B 1 148 ? -13.75 -25.828 4.445 1 96.75 148 HIS B O 1
ATOM 2642 N N . ARG B 1 149 ? -12.734 -23.875 5.133 1 96.81 149 ARG B N 1
ATOM 2643 C CA . ARG B 1 149 ? -11.367 -24.391 5.125 1 96.81 149 ARG B CA 1
ATOM 2644 C C . ARG B 1 149 ? -10.57 -23.844 6.301 1 96.81 149 ARG B C 1
ATOM 2646 O O . ARG B 1 149 ? -9.641 -23.062 6.109 1 96.81 149 ARG B O 1
ATOM 2653 N N . PRO B 1 150 ? -10.773 -24.344 7.496 1 97.25 150 PRO B N 1
ATOM 2654 C CA . PRO B 1 150 ? -10.172 -23.75 8.695 1 97.25 150 PRO B CA 1
ATOM 2655 C C . PRO B 1 150 ? -8.648 -23.75 8.648 1 97.25 150 PRO B C 1
ATOM 2657 O O . PRO B 1 150 ? -8.016 -22.812 9.141 1 97.25 150 PRO B O 1
ATOM 2660 N N . GLN B 1 151 ? -8.008 -24.781 8.023 1 97 151 GLN B N 1
ATOM 2661 C CA . GLN B 1 151 ? -6.555 -24.891 8.031 1 97 151 GLN B CA 1
ATOM 2662 C C . GLN B 1 151 ? -5.914 -23.844 7.129 1 97 151 GLN B C 1
ATOM 2664 O O . GLN B 1 151 ? -4.723 -23.547 7.254 1 97 151 GLN B O 1
ATOM 2669 N N . ASP B 1 152 ? -6.746 -23.219 6.227 1 97.94 152 ASP B N 1
ATOM 2670 C CA . ASP B 1 152 ? -6.215 -22.281 5.254 1 97.94 152 ASP B CA 1
ATOM 2671 C C . ASP B 1 152 ? -6.637 -20.844 5.598 1 97.94 152 ASP B C 1
ATOM 2673 O O . ASP B 1 152 ? -6.238 -19.891 4.918 1 97.94 152 ASP B O 1
ATOM 2677 N N . ALA B 1 153 ? -7.375 -20.656 6.605 1 98.5 153 ALA B N 1
ATOM 2678 C CA . ALA B 1 153 ? -8.062 -19.406 6.867 1 98.5 153 ALA B CA 1
ATOM 2679 C C . ALA B 1 153 ? -7.078 -18.25 6.977 1 98.5 153 ALA B C 1
ATOM 2681 O O . ALA B 1 153 ? -7.23 -17.219 6.305 1 98.5 153 ALA B O 1
ATOM 2682 N N . LEU B 1 154 ? -6.016 -18.422 7.766 1 98.25 154 LEU B N 1
ATOM 2683 C CA . LEU B 1 154 ? -5.086 -17.328 8.023 1 98.25 154 LEU B CA 1
ATOM 2684 C C . LEU B 1 154 ? -4.254 -17.031 6.777 1 98.25 154 LEU B C 1
ATOM 2686 O O . LEU B 1 154 ? -4.16 -15.867 6.359 1 98.25 154 LEU B O 1
ATOM 2690 N N . ARG B 1 155 ? -3.656 -18.031 6.137 1 98.19 155 ARG B N 1
ATOM 2691 C CA . ARG B 1 155 ? -2.75 -17.812 5.016 1 98.19 155 ARG B CA 1
ATOM 2692 C C . ARG B 1 155 ? -3.498 -17.234 3.814 1 98.19 155 ARG B C 1
ATOM 2694 O O . ARG B 1 155 ? -2.977 -16.375 3.105 1 98.19 155 ARG B O 1
ATOM 2701 N N . VAL B 1 156 ? -4.742 -17.719 3.6 1 98.88 156 VAL B N 1
ATOM 2702 C CA . VAL B 1 156 ? -5.508 -17.219 2.467 1 98.88 156 VAL B CA 1
ATOM 2703 C C . VAL B 1 156 ? -5.984 -15.797 2.758 1 98.88 156 VAL B C 1
ATOM 2705 O O . VAL B 1 156 ? -6.008 -14.945 1.864 1 98.88 156 VAL B O 1
ATOM 2708 N N . THR B 1 157 ? -6.348 -15.484 3.99 1 98.88 157 THR B N 1
ATOM 2709 C CA . THR B 1 157 ? -6.723 -14.125 4.371 1 98.88 157 THR B CA 1
ATOM 2710 C C . THR B 1 157 ? -5.555 -13.164 4.164 1 98.88 157 THR B C 1
ATOM 2712 O O . THR B 1 157 ? -5.734 -12.07 3.631 1 98.88 157 THR B O 1
ATOM 2715 N N . ASP B 1 158 ? -4.352 -13.539 4.578 1 98.88 158 ASP B N 1
ATOM 2716 C CA . ASP B 1 158 ? -3.16 -12.711 4.383 1 98.88 158 ASP B CA 1
ATOM 2717 C C . ASP B 1 158 ? -2.918 -12.438 2.9 1 98.88 158 ASP B C 1
ATOM 2719 O O . ASP B 1 158 ? -2.568 -11.32 2.52 1 98.88 158 ASP B O 1
ATOM 2723 N N . TYR B 1 159 ? -3.104 -13.492 2.09 1 98.94 159 TYR B N 1
ATOM 2724 C CA . TYR B 1 159 ? -2.949 -13.359 0.646 1 98.94 159 TYR B CA 1
ATOM 2725 C C . TYR B 1 159 ? -3.953 -12.367 0.078 1 98.94 159 TYR B C 1
ATOM 2727 O O . TYR B 1 159 ? -3.58 -11.453 -0.663 1 98.94 159 TYR B O 1
ATOM 2735 N N . MET B 1 160 ? -5.246 -12.477 0.505 1 98.88 160 MET B N 1
ATOM 2736 C CA . MET B 1 160 ? -6.305 -11.562 0.09 1 98.88 160 MET B CA 1
ATOM 2737 C C . MET B 1 160 ? -5.973 -10.125 0.483 1 98.88 160 MET B C 1
ATOM 2739 O O . MET B 1 160 ? -6.062 -9.211 -0.341 1 98.88 160 MET B O 1
ATOM 2743 N N . ASP B 1 161 ? -5.57 -9.992 1.683 1 98.88 161 ASP B N 1
ATOM 2744 C CA . ASP B 1 161 ? -5.285 -8.672 2.225 1 98.88 161 ASP B CA 1
ATOM 2745 C C . ASP B 1 161 ? -4.102 -8.023 1.503 1 98.88 161 ASP B C 1
ATOM 2747 O O . ASP B 1 161 ? -4.152 -6.844 1.148 1 98.88 161 ASP B O 1
ATOM 2751 N N . THR B 1 162 ? -3.057 -8.789 1.285 1 98.88 162 THR B N 1
ATOM 2752 C CA . THR B 1 162 ? -1.886 -8.312 0.56 1 98.88 162 THR B CA 1
ATOM 2753 C C . THR B 1 162 ? -2.275 -7.824 -0.833 1 98.88 162 THR B C 1
ATOM 2755 O O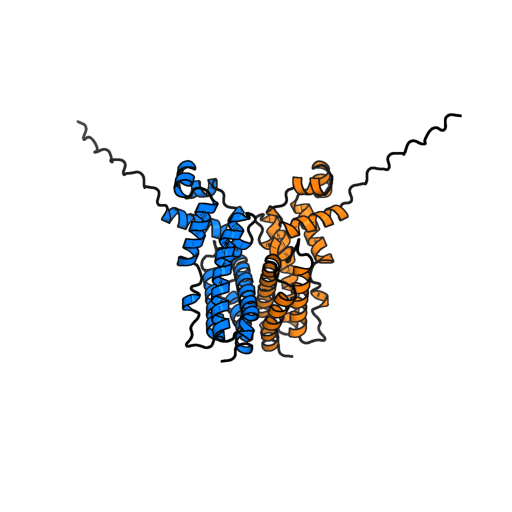 . THR B 1 162 ? -1.856 -6.746 -1.257 1 98.88 162 THR B O 1
ATOM 2758 N N . LEU B 1 163 ? -3.092 -8.57 -1.485 1 98.94 163 LEU B N 1
ATOM 2759 C CA . LEU B 1 163 ? -3.529 -8.211 -2.83 1 98.94 163 LEU B CA 1
ATOM 2760 C C . LEU B 1 163 ? -4.379 -6.945 -2.803 1 98.94 163 LEU B C 1
ATOM 2762 O O . LEU B 1 163 ? -4.211 -6.066 -3.648 1 98.94 163 LEU B O 1
ATOM 2766 N N . MET B 1 164 ? -5.281 -6.828 -1.845 1 98.81 164 MET B N 1
ATOM 2767 C CA . MET B 1 164 ? -6.148 -5.656 -1.771 1 98.81 164 MET B CA 1
ATOM 2768 C C . MET B 1 164 ? -5.34 -4.398 -1.477 1 98.81 164 MET B C 1
ATOM 2770 O O . MET B 1 164 ? -5.594 -3.344 -2.061 1 98.81 164 MET B O 1
ATOM 2774 N N . LEU B 1 165 ? -4.375 -4.551 -0.598 1 98.62 165 LEU B N 1
ATOM 2775 C CA . LEU B 1 165 ? -3.465 -3.439 -0.34 1 98.62 165 LEU B CA 1
ATOM 2776 C C . LEU B 1 165 ? -2.732 -3.027 -1.614 1 98.62 165 LEU B C 1
ATOM 2778 O O . LEU B 1 165 ? -2.658 -1.84 -1.936 1 98.62 165 LEU B O 1
ATOM 2782 N N . GLY B 1 166 ? -2.221 -3.992 -2.311 1 98.81 166 GLY B N 1
ATOM 2783 C CA . GLY B 1 166 ? -1.521 -3.717 -3.557 1 98.81 166 GLY B CA 1
ATOM 2784 C C . GLY B 1 166 ? -2.42 -3.127 -4.629 1 98.81 166 GLY B C 1
ATOM 2785 O O . GLY B 1 166 ? -2.021 -2.197 -5.336 1 98.81 166 GLY B O 1
ATOM 2786 N N . LEU B 1 167 ? -3.633 -3.678 -4.781 1 98.88 167 LEU B N 1
ATOM 2787 C CA . LEU B 1 167 ? -4.586 -3.16 -5.758 1 98.88 167 LEU B CA 1
ATOM 2788 C C . LEU B 1 167 ? -4.945 -1.71 -5.453 1 98.88 167 LEU B C 1
ATOM 2790 O O . LEU B 1 167 ? -5.074 -0.893 -6.367 1 98.88 167 LEU B O 1
ATOM 2794 N N . SER B 1 168 ? -5.125 -1.426 -4.176 1 98.44 168 SER B N 1
ATOM 2795 C CA . SER B 1 168 ? -5.414 -0.051 -3.781 1 98.44 168 SER B CA 1
ATOM 2796 C C . SER B 1 168 ? -4.281 0.888 -4.18 1 98.44 168 SER B C 1
ATOM 2798 O O . SER B 1 168 ? -4.523 1.946 -4.766 1 98.44 168 SER B O 1
ATOM 2800 N N . ALA B 1 169 ? -3.094 0.5 -3.895 1 97.81 169 ALA B N 1
ATOM 2801 C CA . ALA B 1 169 ? -1.928 1.313 -4.23 1 97.81 169 ALA B CA 1
ATOM 2802 C C . ALA B 1 169 ? -1.795 1.484 -5.738 1 97.81 169 ALA B C 1
ATOM 2804 O O . ALA B 1 169 ? -1.508 2.582 -6.223 1 97.81 169 ALA B O 1
ATOM 2805 N N . LYS B 1 170 ? -2 0.417 -6.473 1 98.44 170 LYS B N 1
ATOM 2806 C CA . LYS B 1 170 ? -1.909 0.485 -7.926 1 98.44 170 LYS B CA 1
ATOM 2807 C C . LYS B 1 170 ? -2.975 1.414 -8.5 1 98.44 170 LYS B C 1
ATOM 2809 O O . LYS B 1 170 ? -2.715 2.148 -9.461 1 98.44 170 LYS B O 1
ATOM 2814 N N . ALA B 1 171 ? -4.145 1.337 -7.977 1 98.38 171 ALA B N 1
ATOM 2815 C CA . ALA B 1 171 ? -5.199 2.256 -8.398 1 98.38 171 ALA B CA 1
ATOM 2816 C C . ALA B 1 171 ? -4.777 3.707 -8.188 1 98.38 171 ALA B C 1
ATOM 2818 O O . ALA B 1 171 ? -4.996 4.555 -9.055 1 98.38 171 ALA B O 1
ATOM 2819 N N . ARG B 1 172 ? -4.156 4.008 -7.078 1 96.44 172 ARG B N 1
ATOM 2820 C CA . ARG B 1 172 ? -3.705 5.363 -6.777 1 96.44 172 ARG B CA 1
ATOM 2821 C C . ARG B 1 172 ? -2.6 5.797 -7.738 1 96.44 172 ARG B C 1
ATOM 2823 O O . ARG B 1 172 ? -2.445 6.984 -8.016 1 96.44 172 ARG B O 1
ATOM 2830 N N . GLU B 1 173 ? -1.883 4.801 -8.188 1 95.75 173 GLU B N 1
ATOM 2831 C CA . GLU B 1 173 ? -0.817 5.094 -9.141 1 95.75 173 GLU B CA 1
ATOM 2832 C C . GLU B 1 173 ? -1.373 5.297 -10.547 1 95.75 173 GLU B C 1
ATOM 2834 O O . GLU B 1 173 ? -0.629 5.625 -11.477 1 95.75 173 GLU B O 1
ATOM 2839 N N . GLY B 1 174 ? -2.678 4.996 -10.719 1 96.62 174 GLY B N 1
ATOM 2840 C CA . GLY B 1 174 ? -3.316 5.336 -11.977 1 96.62 174 GLY B CA 1
ATOM 2841 C C . GLY B 1 174 ? -3.576 4.133 -12.859 1 96.62 174 GLY B C 1
ATOM 2842 O O . GLY B 1 174 ? -3.945 4.277 -14.031 1 96.62 174 GLY B O 1
ATOM 2843 N N . ASP B 1 175 ? -3.348 2.936 -12.352 1 98.06 175 ASP B N 1
ATOM 2844 C CA . ASP B 1 175 ? -3.652 1.76 -13.156 1 98.06 175 ASP B CA 1
ATOM 2845 C C . ASP B 1 175 ? -5.133 1.719 -13.531 1 98.06 175 ASP B C 1
ATOM 2847 O O . ASP B 1 175 ? -5.992 2.068 -12.727 1 98.06 175 ASP B O 1
ATOM 2851 N N . SER B 1 176 ? -5.402 1.229 -14.742 1 98.44 176 SER B N 1
ATOM 2852 C CA . SER B 1 176 ? -6.773 1.12 -15.234 1 98.44 176 SER B CA 1
ATOM 2853 C C . SER B 1 176 ? -7.457 -0.129 -14.688 1 98.44 176 SER B C 1
ATOM 2855 O O . SER B 1 176 ? -6.797 -1.029 -14.164 1 98.44 176 SER B O 1
ATOM 2857 N N . LEU B 1 177 ? -8.781 -0.104 -14.82 1 98.62 177 LEU B N 1
ATOM 2858 C CA . LEU B 1 177 ? -9.555 -1.249 -14.352 1 98.62 177 LEU B CA 1
ATOM 2859 C C . LEU B 1 177 ? -9.125 -2.525 -15.07 1 98.62 177 LEU B C 1
ATOM 2861 O O . LEU B 1 177 ? -8.883 -3.551 -14.422 1 98.62 177 LEU B O 1
ATOM 2865 N N . PRO B 1 178 ? -8.922 -2.574 -16.391 1 98.75 178 PRO B N 1
ATOM 2866 C CA . PRO B 1 178 ? -8.508 -3.816 -17.047 1 98.75 178 PRO B CA 1
ATOM 2867 C C . PRO B 1 178 ? -7.168 -4.34 -16.516 1 98.75 178 PRO B C 1
ATOM 2869 O O . PRO B 1 178 ? -6.996 -5.551 -16.359 1 98.75 178 PRO B O 1
ATOM 2872 N N . ARG B 1 179 ? -6.262 -3.455 -16.219 1 98.5 179 ARG B N 1
ATOM 2873 C CA . ARG B 1 179 ? -4.973 -3.879 -15.68 1 98.5 179 ARG B CA 1
ATOM 2874 C C . ARG B 1 179 ? -5.125 -4.508 -14.305 1 98.5 179 ARG B C 1
ATOM 2876 O O . ARG B 1 179 ? -4.527 -5.547 -14.016 1 98.5 179 ARG B O 1
ATOM 2883 N N . LEU B 1 180 ? -5.938 -3.895 -13.469 1 98.88 180 LEU B N 1
ATOM 2884 C CA . LEU B 1 180 ? -6.156 -4.449 -12.133 1 98.88 180 LEU B CA 1
ATOM 2885 C C . LEU B 1 180 ? -6.855 -5.801 -12.219 1 98.88 180 LEU B C 1
ATOM 2887 O O . LEU B 1 180 ? -6.527 -6.723 -11.469 1 98.88 180 LEU B O 1
ATOM 2891 N N . LEU B 1 181 ? -7.832 -5.883 -13.133 1 98.94 181 LEU B N 1
ATOM 2892 C CA . LEU B 1 181 ? -8.578 -7.129 -13.258 1 98.94 181 LEU B CA 1
ATOM 2893 C C . LEU B 1 181 ? -7.684 -8.25 -13.773 1 98.94 181 LEU B C 1
ATOM 2895 O O . LEU B 1 181 ? -7.863 -9.414 -13.398 1 98.94 181 LEU B O 1
ATOM 2899 N N . GLU B 1 182 ? -6.691 -7.902 -14.578 1 98.75 182 GLU B N 1
ATOM 2900 C CA . GLU B 1 182 ? -5.73 -8.914 -15 1 98.75 182 GLU B CA 1
ATOM 2901 C C . GLU B 1 182 ? -4.906 -9.422 -13.82 1 98.75 182 GLU B C 1
ATOM 2903 O O . GLU B 1 182 ? -4.621 -10.617 -13.727 1 98.75 182 GLU B O 1
ATOM 2908 N N . THR B 1 183 ? -4.531 -8.547 -12.938 1 98.88 183 THR B N 1
ATOM 2909 C CA . THR B 1 183 ? -3.846 -8.945 -11.711 1 98.88 183 THR B CA 1
ATOM 2910 C C . THR B 1 183 ? -4.727 -9.867 -10.875 1 98.88 183 THR B C 1
ATOM 2912 O O . THR B 1 183 ? -4.254 -10.883 -10.352 1 98.88 183 THR B O 1
ATOM 2915 N N . VAL B 1 184 ? -5.977 -9.508 -10.781 1 98.94 184 VAL B N 1
ATOM 2916 C CA . VAL B 1 184 ? -6.922 -10.32 -10.023 1 98.94 184 VAL B CA 1
ATOM 2917 C C . VAL B 1 184 ? -7.047 -11.703 -10.672 1 98.94 184 VAL B C 1
ATOM 2919 O O . VAL B 1 184 ? -7.133 -12.711 -9.969 1 98.94 184 VAL B O 1
ATOM 2922 N N . ARG B 1 185 ? -7.09 -11.742 -12.008 1 98.81 185 ARG B N 1
ATOM 2923 C CA . ARG B 1 185 ? -7.164 -13.016 -12.711 1 98.81 185 ARG B CA 1
ATOM 2924 C C . ARG B 1 185 ? -5.984 -13.914 -12.352 1 98.81 185 ARG B C 1
ATOM 2926 O O . ARG B 1 185 ? -6.168 -15.094 -12.055 1 98.81 185 ARG B O 1
ATOM 2933 N N . LEU B 1 186 ? -4.805 -13.367 -12.344 1 98.69 186 LEU B N 1
ATOM 2934 C CA . LEU B 1 186 ? -3.617 -14.133 -11.984 1 98.69 186 LEU B CA 1
ATOM 2935 C C . LEU B 1 186 ? -3.676 -14.578 -10.523 1 98.69 186 LEU B C 1
ATOM 2937 O O . LEU B 1 186 ? -3.377 -15.727 -10.211 1 98.69 186 LEU B O 1
ATOM 2941 N N . ALA B 1 187 ? -4.082 -13.68 -9.617 1 98.88 187 ALA B N 1
ATOM 2942 C CA . ALA B 1 187 ? -4.219 -14.016 -8.203 1 98.88 187 ALA B CA 1
ATOM 2943 C C . ALA B 1 187 ? -5.219 -15.148 -8.008 1 98.88 187 ALA B C 1
ATOM 2945 O O . ALA B 1 187 ? -5.043 -15.992 -7.117 1 98.88 187 ALA B O 1
ATOM 2946 N N . GLY B 1 188 ? -6.242 -15.102 -8.844 1 98.81 188 GLY B N 1
ATOM 2947 C CA . GLY B 1 188 ? -7.285 -16.109 -8.766 1 98.81 188 GLY B CA 1
ATOM 2948 C C . GLY B 1 188 ? -6.785 -17.516 -9.055 1 98.81 188 GLY B C 1
ATOM 2949 O O . GLY B 1 188 ? -7.309 -18.5 -8.523 1 98.81 188 GLY B O 1
ATOM 2950 N N . LEU B 1 189 ? -5.758 -17.672 -9.898 1 98.5 189 LEU B N 1
ATOM 2951 C CA . LEU B 1 189 ? -5.188 -18.969 -10.203 1 98.5 189 LEU B CA 1
ATOM 2952 C C . LEU B 1 189 ? -4.66 -19.641 -8.938 1 98.5 189 LEU B C 1
ATOM 2954 O O . LEU B 1 189 ? -4.832 -20.859 -8.758 1 98.5 189 LEU B O 1
ATOM 2958 N N . ALA B 1 190 ? -4.035 -18.859 -8.07 1 98.5 190 ALA B N 1
ATOM 2959 C CA . ALA B 1 190 ? -3.541 -19.391 -6.801 1 98.5 190 ALA B CA 1
ATOM 2960 C C . ALA B 1 190 ? -4.695 -19.812 -5.895 1 98.5 190 ALA B C 1
ATOM 2962 O O . ALA B 1 190 ? -4.648 -20.875 -5.273 1 98.5 190 ALA B O 1
ATOM 2963 N N . LEU B 1 191 ? -5.734 -18.922 -5.824 1 98.69 191 LEU B N 1
ATOM 2964 C CA . LEU B 1 191 ? -6.891 -19.234 -4.984 1 98.69 191 LEU B CA 1
ATOM 2965 C C . LEU B 1 191 ? -7.57 -20.516 -5.434 1 98.69 191 LEU B C 1
ATOM 2967 O O . LEU B 1 191 ? -7.949 -21.344 -4.602 1 98.69 191 LEU B O 1
ATOM 2971 N N . GLU B 1 192 ? -7.684 -20.703 -6.73 1 98 192 GLU B N 1
ATOM 2972 C CA . GLU B 1 192 ? -8.328 -21.891 -7.266 1 98 192 GLU B CA 1
ATOM 2973 C C . GLU B 1 192 ? -7.496 -23.141 -6.977 1 98 192 GLU B C 1
ATOM 2975 O O . GLU B 1 192 ? -8.047 -24.219 -6.762 1 98 192 GLU B O 1
ATOM 2980 N N . ARG B 1 193 ? -6.238 -22.984 -6.934 1 97 193 ARG B N 1
ATOM 2981 C CA . ARG B 1 193 ? -5.352 -24.109 -6.664 1 97 193 ARG B CA 1
ATOM 2982 C C . ARG B 1 193 ? -5.395 -24.5 -5.191 1 97 193 ARG B C 1
ATOM 2984 O O . ARG B 1 193 ? -5.375 -25.688 -4.863 1 97 193 ARG B O 1
ATOM 2991 N N . ILE B 1 194 ? -5.473 -23.594 -4.312 1 96.44 194 ILE B N 1
ATOM 2992 C CA . ILE B 1 194 ? -5.387 -23.844 -2.879 1 96.44 194 ILE B CA 1
ATOM 2993 C C . ILE B 1 194 ? -6.758 -24.25 -2.342 1 96.44 194 ILE B C 1
ATOM 2995 O O . ILE B 1 194 ? -6.852 -25.016 -1.379 1 96.44 194 ILE B O 1
ATOM 2999 N N . LEU B 1 195 ? -7.773 -23.672 -2.988 1 96.31 195 LEU B N 1
ATOM 3000 C CA . LEU B 1 195 ? -9.148 -23.922 -2.562 1 96.31 195 LEU B CA 1
ATOM 3001 C C . LEU B 1 195 ? -9.953 -24.578 -3.684 1 96.31 195 LEU B C 1
ATOM 3003 O O . LEU B 1 195 ? -10.922 -24 -4.176 1 96.31 195 LEU B O 1
ATOM 3007 N N . PRO B 1 196 ? -9.539 -25.766 -3.996 1 89.69 196 PRO B N 1
ATOM 3008 C CA . PRO B 1 196 ? -10.289 -26.438 -5.062 1 89.69 196 PRO B CA 1
ATOM 3009 C C . PRO B 1 196 ? -11.75 -26.672 -4.695 1 89.69 196 PRO B C 1
ATOM 3011 O O . PRO B 1 196 ? -12.086 -26.797 -3.516 1 89.69 196 PRO B O 1
ATOM 3014 N N . ALA B 1 197 ? -12.578 -26.719 -5.793 1 85.75 197 ALA B N 1
ATOM 3015 C CA . ALA B 1 197 ? -14.008 -26.906 -5.59 1 85.75 197 ALA B CA 1
ATOM 3016 C C . ALA B 1 197 ? -14.305 -28.281 -5.016 1 85.75 197 ALA B C 1
ATOM 3018 O O . ALA B 1 197 ? -13.57 -29.25 -5.277 1 85.75 197 ALA B O 1
#

Nearest PDB structures (foldseek):
  6nsr-assembly1_B  TM=8.593E-01  e=5.702E-08  Pseudomonas aeruginosa
  6o6o-assembly1_B  TM=7.224E-01  e=3.419E-04  Mycobacterium tuberculosis
  5k7z-assembly2_C  TM=7.214E-01  e=5.379E-04  Myxococcus xanthus DK 1622
  6yj2-assembly1_A  TM=6.407E-01  e=2.380E-04  Mycobacterium tuberculosis H37Rv
  9b7y-assembly1_D  TM=6.556E-01  e=3.419E-04  Mycobacterium tuberculosis H37Rv

pLDDT: mean 93.18, std 12.93, range [31.77, 98.94]

Solvent-accessible surface area (backbone atoms only — not comparable to full-atom values): 21310 Å² total; per-residue (Å²): 137,80,81,75,71,78,72,77,69,77,69,77,71,81,70,85,52,66,67,60,43,38,55,52,46,38,52,50,37,37,44,60,30,66,78,70,56,47,70,67,58,50,25,61,73,64,70,52,54,66,68,59,49,37,71,73,36,62,44,70,63,49,42,48,54,51,25,53,56,47,36,63,73,73,61,45,72,65,55,76,77,44,59,48,89,90,51,47,66,30,60,22,54,42,47,48,50,47,46,44,38,50,51,14,44,68,39,80,73,39,26,19,44,60,43,70,60,29,50,68,45,80,52,64,68,54,17,52,58,22,38,52,54,46,49,53,55,51,47,53,54,25,52,56,38,34,74,77,38,57,95,46,14,65,59,52,38,51,37,52,49,26,43,52,48,7,49,22,52,41,22,59,74,61,50,50,56,71,59,43,45,49,31,43,55,46,54,36,49,22,38,41,66,75,40,60,120,135,83,79,73,71,78,73,76,70,77,67,78,73,83,69,87,51,67,67,59,43,40,56,53,46,38,51,50,36,37,46,60,30,65,80,70,56,46,69,68,57,51,24,60,74,64,71,50,54,66,69,60,48,37,72,73,38,62,45,71,66,48,43,48,53,51,24,53,55,50,36,60,73,73,62,46,72,64,55,78,78,43,60,48,88,89,51,49,67,29,60,24,53,42,47,48,49,47,46,43,37,51,51,14,43,69,38,79,73,40,26,17,42,60,42,70,58,30,49,68,44,80,50,64,69,55,17,51,56,22,39,52,54,48,50,51,55,50,47,54,53,25,52,56,38,35,74,79,39,57,93,45,13,65,58,53,38,50,36,52,50,25,44,51,49,6,49,22,52,41,22,57,71,61,51,50,58,72,59,44,46,48,30,42,54,45,54,35,51,22,39,42,66,77,40,61,120